Protein AF-0000000080633607 (afdb_homodimer)

Solvent-accessible surface area (backbone atoms only — not comparable to full-atom values): 27373 Å² total; per-residue (Å²): 116,47,76,46,79,41,74,35,67,25,69,86,57,53,76,70,48,52,71,67,56,45,41,71,73,29,45,40,79,67,24,68,43,84,66,35,36,28,38,37,40,28,46,58,63,52,31,31,41,27,14,35,15,17,42,91,48,72,40,69,64,64,50,46,79,82,59,56,44,90,37,60,20,61,37,14,32,37,38,36,33,22,76,34,29,43,22,35,41,31,50,67,82,48,77,43,79,32,48,60,58,14,31,36,40,42,33,31,57,53,70,48,40,33,36,31,36,76,36,60,93,44,31,18,28,34,40,34,40,32,36,63,27,50,38,68,57,66,62,41,78,39,43,54,89,74,29,56,72,46,79,47,72,38,71,94,70,20,28,27,30,39,35,32,46,46,42,30,80,92,72,39,71,60,57,30,60,32,32,32,39,36,41,39,37,88,86,11,31,37,55,51,71,80,39,38,30,30,78,39,32,33,41,33,43,35,34,30,78,36,57,84,89,35,40,29,45,34,35,28,35,37,58,72,52,50,48,71,46,83,37,48,57,52,20,32,38,59,32,52,25,73,23,30,62,28,37,39,34,77,47,37,35,31,37,36,44,38,32,36,50,55,44,74,60,86,78,63,60,47,72,46,59,77,88,56,55,74,115,48,76,45,81,40,74,35,68,25,69,86,58,53,76,69,50,52,71,67,58,45,42,70,72,29,46,39,78,67,24,67,43,84,65,34,36,29,36,38,40,28,47,59,63,52,30,33,40,27,15,37,16,17,42,90,47,72,41,70,62,65,50,46,78,82,59,58,44,90,38,57,21,60,38,15,32,36,41,34,34,23,76,33,29,43,23,36,40,32,50,68,81,47,76,43,80,32,48,61,56,14,31,35,41,41,33,31,58,53,70,46,39,33,36,31,37,76,35,59,91,45,30,17,28,35,41,34,44,32,36,62,29,52,41,68,56,66,62,41,78,41,44,56,88,71,27,54,72,45,79,47,70,39,71,95,69,21,27,27,30,38,35,31,46,46,42,30,80,92,71,39,70,61,58,30,62,33,32,32,40,37,41,40,37,89,86,11,32,38,55,50,69,80,38,38,30,28,78,39,31,34,40,33,43,35,33,30,77,36,57,87,90,35,39,29,46,34,35,29,35,37,58,73,51,50,48,72,46,82,37,49,59,52,19,32,39,57,33,53,25,75,22,30,61,29,38,40,34,78,46,37,35,31,36,35,43,38,32,36,49,56,44,74,60,88,77,65,60,49,72,46,59,78,85,57,56,74

Structure (mmCIF, N/CA/C/O backbone):
data_AF-0000000080633607-model_v1
#
loop_
_entity.id
_entity.type
_entity.pdbx_description
1 polymer '4-deoxy-L-threo-5-hexosulose-uronate ketol-isomerase'
#
loop_
_atom_site.group_PDB
_atom_site.id
_atom_site.type_symbol
_atom_site.label_atom_id
_atom_site.label_alt_id
_atom_site.label_comp_id
_atom_site.label_asym_id
_atom_site.label_entity_id
_atom_site.label_seq_id
_atom_site.pdbx_PDB_ins_code
_atom_site.Cartn_x
_atom_site.Cartn_y
_atom_site.Cartn_z
_atom_site.occupancy
_atom_site.B_iso_or_equiv
_atom_site.auth_seq_id
_atom_site.auth_comp_id
_atom_site.auth_asym_id
_atom_site.auth_atom_id
_atom_site.pdbx_PDB_model_num
ATOM 1 N N . MET A 1 1 ? 18.984 -12.82 -9.656 1 96.31 1 MET A N 1
ATOM 2 C CA . MET A 1 1 ? 17.672 -12.297 -9.305 1 96.31 1 MET A CA 1
ATOM 3 C C . MET A 1 1 ? 17.359 -11.039 -10.102 1 96.31 1 MET A C 1
ATOM 5 O O . MET A 1 1 ? 18.172 -10.117 -10.172 1 96.31 1 MET A O 1
ATOM 9 N N . LYS A 1 2 ? 16.219 -11.07 -10.828 1 97.44 2 LYS A N 1
ATOM 10 C CA . LYS A 1 2 ? 15.68 -9.945 -11.586 1 97.44 2 LYS A CA 1
ATOM 11 C C . LYS A 1 2 ? 14.43 -9.375 -10.93 1 97.44 2 LYS A C 1
ATOM 13 O O . LYS A 1 2 ? 13.602 -10.133 -10.414 1 97.44 2 LYS A O 1
ATOM 18 N N . ILE A 1 3 ? 14.352 -7.98 -10.859 1 98 3 ILE A N 1
ATOM 19 C CA . ILE A 1 3 ? 13.156 -7.371 -10.289 1 98 3 ILE A CA 1
ATOM 20 C C . ILE A 1 3 ? 12.703 -6.207 -11.172 1 98 3 ILE A C 1
ATOM 22 O O . ILE A 1 3 ? 13.516 -5.363 -11.562 1 98 3 ILE A O 1
ATOM 26 N N . THR A 1 4 ? 11.484 -6.238 -11.609 1 97.81 4 THR A N 1
ATOM 27 C CA . THR A 1 4 ? 10.852 -5.125 -12.312 1 97.81 4 THR A CA 1
ATOM 28 C C . THR A 1 4 ? 9.844 -4.418 -11.414 1 97.81 4 THR A C 1
ATOM 30 O O . THR A 1 4 ? 9.133 -5.062 -10.641 1 97.81 4 THR A O 1
ATOM 33 N N . VAL A 1 5 ? 9.789 -3.068 -11.516 1 97.88 5 VAL A N 1
ATOM 34 C CA . VAL A 1 5 ? 8.891 -2.285 -10.672 1 97.88 5 VAL A CA 1
ATOM 35 C C . VAL A 1 5 ? 7.699 -1.797 -11.492 1 97.88 5 VAL A C 1
ATOM 37 O O . VAL A 1 5 ? 7.863 -1.34 -12.625 1 97.88 5 VAL A O 1
ATOM 40 N N . ARG A 1 6 ? 6.555 -1.962 -10.898 1 97.75 6 ARG A N 1
ATOM 41 C CA . ARG A 1 6 ? 5.328 -1.488 -11.531 1 97.75 6 ARG A CA 1
ATOM 42 C C . ARG A 1 6 ? 4.535 -0.597 -10.578 1 97.75 6 ARG A C 1
ATOM 44 O O . ARG A 1 6 ? 4.203 -1.005 -9.461 1 97.75 6 ARG A O 1
ATOM 51 N N . HIS A 1 7 ? 4.152 0.591 -11.062 1 98 7 HIS A N 1
ATOM 52 C CA . HIS A 1 7 ? 3.326 1.494 -10.273 1 98 7 HIS A CA 1
ATOM 53 C C . HIS A 1 7 ? 1.842 1.256 -10.539 1 98 7 HIS A C 1
ATOM 55 O O . HIS A 1 7 ? 1.476 0.659 -11.555 1 98 7 HIS A O 1
ATOM 61 N N . ALA A 1 8 ? 1.029 1.696 -9.617 1 98.25 8 ALA A N 1
ATOM 62 C CA . ALA A 1 8 ? -0.411 1.466 -9.688 1 98.25 8 ALA A CA 1
ATOM 63 C C . ALA A 1 8 ? -1.065 2.393 -10.711 1 98.25 8 ALA A C 1
ATOM 65 O O . ALA A 1 8 ? -0.575 3.496 -10.961 1 98.25 8 ALA A O 1
ATOM 66 N N . SER A 1 9 ? -2.174 1.935 -11.273 1 98.44 9 SER A N 1
ATOM 67 C CA . SER A 1 9 ? -2.959 2.695 -12.242 1 98.44 9 SER A CA 1
ATOM 68 C C . SER A 1 9 ? -4.363 2.971 -11.719 1 98.44 9 SER A C 1
ATOM 70 O O . SER A 1 9 ? -4.988 2.102 -11.109 1 98.44 9 SER A O 1
ATOM 72 N N . HIS A 1 10 ? -4.809 4.152 -12.008 1 98.31 10 HIS A N 1
ATOM 73 C CA . HIS A 1 10 ? -6.156 4.543 -11.602 1 98.31 10 HIS A CA 1
ATOM 74 C C . HIS A 1 10 ? -7.207 3.977 -12.547 1 98.31 10 HIS A C 1
ATOM 76 O O . HIS A 1 10 ? -7.012 3.979 -13.766 1 98.31 10 HIS A O 1
ATOM 82 N N . GLN A 1 11 ? -8.344 3.562 -11.977 1 97.81 11 GLN A N 1
ATOM 83 C CA . GLN A 1 11 ? -9.391 2.953 -12.781 1 97.81 11 GLN A CA 1
ATOM 84 C C . GLN A 1 11 ? -9.898 3.922 -13.852 1 97.81 11 GLN A C 1
ATOM 86 O O . GLN A 1 11 ? -10.242 3.508 -14.961 1 97.81 11 GLN A O 1
ATOM 91 N N . ASP A 1 12 ? -9.93 5.258 -13.547 1 96.94 12 ASP A N 1
ATOM 92 C CA . ASP A 1 12 ? -10.398 6.258 -14.5 1 96.94 12 ASP A CA 1
ATOM 93 C C . ASP A 1 12 ? -9.523 6.273 -15.75 1 96.94 12 ASP A C 1
ATOM 95 O O . ASP A 1 12 ? -10 6.594 -16.844 1 96.94 12 ASP A O 1
ATOM 99 N N . ASP A 1 13 ? -8.305 5.957 -15.594 1 98.12 13 ASP A N 1
ATOM 100 C CA . ASP A 1 13 ? -7.387 5.961 -16.719 1 98.12 13 ASP A CA 1
ATOM 101 C C . ASP A 1 13 ? -7.379 4.605 -17.438 1 98.12 13 ASP A C 1
ATOM 103 O O . ASP A 1 13 ? -7.289 4.539 -18.656 1 98.12 13 ASP A O 1
ATOM 107 N N . VAL A 1 14 ? -7.5 3.562 -16.672 1 98 14 VAL A N 1
ATOM 108 C CA . VAL A 1 14 ? -7.395 2.201 -17.188 1 98 14 VAL A CA 1
ATOM 109 C C . VAL A 1 14 ? -8.508 1.94 -18.203 1 98 14 VAL A C 1
ATOM 111 O O . VAL A 1 14 ? -8.328 1.174 -19.156 1 98 14 VAL A O 1
ATOM 114 N N . ARG A 1 15 ? -9.633 2.598 -18.031 1 96.12 15 ARG A N 1
ATOM 115 C CA . ARG A 1 15 ? -10.75 2.395 -18.953 1 96.12 15 ARG A CA 1
ATOM 116 C C . ARG A 1 15 ? -10.352 2.744 -20.391 1 96.12 15 ARG A C 1
ATOM 118 O O . ARG A 1 15 ? -11.023 2.348 -21.344 1 96.12 15 ARG A O 1
ATOM 125 N N . ASN A 1 16 ? -9.242 3.465 -20.516 1 96.75 16 ASN A N 1
ATOM 126 C CA . ASN A 1 16 ? -8.789 3.891 -21.828 1 96.75 16 ASN A CA 1
ATOM 127 C C . ASN A 1 16 ? -7.59 3.076 -22.297 1 96.75 16 ASN A C 1
ATOM 129 O O . ASN A 1 16 ? -7.023 3.355 -23.359 1 96.75 16 ASN A O 1
ATOM 133 N N . TYR A 1 17 ? -7.176 2.131 -21.562 1 98.19 17 TYR A N 1
ATOM 134 C CA . TYR A 1 17 ? -6.023 1.332 -21.969 1 98.19 17 TYR A CA 1
ATOM 135 C C . TYR A 1 17 ? -6.383 0.391 -23.109 1 98.19 17 TYR A C 1
ATOM 137 O O . TYR A 1 17 ? -7.461 -0.207 -23.109 1 98.19 17 TYR A O 1
ATOM 145 N N . ASP A 1 18 ? -5.508 0.317 -24.078 1 98.06 18 ASP A N 1
ATOM 146 C CA . ASP A 1 18 ? -5.652 -0.749 -25.078 1 98.06 18 ASP A CA 1
ATOM 147 C C . ASP A 1 18 ? -5.055 -2.057 -24.562 1 98.06 18 ASP A C 1
ATOM 149 O O . ASP A 1 18 ? -4.586 -2.127 -23.422 1 98.06 18 ASP A O 1
ATOM 153 N N . THR A 1 19 ? -5.094 -3.105 -25.344 1 98.19 19 THR A N 1
ATOM 154 C CA . THR A 1 19 ? -4.691 -4.449 -24.953 1 98.19 19 THR A CA 1
ATOM 155 C C . THR A 1 19 ? -3.234 -4.465 -24.5 1 98.19 19 THR A C 1
ATOM 157 O O . THR A 1 19 ? -2.908 -5.047 -23.469 1 98.19 19 THR A O 1
ATOM 160 N N . THR A 1 20 ? -2.396 -3.859 -25.297 1 98.5 20 THR A N 1
ATOM 161 C CA . THR A 1 20 ? -0.973 -3.855 -24.984 1 98.5 20 THR A CA 1
ATOM 162 C C . THR A 1 20 ? -0.715 -3.162 -23.641 1 98.5 20 THR A C 1
ATOM 164 O O . THR A 1 20 ? 0.004 -3.691 -22.797 1 98.5 20 THR A O 1
ATOM 167 N N . LYS A 1 21 ? -1.312 -1.998 -23.5 1 98 21 LYS A N 1
ATOM 168 C CA . LYS A 1 21 ? -1.105 -1.247 -22.266 1 98 21 LYS A CA 1
ATOM 169 C C . LYS A 1 21 ? -1.677 -1.996 -21.062 1 98 21 LYS A C 1
ATOM 171 O O . LYS A 1 21 ? -1.085 -1.988 -19.984 1 98 21 LYS A O 1
ATOM 176 N N . LEU A 1 22 ? -2.828 -2.629 -21.172 1 98.44 22 LEU A N 1
ATOM 177 C CA . LEU A 1 22 ? -3.391 -3.439 -20.109 1 98.44 22 LEU A CA 1
ATOM 178 C C . LEU A 1 22 ? -2.418 -4.535 -19.688 1 98.44 22 LEU A C 1
ATOM 180 O O . LEU A 1 22 ? -2.162 -4.719 -18.484 1 98.44 22 LEU A O 1
ATOM 184 N N . ARG A 1 23 ? -1.916 -5.238 -20.672 1 98.62 23 ARG A N 1
ATOM 185 C CA . ARG A 1 23 ? -0.993 -6.336 -20.406 1 98.62 23 ARG A CA 1
ATOM 186 C C . ARG A 1 23 ? 0.274 -5.828 -19.719 1 98.62 23 ARG A C 1
ATOM 188 O O . ARG A 1 23 ? 0.772 -6.449 -18.781 1 98.62 23 ARG A O 1
ATOM 195 N N . ASP A 1 24 ? 0.778 -4.641 -20.156 1 98.19 24 ASP A N 1
ATOM 196 C CA . ASP A 1 24 ? 2 -4.07 -19.594 1 98.19 24 ASP A CA 1
ATOM 197 C C . ASP A 1 24 ? 1.824 -3.736 -18.109 1 98.19 24 ASP A C 1
ATOM 199 O O . ASP A 1 24 ? 2.766 -3.857 -17.328 1 98.19 24 ASP A O 1
ATOM 203 N N . HIS A 1 25 ? 0.658 -3.383 -17.766 1 98.31 25 HIS A N 1
ATOM 204 C CA . HIS A 1 25 ? 0.447 -2.869 -16.422 1 98.31 25 HIS A CA 1
ATOM 205 C C . HIS A 1 25 ? 0.008 -3.98 -15.469 1 98.31 25 HIS A C 1
ATOM 207 O O . HIS A 1 25 ? 0.283 -3.922 -14.273 1 98.31 25 HIS A O 1
ATOM 213 N N . PHE A 1 26 ? -0.635 -5.031 -15.992 1 98.75 26 PHE A N 1
ATOM 214 C CA . PHE A 1 26 ? -1.302 -5.906 -15.031 1 98.75 26 PHE A CA 1
ATOM 215 C C . PHE A 1 26 ? -0.854 -7.348 -15.219 1 98.75 26 PHE A C 1
ATOM 217 O O . PHE A 1 26 ? -0.984 -8.164 -14.305 1 98.75 26 PHE A O 1
ATOM 224 N N . LEU A 1 27 ? -0.337 -7.738 -16.391 1 98.88 27 LEU A N 1
ATOM 225 C CA . LEU A 1 27 ? 0.118 -9.102 -16.641 1 98.88 27 LEU A CA 1
ATOM 226 C C . LEU A 1 27 ? 1.57 -9.281 -16.203 1 98.88 27 LEU A C 1
ATOM 228 O O . LEU A 1 27 ? 2.41 -8.414 -16.469 1 98.88 27 LEU A O 1
ATOM 232 N N . VAL A 1 28 ? 1.859 -10.297 -15.5 1 98.81 28 VAL A N 1
ATOM 233 C CA . VAL A 1 28 ? 3.221 -10.781 -15.289 1 98.81 28 VAL A CA 1
ATOM 234 C C . VAL A 1 28 ? 3.518 -11.93 -16.25 1 98.81 28 VAL A C 1
ATOM 236 O O . VAL A 1 28 ? 3.221 -13.086 -15.961 1 98.81 28 VAL A O 1
ATOM 239 N N . PRO A 1 29 ? 4.129 -11.609 -17.312 1 98.31 29 PRO A N 1
ATOM 240 C CA . PRO A 1 29 ? 4.23 -12.602 -18.375 1 98.31 29 PRO A CA 1
ATOM 241 C C . PRO A 1 29 ? 5.285 -13.672 -18.094 1 98.31 29 PRO A C 1
ATOM 243 O O . PRO A 1 29 ? 5.219 -14.766 -18.656 1 98.31 29 PRO A O 1
ATOM 246 N N . SER A 1 30 ? 6.254 -13.336 -17.312 1 98.12 30 SER A N 1
ATOM 247 C CA . SER A 1 30 ? 7.305 -14.281 -16.969 1 98.12 30 SER A CA 1
ATOM 248 C C . SER A 1 30 ? 7.457 -14.414 -15.461 1 98.12 30 SER A C 1
ATOM 250 O O . SER A 1 30 ? 7.848 -13.453 -14.781 1 98.12 30 SER A O 1
ATOM 252 N N . VAL A 1 31 ? 7.203 -15.617 -15.031 1 98.75 31 VAL A N 1
ATOM 253 C CA . VAL A 1 31 ? 7.309 -15.875 -13.602 1 98.75 31 VAL A CA 1
ATOM 254 C C . VAL A 1 31 ? 8.539 -16.734 -13.32 1 98.75 31 VAL A C 1
ATOM 256 O O . VAL A 1 31 ? 9.211 -16.562 -12.305 1 98.75 31 VAL A O 1
ATOM 259 N N . PHE A 1 32 ? 8.805 -17.656 -14.305 1 98.81 32 PHE A N 1
ATOM 260 C CA . PHE A 1 32 ? 9.906 -18.594 -14.102 1 98.81 32 PHE A CA 1
ATOM 261 C C . PHE A 1 32 ? 10.922 -18.484 -15.227 1 98.81 32 PHE A C 1
ATOM 263 O O . PHE A 1 32 ? 10.547 -18.375 -16.406 1 98.81 32 PHE A O 1
ATOM 270 N N . GLU A 1 33 ? 12.109 -18.422 -14.914 1 98.75 33 GLU A N 1
ATOM 271 C CA . GLU A 1 33 ? 13.273 -18.594 -15.781 1 98.75 33 GLU A CA 1
ATOM 272 C C . GLU A 1 33 ? 14.297 -19.531 -15.156 1 98.75 33 GLU A C 1
ATOM 274 O O . GLU A 1 33 ? 14.602 -19.422 -13.969 1 98.75 33 GLU A O 1
ATOM 279 N N . ALA A 1 34 ? 14.758 -20.469 -15.938 1 98.56 34 ALA A N 1
ATOM 280 C CA . ALA A 1 34 ? 15.711 -21.453 -15.438 1 98.56 34 ALA A CA 1
ATOM 281 C C . ALA A 1 34 ? 16.906 -20.781 -14.781 1 98.56 34 ALA A C 1
ATOM 283 O O . ALA A 1 34 ? 17.5 -19.859 -15.352 1 98.56 34 ALA A O 1
ATOM 284 N N . ASP A 1 35 ? 17.25 -21.219 -13.539 1 98.81 35 ASP A N 1
ATOM 285 C CA . ASP A 1 35 ? 18.406 -20.812 -12.742 1 98.81 35 ASP A CA 1
ATOM 286 C C . ASP A 1 35 ? 18.344 -19.328 -12.406 1 98.81 35 ASP A C 1
ATOM 288 O O . ASP A 1 35 ? 19.391 -18.656 -12.344 1 98.81 35 ASP A O 1
ATOM 292 N N . ASP A 1 36 ? 17.156 -18.828 -12.172 1 98.81 36 ASP A N 1
ATOM 293 C CA . ASP A 1 36 ? 17 -17.422 -11.797 1 98.81 36 ASP A CA 1
ATOM 294 C C . ASP A 1 36 ? 15.797 -17.234 -10.883 1 98.81 36 ASP A C 1
ATOM 296 O O . ASP A 1 36 ? 14.945 -18.109 -10.758 1 98.81 36 ASP A O 1
ATOM 300 N N . ILE A 1 37 ? 15.766 -16.172 -10.133 1 98.88 37 ILE A N 1
ATOM 301 C CA . ILE A 1 37 ? 14.609 -15.625 -9.43 1 98.88 37 ILE A CA 1
ATOM 302 C C . ILE A 1 37 ? 14.094 -14.383 -10.156 1 98.88 37 ILE A C 1
ATOM 304 O O . ILE A 1 37 ? 14.836 -13.422 -10.359 1 98.88 37 ILE A O 1
ATOM 308 N N . VAL A 1 38 ? 12.859 -14.469 -10.609 1 98.88 38 VAL A N 1
ATOM 309 C CA . VAL A 1 38 ? 12.258 -13.383 -11.375 1 98.88 38 VAL A CA 1
ATOM 310 C C . VAL A 1 38 ? 11.094 -12.781 -10.594 1 98.88 38 VAL A C 1
ATOM 312 O O . VAL A 1 38 ? 10.141 -13.484 -10.25 1 98.88 38 VAL A O 1
ATOM 315 N N . LEU A 1 39 ? 11.242 -11.414 -10.312 1 98.88 39 LEU A N 1
ATOM 316 C CA . LEU A 1 39 ? 10.25 -10.789 -9.453 1 98.88 39 LEU A CA 1
ATOM 317 C C . LEU A 1 39 ? 9.672 -9.539 -10.109 1 98.88 39 LEU A C 1
ATOM 319 O O . LEU A 1 39 ? 10.367 -8.852 -10.867 1 98.88 39 LEU A O 1
ATOM 323 N N . THR A 1 40 ? 8.438 -9.312 -9.883 1 98.81 40 THR A N 1
ATOM 324 C CA . THR A 1 40 ? 7.758 -8.047 -10.141 1 98.81 40 THR A CA 1
ATOM 325 C C . THR A 1 40 ? 7.344 -7.375 -8.836 1 98.81 40 THR A C 1
ATOM 327 O O . THR A 1 40 ? 6.578 -7.945 -8.055 1 98.81 40 THR A O 1
ATOM 330 N N . TYR A 1 41 ? 7.934 -6.227 -8.594 1 98.62 41 TYR A N 1
ATOM 331 C CA . TYR A 1 41 ? 7.531 -5.387 -7.473 1 98.62 41 TYR A CA 1
ATOM 332 C C . TYR A 1 41 ? 6.395 -4.457 -7.867 1 98.62 41 TYR A C 1
ATOM 334 O O . TYR A 1 41 ? 6.59 -3.525 -8.656 1 98.62 41 TYR A O 1
ATOM 342 N N . SER A 1 42 ? 5.211 -4.668 -7.281 1 98.56 42 SER A N 1
ATOM 343 C CA . SER A 1 42 ? 4.031 -3.869 -7.59 1 98.56 42 SER A CA 1
ATOM 344 C C . SER A 1 42 ? 3.754 -2.842 -6.496 1 98.56 42 SER A C 1
ATOM 346 O O . SER A 1 42 ? 3.797 -3.168 -5.309 1 98.56 42 SER A O 1
ATOM 348 N N . HIS A 1 43 ? 3.42 -1.601 -6.906 1 98.25 43 HIS A N 1
ATOM 349 C CA . HIS A 1 43 ? 3.055 -0.572 -5.938 1 98.25 43 HIS A CA 1
ATOM 350 C C . HIS A 1 43 ? 1.598 -0.708 -5.512 1 98.25 43 HIS A C 1
ATOM 352 O O . HIS A 1 43 ? 1.09 0.117 -4.746 1 98.25 43 HIS A O 1
ATOM 358 N N . ILE A 1 44 ? 0.906 -1.679 -6.027 1 98.19 44 ILE A N 1
ATOM 359 C CA . ILE A 1 44 ? -0.362 -2.094 -5.438 1 98.19 44 ILE A CA 1
ATOM 360 C C . ILE A 1 44 ? -0.1 -2.9 -4.168 1 98.19 44 ILE A C 1
ATOM 362 O O . ILE A 1 44 ? 0.24 -4.082 -4.238 1 98.19 44 ILE A O 1
ATOM 366 N N . ASP A 1 45 ? -0.251 -2.193 -3.033 1 97.81 45 ASP A N 1
ATOM 367 C CA . ASP A 1 45 ? -0.019 -2.734 -1.698 1 97.81 45 ASP A CA 1
ATOM 368 C C . ASP A 1 45 ? 1.421 -3.217 -1.543 1 97.81 45 ASP A C 1
ATOM 370 O O . ASP A 1 45 ? 1.702 -4.098 -0.728 1 97.81 45 ASP A O 1
ATOM 374 N N . ARG A 1 46 ? 2.307 -2.756 -2.445 1 98.19 46 ARG A N 1
ATOM 375 C CA . ARG A 1 46 ? 3.723 -3.107 -2.439 1 98.19 46 ARG A CA 1
ATOM 376 C C . ARG A 1 46 ? 3.912 -4.617 -2.506 1 98.19 46 ARG A C 1
ATOM 378 O O . ARG A 1 46 ? 4.789 -5.172 -1.837 1 98.19 46 ARG A O 1
ATOM 385 N N . PHE A 1 47 ? 3.084 -5.266 -3.227 1 98.69 47 PHE A N 1
ATOM 386 C CA . PHE A 1 47 ? 3.088 -6.715 -3.402 1 98.69 47 PHE A CA 1
ATOM 387 C C . PHE A 1 47 ? 4.188 -7.141 -4.367 1 98.69 47 PHE A C 1
ATOM 389 O O . PHE A 1 47 ? 4.344 -6.551 -5.441 1 98.69 47 PHE A O 1
ATOM 396 N N . VAL A 1 48 ? 4.996 -8.078 -3.961 1 98.88 48 VAL A N 1
ATOM 397 C CA . VAL A 1 48 ? 5.988 -8.656 -4.863 1 98.88 48 VAL A CA 1
ATOM 398 C C . VAL A 1 48 ? 5.551 -10.055 -5.297 1 98.88 48 VAL A C 1
ATOM 400 O O . VAL A 1 48 ? 5.211 -10.891 -4.457 1 98.88 48 VAL A O 1
ATOM 403 N N . VAL A 1 49 ? 5.531 -10.25 -6.613 1 98.88 49 VAL A N 1
ATOM 404 C CA . VAL A 1 49 ? 5.133 -11.539 -7.168 1 98.88 49 VAL A CA 1
ATOM 405 C C . VAL A 1 49 ? 6.207 -12.047 -8.125 1 98.88 49 VAL A C 1
ATOM 407 O O . VAL A 1 49 ? 6.844 -11.266 -8.828 1 98.88 49 VAL A O 1
ATOM 410 N N . GLY A 1 50 ? 6.426 -13.344 -8.102 1 98.88 50 GLY A N 1
ATOM 411 C CA . GLY A 1 50 ? 7.379 -13.938 -9.023 1 98.88 50 GLY A CA 1
ATOM 412 C C . GLY A 1 50 ? 7.664 -15.398 -8.742 1 98.88 50 GLY A C 1
AT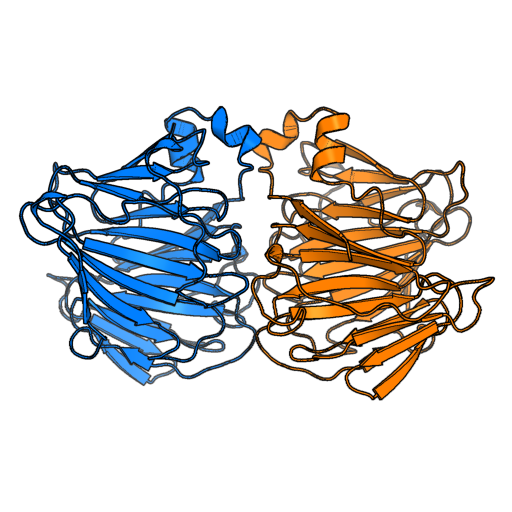OM 413 O O . GLY A 1 50 ? 6.77 -16.141 -8.32 1 98.88 50 GLY A O 1
ATOM 414 N N . GLY A 1 51 ? 8.906 -15.82 -9.141 1 98.94 51 GLY A N 1
ATOM 415 C CA . GLY A 1 51 ? 9.211 -17.234 -8.961 1 98.94 51 GLY A CA 1
ATOM 416 C C . GLY A 1 51 ? 10.695 -17.531 -9 1 98.94 51 GLY A C 1
ATOM 417 O O . GLY A 1 51 ? 11.484 -16.719 -9.484 1 98.94 51 GLY A O 1
ATOM 418 N N . ALA A 1 52 ? 11.039 -18.625 -8.414 1 98.94 52 ALA A N 1
ATOM 419 C CA . ALA A 1 52 ? 12.383 -19.203 -8.453 1 98.94 52 ALA A CA 1
ATOM 420 C C . ALA A 1 52 ? 12.367 -20.578 -9.125 1 98.94 52 ALA A C 1
ATOM 422 O O . ALA A 1 52 ? 11.539 -21.422 -8.797 1 98.94 52 ALA A O 1
ATOM 423 N N . MET A 1 53 ? 13.266 -20.766 -10.102 1 98.94 53 MET A N 1
ATOM 424 C CA . MET A 1 53 ? 13.391 -22.062 -10.766 1 98.94 53 MET A CA 1
ATOM 425 C C . MET A 1 53 ? 14.836 -22.531 -10.75 1 98.94 53 MET A C 1
ATOM 427 O O . MET A 1 53 ? 15.562 -22.359 -11.734 1 98.94 53 MET A O 1
ATOM 431 N N . PRO A 1 54 ? 15.188 -23.188 -9.625 1 98.88 54 PRO A N 1
ATOM 432 C CA . PRO A 1 54 ? 16.547 -23.734 -9.555 1 98.88 54 PRO A CA 1
ATOM 433 C C . PRO A 1 54 ? 16.719 -25 -10.398 1 98.88 54 PRO A C 1
ATOM 435 O O . PRO A 1 54 ? 15.953 -25.969 -10.234 1 98.88 54 PRO A O 1
ATOM 438 N N . VAL A 1 55 ? 17.656 -25 -11.258 1 98.5 55 VAL A N 1
ATOM 439 C CA . VAL A 1 55 ? 17.906 -26.156 -12.102 1 98.5 55 VAL A CA 1
ATOM 440 C C . VAL A 1 55 ? 19.297 -26.719 -11.82 1 98.5 55 VAL A C 1
ATOM 442 O O . VAL A 1 55 ? 19.422 -27.891 -11.43 1 98.5 55 VAL A O 1
ATOM 445 N N . SER A 1 56 ? 20.344 -25.938 -11.93 1 97.75 56 SER A N 1
ATOM 446 C CA . SER A 1 56 ? 21.734 -26.406 -11.836 1 97.75 56 SER A CA 1
ATOM 447 C C . SER A 1 56 ? 22.25 -26.328 -10.406 1 97.75 56 SER A C 1
ATOM 449 O O . SER A 1 56 ? 23.266 -26.938 -10.078 1 97.75 56 SER A O 1
ATOM 451 N N . GLY A 1 57 ? 21.625 -25.562 -9.609 1 97.62 57 GLY A N 1
ATOM 452 C CA . GLY A 1 57 ? 22.031 -25.391 -8.227 1 97.62 57 GLY A CA 1
ATOM 453 C C . GLY A 1 57 ? 21.109 -24.469 -7.441 1 97.62 57 GLY A C 1
ATOM 454 O O . GLY A 1 57 ? 20.109 -23.984 -7.977 1 97.62 57 GLY A O 1
ATOM 455 N N . PRO A 1 58 ? 21.469 -24.25 -6.199 1 98.44 58 PRO A N 1
ATOM 456 C CA . PRO A 1 58 ? 20.609 -23.422 -5.352 1 98.44 58 PRO A CA 1
ATOM 457 C C . PRO A 1 58 ? 20.578 -21.969 -5.801 1 98.44 58 PRO A C 1
ATOM 459 O O . PRO A 1 58 ? 21.578 -21.438 -6.289 1 98.44 58 PRO A O 1
ATOM 462 N N . LEU A 1 59 ? 19.406 -21.375 -5.695 1 98.94 59 LEU A N 1
ATOM 463 C CA . LEU A 1 59 ? 19.234 -19.938 -5.902 1 98.94 59 LEU A CA 1
ATOM 464 C C . LEU A 1 59 ? 19.016 -19.219 -4.574 1 98.94 59 LEU A C 1
ATOM 466 O O . LEU A 1 59 ? 18.203 -19.656 -3.756 1 98.94 59 LEU A O 1
ATOM 470 N N . LYS A 1 60 ? 19.719 -18.203 -4.332 1 98.81 60 LYS A N 1
ATOM 471 C CA . LYS A 1 60 ? 19.594 -17.422 -3.102 1 98.81 60 LYS A CA 1
ATOM 472 C C . LYS A 1 60 ? 18.688 -16.203 -3.307 1 98.81 60 LYS A C 1
ATOM 474 O O . LYS A 1 60 ? 18.797 -15.508 -4.312 1 98.81 60 LYS A O 1
ATOM 479 N N . LEU A 1 61 ? 17.75 -16.016 -2.391 1 98.88 61 LEU A N 1
ATOM 480 C CA . LEU A 1 61 ? 16.938 -14.797 -2.402 1 98.88 61 LEU A CA 1
ATOM 481 C C . LEU A 1 61 ? 17.766 -13.594 -1.947 1 98.88 61 LEU A C 1
ATOM 483 O O . LEU A 1 61 ? 18.172 -13.516 -0.785 1 98.88 61 LEU A O 1
ATOM 487 N N . GLU A 1 62 ? 17.969 -12.711 -2.832 1 98.31 62 GLU A N 1
ATOM 488 C CA . GLU A 1 62 ? 18.719 -11.492 -2.533 1 98.31 62 GLU A CA 1
ATOM 489 C C . GLU A 1 62 ? 17.781 -10.289 -2.406 1 98.31 62 GLU A C 1
ATOM 491 O O . GLU A 1 62 ? 16.578 -10.398 -2.691 1 98.31 62 GLU A O 1
ATOM 496 N N . SER A 1 63 ? 18.328 -9.258 -1.902 1 97.31 63 SER A N 1
ATOM 497 C CA . SER A 1 63 ? 17.594 -8 -1.898 1 97.31 63 SER A CA 1
ATOM 498 C C . SER A 1 63 ? 17.922 -7.16 -3.123 1 97.31 63 SER A C 1
ATOM 500 O O . SER A 1 63 ? 18.703 -7.586 -3.984 1 97.31 63 SER A O 1
ATOM 502 N N . ALA A 1 64 ? 17.188 -6.086 -3.326 1 96.25 64 ALA A N 1
ATOM 503 C CA . ALA A 1 64 ? 17.359 -5.109 -4.398 1 96.25 64 ALA A CA 1
ATOM 504 C C . ALA A 1 64 ? 17.016 -3.703 -3.92 1 96.25 64 ALA A C 1
ATOM 506 O O . ALA A 1 64 ? 16.422 -3.529 -2.852 1 96.25 64 ALA A O 1
ATOM 507 N N . LYS A 1 65 ? 17.516 -2.721 -4.645 1 95.06 65 LYS A N 1
ATOM 508 C CA . LYS A 1 65 ? 17.203 -1.336 -4.301 1 95.06 65 LYS A CA 1
ATOM 509 C C . LYS A 1 65 ? 15.695 -1.129 -4.148 1 95.06 65 LYS A C 1
ATOM 511 O O . LYS A 1 65 ? 15.25 -0.411 -3.25 1 95.06 65 LYS A O 1
ATOM 516 N N . ALA A 1 66 ? 14.914 -1.781 -4.992 1 95.69 66 ALA A N 1
ATOM 517 C CA . ALA A 1 66 ? 13.461 -1.63 -4.996 1 95.69 66 ALA A CA 1
ATOM 518 C C . ALA A 1 66 ? 12.859 -2.107 -3.676 1 95.69 66 ALA A C 1
ATOM 520 O O . ALA A 1 66 ? 11.828 -1.597 -3.236 1 95.69 66 ALA A O 1
ATOM 521 N N . ILE A 1 67 ? 13.523 -3.002 -3.02 1 96.44 67 ILE A N 1
ATOM 522 C CA . ILE A 1 67 ? 13.016 -3.568 -1.775 1 96.44 67 ILE A CA 1
ATOM 523 C C . ILE A 1 67 ? 13.234 -2.582 -0.63 1 96.44 67 ILE A C 1
ATOM 525 O O . ILE A 1 67 ? 12.43 -2.51 0.299 1 96.44 67 ILE A O 1
ATOM 529 N N . GLY A 1 68 ? 14.422 -1.856 -0.687 1 94.62 68 GLY A N 1
ATOM 530 C CA . GLY A 1 68 ? 14.641 -0.76 0.244 1 94.62 68 GLY A CA 1
ATOM 531 C C . GLY A 1 68 ? 15.211 -1.211 1.575 1 94.62 68 GLY A C 1
ATOM 532 O O . GLY A 1 68 ? 15.234 -0.443 2.539 1 94.62 68 GLY A O 1
ATOM 533 N N . SER A 1 69 ? 15.57 -2.445 1.731 1 96.44 69 SER A N 1
ATOM 534 C CA . SER A 1 69 ? 16.219 -2.99 2.924 1 96.44 69 SER A CA 1
ATOM 535 C C . SER A 1 69 ? 17.438 -3.828 2.561 1 96.44 69 SER A C 1
ATOM 537 O O . SER A 1 69 ? 17.562 -4.297 1.428 1 96.44 69 SER A O 1
ATOM 539 N N . ALA A 1 70 ? 18.344 -4.035 3.508 1 96.88 70 ALA A N 1
ATOM 540 C CA . ALA A 1 70 ? 19.578 -4.777 3.273 1 96.88 70 ALA A CA 1
ATOM 541 C C . ALA A 1 70 ? 19.281 -6.219 2.873 1 96.88 70 ALA A C 1
ATOM 543 O O . ALA A 1 70 ? 19.969 -6.789 2.023 1 96.88 70 ALA A O 1
ATOM 544 N N . ASN A 1 71 ? 18.328 -6.797 3.545 1 98.19 71 ASN A N 1
ATOM 545 C CA . ASN A 1 71 ? 17.875 -8.133 3.195 1 98.19 71 ASN A CA 1
ATOM 546 C C . ASN A 1 71 ? 16.406 -8.125 2.732 1 98.19 71 ASN A C 1
ATOM 548 O O . ASN A 1 71 ? 15.617 -7.305 3.188 1 98.19 71 ASN A O 1
ATOM 552 N N . PHE A 1 72 ? 16.062 -9.062 1.863 1 98.62 72 PHE A N 1
ATOM 553 C CA . PHE A 1 72 ? 14.758 -9.086 1.209 1 98.62 72 PHE A CA 1
ATOM 554 C C . PHE A 1 72 ? 13.641 -9.133 2.24 1 98.62 72 PHE A C 1
ATOM 556 O O . PHE A 1 72 ? 12.617 -8.469 2.078 1 98.62 72 PHE A O 1
ATOM 563 N N . LEU A 1 73 ? 13.867 -9.891 3.346 1 98.81 73 LEU A N 1
ATOM 564 C CA . LEU A 1 73 ? 12.766 -10.141 4.266 1 98.81 73 LEU A CA 1
ATOM 565 C C . LEU A 1 73 ? 12.945 -9.367 5.566 1 98.81 73 LEU A C 1
ATOM 567 O O . LEU A 1 73 ? 12.383 -9.734 6.598 1 98.81 73 LEU A O 1
ATOM 571 N N . ASP A 1 74 ? 13.781 -8.305 5.543 1 98.44 74 ASP A N 1
ATOM 572 C CA . ASP A 1 74 ? 13.914 -7.477 6.738 1 98.44 74 ASP A CA 1
ATOM 573 C C . ASP A 1 74 ? 12.555 -6.984 7.219 1 98.44 74 ASP A C 1
ATOM 575 O O . ASP A 1 74 ? 12.281 -6.973 8.422 1 98.44 74 ASP A O 1
ATOM 579 N N . ARG A 1 75 ? 11.719 -6.578 6.262 1 98.19 75 ARG A N 1
ATOM 580 C CA . ARG A 1 75 ? 10.414 -6.004 6.586 1 98.19 75 ARG A CA 1
ATOM 581 C C . ARG A 1 75 ? 9.32 -6.582 5.691 1 98.19 75 ARG A C 1
ATOM 583 O O . ARG A 1 75 ? 8.414 -5.863 5.27 1 98.19 75 ARG A O 1
ATOM 590 N N . ARG A 1 76 ? 9.508 -7.836 5.312 1 98.69 76 ARG A N 1
ATOM 591 C CA . ARG A 1 76 ? 8.539 -8.508 4.453 1 98.69 76 ARG A CA 1
ATOM 592 C C . ARG A 1 76 ? 8.336 -9.961 4.883 1 98.69 76 ARG A C 1
ATOM 594 O O . ARG A 1 76 ? 9.195 -10.539 5.547 1 98.69 76 ARG A O 1
ATOM 601 N N . GLU A 1 77 ? 7.219 -10.453 4.535 1 98.88 77 GLU A N 1
ATOM 602 C CA . GLU A 1 77 ? 6.906 -11.875 4.629 1 98.88 77 GLU A CA 1
ATOM 603 C C . GLU A 1 77 ? 6.781 -12.508 3.246 1 98.88 77 GLU A C 1
ATOM 605 O O . GLU A 1 77 ? 6.652 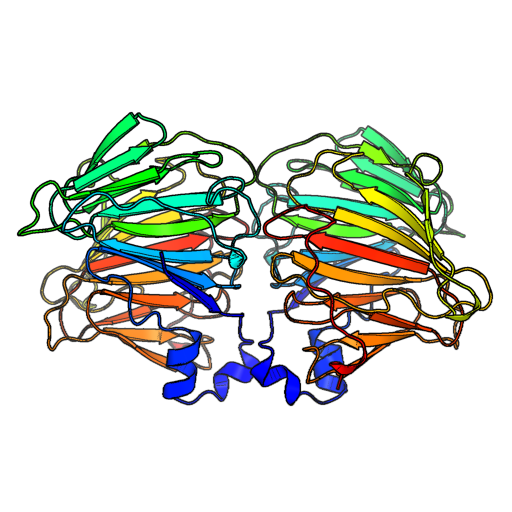-11.797 2.244 1 98.88 77 GLU A O 1
ATOM 610 N N . LEU A 1 78 ? 6.887 -13.859 3.189 1 98.94 78 LEU A N 1
ATOM 611 C CA . LEU A 1 78 ? 6.941 -14.516 1.89 1 98.94 78 LEU A CA 1
ATOM 612 C C . LEU A 1 78 ? 6.172 -15.836 1.917 1 98.94 78 LEU A C 1
ATOM 614 O O . LEU A 1 78 ? 6.289 -16.609 2.871 1 98.94 78 LEU A O 1
ATOM 618 N N . GLY A 1 79 ? 5.281 -16 0.969 1 98.88 79 GLY A N 1
ATOM 619 C CA . GLY A 1 79 ? 4.719 -17.297 0.648 1 98.88 79 GLY A CA 1
ATOM 620 C C . GLY A 1 79 ? 5.336 -17.938 -0.585 1 98.88 79 GLY A C 1
ATOM 621 O O . GLY A 1 79 ? 5.484 -17.281 -1.617 1 98.88 79 GLY A O 1
ATOM 622 N N . ALA A 1 80 ? 5.742 -19.172 -0.495 1 98.94 80 ALA A N 1
ATOM 623 C CA . ALA A 1 80 ? 6.32 -19.922 -1.607 1 98.94 80 ALA A CA 1
ATOM 624 C C . ALA A 1 80 ? 5.539 -21.203 -1.866 1 98.94 80 ALA A C 1
ATOM 626 O O . ALA A 1 80 ? 5.406 -22.047 -0.975 1 98.94 80 ALA A O 1
ATOM 627 N N . VAL A 1 81 ? 5.02 -21.359 -3.037 1 98.88 81 VAL A N 1
ATOM 628 C CA . VAL A 1 81 ? 4.32 -22.578 -3.42 1 98.88 81 VAL A CA 1
ATOM 629 C C . VAL A 1 81 ? 5.105 -23.297 -4.508 1 98.88 81 VAL A C 1
ATOM 631 O O . VAL A 1 81 ? 5.473 -22.703 -5.52 1 98.88 81 VAL A O 1
ATOM 634 N N . ASN A 1 82 ? 5.352 -24.562 -4.328 1 98.94 82 ASN A N 1
ATOM 635 C CA . ASN A 1 82 ? 6.035 -25.359 -5.352 1 98.94 82 ASN A CA 1
ATOM 636 C C . ASN A 1 82 ? 5.062 -25.859 -6.418 1 98.94 82 ASN A C 1
ATOM 638 O O . ASN A 1 82 ? 4.172 -26.656 -6.125 1 98.94 82 ASN A O 1
ATOM 642 N N . VAL A 1 83 ? 5.25 -25.406 -7.645 1 98.88 83 VAL A N 1
ATOM 643 C CA . VAL A 1 83 ? 4.324 -25.812 -8.695 1 98.88 83 VAL A CA 1
ATOM 644 C C . VAL A 1 83 ? 5.051 -26.688 -9.719 1 98.88 83 VAL A C 1
ATOM 646 O O . VAL A 1 83 ? 4.539 -26.922 -10.812 1 98.88 83 VAL A O 1
ATOM 649 N N . GLY A 1 84 ? 6.293 -27.078 -9.461 1 98.69 84 GLY A N 1
ATOM 650 C CA . GLY A 1 84 ? 7.086 -27.953 -10.297 1 98.69 84 GLY A CA 1
ATOM 651 C C . GLY A 1 84 ? 7.438 -29.266 -9.625 1 98.69 84 GLY A C 1
ATOM 652 O O . GLY A 1 84 ? 6.602 -29.875 -8.945 1 98.69 84 GLY A O 1
ATOM 653 N N . GLY A 1 85 ? 8.617 -29.766 -9.953 1 98.69 85 GLY A N 1
ATOM 654 C CA . GLY A 1 85 ? 9.094 -30.984 -9.32 1 98.69 85 GLY A CA 1
ATOM 655 C C . GLY A 1 85 ? 9.469 -30.797 -7.863 1 98.69 85 GLY A C 1
ATOM 656 O O . GLY A 1 85 ? 9.406 -29.672 -7.344 1 98.69 85 GLY A O 1
ATOM 657 N N . PRO A 1 86 ? 9.836 -31.938 -7.191 1 98.62 86 PRO A N 1
ATOM 658 C CA . PRO A 1 86 ? 10.195 -31.828 -5.773 1 98.62 86 PRO A CA 1
ATOM 659 C C . PRO A 1 86 ? 11.391 -30.906 -5.535 1 98.62 86 PRO A C 1
ATOM 661 O O . PRO A 1 86 ? 12.328 -30.891 -6.328 1 98.62 86 PRO A O 1
ATOM 664 N N . GLY A 1 87 ? 11.32 -30.141 -4.496 1 98.62 87 GLY A N 1
ATOM 665 C CA . GLY A 1 87 ? 12.383 -29.203 -4.141 1 98.62 87 GLY A CA 1
ATOM 666 C C . GLY A 1 87 ? 12.5 -28.984 -2.646 1 98.62 87 GLY A C 1
ATOM 667 O O . GLY A 1 87 ? 11.852 -29.672 -1.854 1 98.62 87 GLY A O 1
ATOM 668 N N . ARG A 1 88 ? 13.398 -28.109 -2.279 1 98.62 88 ARG A N 1
ATOM 669 C CA . ARG A 1 88 ? 13.539 -27.719 -0.882 1 98.62 88 ARG A CA 1
ATOM 670 C C . ARG A 1 88 ? 13.891 -26.234 -0.766 1 98.62 88 ARG A C 1
ATOM 672 O O . ARG A 1 88 ? 14.469 -25.656 -1.687 1 98.62 88 ARG A O 1
ATOM 679 N N . ILE A 1 89 ? 13.484 -25.625 0.237 1 98.94 89 ILE A N 1
ATOM 680 C CA . ILE A 1 89 ? 13.828 -24.266 0.618 1 98.94 89 ILE A CA 1
ATOM 681 C C . ILE A 1 89 ? 14.578 -24.281 1.946 1 98.94 89 ILE A C 1
ATOM 683 O O . ILE A 1 89 ? 14.133 -24.891 2.918 1 98.94 89 ILE A O 1
ATOM 687 N N . THR A 1 90 ? 15.75 -23.703 1.956 1 98.94 90 THR A N 1
ATOM 688 C CA . THR A 1 90 ? 16.5 -23.5 3.193 1 98.94 90 THR A CA 1
ATOM 689 C C . THR A 1 90 ? 16.297 -22.078 3.717 1 98.94 90 THR A C 1
ATOM 691 O O . THR A 1 90 ? 16.484 -21.109 2.98 1 98.94 90 THR A O 1
ATOM 694 N N . VAL A 1 91 ? 15.875 -22.016 4.953 1 98.88 91 VAL A N 1
ATOM 695 C CA . VAL A 1 91 ? 15.68 -20.734 5.609 1 98.88 91 VAL A CA 1
ATOM 696 C C . VAL A 1 91 ? 16.547 -20.656 6.859 1 98.88 91 VAL A C 1
ATOM 698 O O . VAL A 1 91 ? 16.266 -21.297 7.875 1 98.88 91 VAL A O 1
ATOM 701 N N . ASP A 1 92 ? 17.625 -19.844 6.75 1 98.75 92 ASP A N 1
ATOM 702 C CA . ASP A 1 92 ? 18.562 -19.656 7.859 1 98.75 92 ASP A CA 1
ATOM 703 C C . ASP A 1 92 ? 19.047 -20.984 8.414 1 98.75 92 ASP A C 1
ATOM 705 O O . ASP A 1 92 ? 19.031 -21.203 9.625 1 98.75 92 ASP A O 1
ATOM 709 N N . GLY A 1 93 ? 19.281 -21.828 7.57 1 98.69 93 GLY A N 1
ATOM 710 C CA . GLY A 1 93 ? 19.859 -23.109 7.941 1 98.69 93 GLY A CA 1
ATOM 711 C C . GLY A 1 93 ? 18.828 -24.203 8.07 1 98.69 93 GLY A C 1
ATOM 712 O O . GLY A 1 93 ? 19.172 -25.391 8.008 1 98.69 93 GLY A O 1
ATOM 713 N N . ALA A 1 94 ? 17.547 -23.906 8.359 1 98.75 94 ALA A N 1
ATOM 714 C CA . ALA A 1 94 ? 16.484 -24.906 8.445 1 98.75 94 ALA A CA 1
ATOM 715 C C . ALA A 1 94 ? 16.031 -25.344 7.059 1 98.75 94 ALA A C 1
ATOM 717 O O . ALA A 1 94 ? 15.703 -24.5 6.211 1 98.75 94 ALA A O 1
ATOM 718 N N . VAL A 1 95 ? 15.969 -26.672 6.832 1 98.81 95 VAL A N 1
ATOM 719 C CA . VAL A 1 95 ? 15.641 -27.203 5.516 1 98.81 95 VAL A CA 1
ATOM 720 C C . VAL A 1 95 ? 14.188 -27.656 5.492 1 98.81 95 VAL A C 1
ATOM 722 O O . VAL A 1 95 ? 13.75 -28.406 6.367 1 98.81 95 VAL A O 1
ATOM 725 N N . PHE A 1 96 ? 13.422 -27.234 4.496 1 98.88 96 PHE A N 1
ATOM 726 C CA . PHE A 1 96 ? 12.039 -27.641 4.281 1 98.88 96 PHE A CA 1
ATOM 727 C C . PHE A 1 96 ? 11.875 -28.297 2.912 1 98.88 96 PHE A C 1
ATOM 729 O O . PHE A 1 96 ? 12 -27.625 1.882 1 98.88 96 PHE A O 1
ATOM 736 N N . GLU A 1 97 ? 11.594 -29.562 2.91 1 98.69 97 GLU A N 1
ATOM 737 C CA . GLU A 1 97 ? 11.281 -30.234 1.651 1 98.69 97 GLU A CA 1
ATOM 738 C C . GLU A 1 97 ? 9.844 -29.969 1.215 1 98.69 97 GLU A C 1
ATOM 740 O O . GLU A 1 97 ? 8.914 -30.094 2.012 1 98.69 97 GLU A O 1
ATOM 745 N N . LEU A 1 98 ? 9.695 -29.562 -0.008 1 98.69 98 LEU A N 1
ATOM 746 C CA . LEU A 1 98 ? 8.375 -29.25 -0.548 1 98.69 98 LEU A CA 1
ATOM 747 C C . LEU A 1 98 ? 8.062 -30.125 -1.752 1 98.69 98 LEU A C 1
ATOM 749 O O . LEU A 1 98 ? 8.727 -30.047 -2.783 1 98.69 98 LEU A O 1
ATOM 753 N N . ALA A 1 99 ? 7.09 -31 -1.556 1 98.25 99 ALA A N 1
ATOM 754 C CA . ALA A 1 99 ? 6.527 -31.719 -2.695 1 98.25 99 ALA A CA 1
ATOM 755 C C . ALA A 1 99 ? 5.738 -30.781 -3.602 1 98.25 99 ALA A C 1
ATOM 757 O O . ALA A 1 99 ? 5.473 -29.625 -3.238 1 98.25 99 ALA A O 1
ATOM 758 N N . PRO A 1 100 ? 5.512 -31.297 -4.855 1 98.12 100 PRO A N 1
ATOM 759 C CA . PRO A 1 100 ? 4.641 -30.469 -5.699 1 98.12 100 PRO A CA 1
ATOM 760 C C . PRO A 1 100 ? 3.365 -30.047 -4.977 1 98.12 100 PRO A C 1
ATOM 762 O O . PRO A 1 100 ? 2.695 -30.859 -4.348 1 98.12 100 PRO A O 1
ATOM 765 N N . ARG A 1 101 ? 3.098 -28.719 -5 1 98.38 101 ARG A N 1
ATOM 766 C CA . ARG A 1 101 ? 1.878 -28.078 -4.516 1 98.38 101 ARG A CA 1
ATOM 767 C C . ARG A 1 101 ? 1.952 -27.812 -3.014 1 98.38 101 ARG A C 1
ATOM 769 O O . ARG A 1 101 ? 0.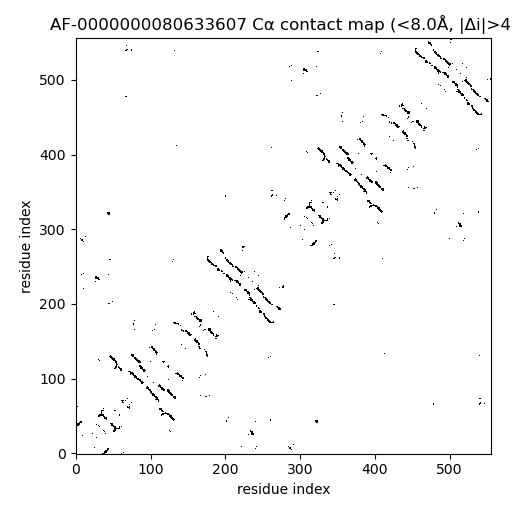981 -27.359 -2.408 1 98.38 101 ARG A O 1
ATOM 776 N N . ASP A 1 102 ? 3.115 -28.109 -2.383 1 98.56 102 ASP A N 1
ATOM 777 C CA . ASP A 1 102 ? 3.336 -27.672 -1.005 1 98.56 102 ASP A CA 1
ATOM 778 C C . ASP A 1 102 ? 3.619 -26.172 -0.936 1 98.56 102 ASP A C 1
ATOM 780 O O . ASP A 1 102 ? 4.078 -25.578 -1.912 1 98.56 102 ASP A O 1
ATOM 784 N N . CYS A 1 103 ? 3.34 -25.656 0.182 1 98.5 103 CYS A N 1
ATOM 785 C CA . CYS A 1 103 ? 3.541 -24.234 0.439 1 98.5 103 CYS A CA 1
ATOM 786 C C . CYS A 1 103 ? 4.41 -24.016 1.672 1 98.5 103 CYS A C 1
ATOM 788 O O . CYS A 1 103 ? 4.371 -24.812 2.611 1 98.5 103 CYS A O 1
ATOM 790 N N . LEU A 1 104 ? 5.266 -23.047 1.628 1 98.75 104 LEU A N 1
ATOM 791 C CA . LEU A 1 104 ? 6.023 -22.594 2.791 1 98.75 104 LEU A CA 1
ATOM 792 C C . LEU A 1 104 ? 5.781 -21.125 3.061 1 98.75 104 LEU A C 1
ATOM 794 O O . LEU A 1 104 ? 5.91 -20.281 2.158 1 98.75 104 LEU A O 1
ATOM 798 N N . TYR A 1 105 ? 5.309 -20.828 4.246 1 98.62 105 TYR A N 1
ATOM 799 C CA . TYR A 1 105 ? 5.328 -19.453 4.734 1 98.62 105 TYR A CA 1
ATOM 800 C C . TYR A 1 105 ? 6.676 -19.125 5.363 1 98.62 105 TYR A C 1
ATOM 802 O O . TYR A 1 105 ? 7.156 -19.844 6.238 1 98.62 105 TYR A O 1
ATOM 810 N N . ILE A 1 106 ? 7.332 -18.078 4.902 1 98.88 106 ILE A N 1
ATOM 811 C CA . ILE A 1 106 ? 8.625 -17.656 5.426 1 98.88 106 ILE A CA 1
ATOM 812 C C . ILE A 1 106 ? 8.477 -16.297 6.125 1 98.88 106 ILE A C 1
ATOM 814 O O . ILE A 1 106 ? 7.984 -15.344 5.531 1 98.88 106 ILE A O 1
ATOM 818 N N . THR A 1 107 ? 8.984 -16.219 7.281 1 98.25 107 THR A N 1
ATOM 819 C CA . THR A 1 107 ? 8.695 -15.133 8.211 1 98.25 107 THR A CA 1
ATOM 820 C C . THR A 1 107 ? 9.617 -13.945 7.953 1 98.25 107 THR A C 1
ATOM 822 O O . THR A 1 107 ? 10.734 -14.109 7.449 1 98.25 107 THR A O 1
ATOM 825 N N . MET A 1 108 ? 9.18 -12.758 8.367 1 98.56 108 MET A N 1
ATOM 826 C CA . MET A 1 108 ? 9.969 -11.539 8.375 1 98.56 108 MET A CA 1
ATOM 827 C C . MET A 1 108 ? 11.266 -11.734 9.156 1 98.56 108 MET A C 1
ATOM 829 O O . MET A 1 108 ? 11.273 -12.383 10.203 1 98.56 108 MET A O 1
ATOM 833 N N . GLY A 1 109 ? 12.352 -11.148 8.688 1 98.44 109 GLY A N 1
ATOM 834 C CA . GLY A 1 109 ? 13.617 -11.188 9.406 1 98.44 109 GLY A CA 1
ATOM 835 C C . GLY A 1 109 ? 14.516 -12.328 8.977 1 98.44 109 GLY A C 1
ATOM 836 O O . GLY A 1 109 ? 15.672 -12.398 9.398 1 98.44 109 GLY A O 1
ATOM 837 N N . SER A 1 110 ? 13.953 -13.258 8.188 1 98.81 110 SER A N 1
ATOM 838 C CA . SER A 1 110 ? 14.805 -14.312 7.656 1 98.81 110 SER A CA 1
ATOM 839 C C . SER A 1 110 ? 15.906 -13.742 6.77 1 98.81 110 SER A C 1
ATOM 841 O O . SER A 1 110 ? 15.664 -12.828 5.977 1 98.81 110 SER A O 1
ATOM 843 N N . LEU A 1 111 ? 17.125 -14.266 6.883 1 98.62 111 LEU A N 1
ATOM 844 C CA . LEU A 1 111 ? 18.281 -13.648 6.254 1 98.62 111 LEU A CA 1
ATOM 845 C C . LEU A 1 111 ? 18.766 -14.469 5.062 1 98.62 111 LEU A C 1
ATOM 847 O O . LEU A 1 111 ? 19.109 -13.922 4.016 1 98.62 111 LEU A O 1
ATOM 851 N N . ASP A 1 112 ? 18.906 -15.758 5.254 1 98.81 112 ASP A N 1
ATOM 852 C CA . ASP A 1 112 ? 19.422 -16.641 4.219 1 98.81 112 ASP A CA 1
ATOM 853 C C . ASP A 1 112 ? 18.328 -17.594 3.725 1 98.81 112 ASP A C 1
ATOM 855 O O . ASP A 1 112 ? 18.047 -18.609 4.367 1 98.81 112 ASP A O 1
ATOM 859 N N . VAL A 1 113 ? 17.766 -17.297 2.607 1 98.94 113 VAL A N 1
ATOM 860 C CA . VAL A 1 113 ? 16.734 -18.125 1.979 1 98.94 113 VAL A CA 1
ATOM 861 C C . VAL A 1 113 ? 17.234 -18.641 0.639 1 98.94 113 VAL A C 1
ATOM 863 O O . VAL A 1 113 ? 17.641 -17.875 -0.231 1 98.94 113 VAL A O 1
ATOM 866 N N . ARG A 1 114 ? 17.172 -19.953 0.441 1 98.94 114 ARG A N 1
ATOM 867 C CA . ARG A 1 114 ? 17.688 -20.578 -0.77 1 98.94 114 ARG A CA 1
ATOM 868 C C . ARG A 1 114 ? 16.703 -21.609 -1.324 1 98.94 114 ARG A C 1
ATOM 870 O O . ARG A 1 114 ? 16.062 -22.344 -0.563 1 98.94 114 ARG A O 1
ATOM 877 N N . PHE A 1 115 ? 16.594 -21.641 -2.602 1 98.94 115 PHE A N 1
ATOM 878 C CA . PHE A 1 115 ? 15.711 -22.547 -3.322 1 98.94 115 PHE A CA 1
ATOM 879 C C . PHE A 1 115 ? 16.516 -23.594 -4.094 1 98.94 115 PHE A C 1
ATOM 881 O O . PHE A 1 115 ? 17.5 -23.266 -4.75 1 98.94 115 PHE A O 1
ATOM 888 N N . GLU A 1 116 ? 16.078 -24.812 -4.004 1 98.81 116 GLU A N 1
ATOM 889 C CA . GLU A 1 116 ? 16.797 -25.891 -4.684 1 98.81 116 GLU A CA 1
ATOM 890 C C . GLU A 1 116 ? 15.82 -26.922 -5.246 1 98.81 116 GLU A C 1
ATOM 892 O O . GLU A 1 116 ? 14.766 -27.172 -4.664 1 98.81 116 GLU A O 1
ATOM 897 N N . SER A 1 117 ? 16.219 -27.484 -6.371 1 98.81 117 SER A N 1
ATOM 898 C CA . SER A 1 117 ? 15.523 -28.641 -6.914 1 98.81 117 SER A CA 1
ATOM 899 C C . SER A 1 117 ? 16.156 -29.938 -6.445 1 98.81 117 SER A C 1
ATOM 901 O O . SER A 1 117 ? 17.391 -30.031 -6.328 1 98.81 117 SER A O 1
ATOM 903 N N . LEU A 1 118 ? 15.328 -30.922 -6.238 1 98.19 118 LEU A N 1
ATOM 904 C CA . LEU A 1 118 ? 15.852 -32.219 -5.859 1 98.19 118 LEU A CA 1
ATOM 905 C C . LEU A 1 118 ? 16.156 -33.062 -7.098 1 98.19 118 LEU A C 1
ATOM 907 O O . LEU A 1 118 ? 16.891 -34.062 -7.02 1 98.19 118 LEU A O 1
ATOM 911 N N . ASP A 1 119 ? 15.555 -32.75 -8.234 1 97.19 119 ASP A N 1
ATOM 912 C CA . ASP A 1 119 ? 15.773 -33.406 -9.531 1 97.19 119 ASP A CA 1
ATOM 913 C C . ASP A 1 119 ? 15.961 -32.375 -10.633 1 97.19 119 ASP A C 1
ATOM 915 O O . ASP A 1 119 ? 15 -31.734 -11.07 1 97.19 119 ASP A O 1
ATOM 919 N N . PRO A 1 120 ? 17.125 -32.219 -11.133 1 94.62 120 PRO A N 1
ATOM 920 C CA . PRO A 1 120 ? 17.359 -31.172 -12.148 1 94.62 120 PRO A CA 1
ATOM 921 C C . PRO A 1 120 ? 16.609 -31.438 -13.445 1 94.62 120 PRO A C 1
ATOM 923 O O . PRO A 1 120 ? 16.375 -30.5 -14.227 1 94.62 120 PRO A O 1
ATOM 926 N N . THR A 1 121 ? 16.25 -32.656 -13.742 1 97.19 121 THR A N 1
ATOM 927 C CA . THR A 1 121 ? 15.547 -33 -14.977 1 97.19 121 THR A CA 1
ATOM 928 C C . THR A 1 121 ? 14.055 -32.719 -14.844 1 97.19 121 THR A C 1
ATOM 930 O O . THR A 1 121 ? 13.336 -32.656 -15.836 1 97.19 121 THR A O 1
ATOM 933 N N . ASN A 1 122 ? 13.617 -32.562 -13.68 1 98.06 122 ASN A N 1
ATOM 934 C CA . ASN A 1 122 ? 12.281 -32.125 -13.312 1 98.06 122 ASN A CA 1
ATOM 935 C C . ASN A 1 122 ? 12.32 -31.094 -12.195 1 98.06 122 ASN A C 1
ATOM 937 O O . ASN A 1 122 ? 11.891 -31.359 -11.078 1 98.06 122 ASN A O 1
ATOM 941 N N . PRO A 1 123 ? 12.734 -29.969 -12.539 1 98.62 123 PRO A N 1
ATOM 942 C CA . PRO A 1 123 ? 13.055 -28.969 -11.516 1 98.62 123 PRO A CA 1
ATOM 943 C C . PRO A 1 123 ? 11.828 -28.484 -10.758 1 98.62 123 PRO A C 1
ATOM 945 O O . PRO A 1 123 ? 10.719 -28.484 -11.297 1 98.62 123 PRO A O 1
ATOM 948 N N . ALA A 1 124 ? 12.047 -28.094 -9.516 1 98.88 124 ALA A N 1
ATOM 949 C CA . ALA A 1 124 ? 11.047 -27.359 -8.75 1 98.88 124 ALA A CA 1
ATOM 950 C C . ALA A 1 124 ? 10.812 -25.969 -9.359 1 98.88 124 ALA A C 1
ATOM 952 O O . ALA A 1 124 ? 11.672 -25.453 -10.078 1 98.88 124 ALA A O 1
ATOM 953 N N . LYS A 1 125 ? 9.633 -25.484 -9.234 1 98.94 125 LYS A N 1
ATOM 954 C CA . LYS A 1 125 ? 9.234 -24.109 -9.516 1 98.94 125 LYS A CA 1
ATOM 955 C C . LYS A 1 125 ? 8.523 -23.484 -8.312 1 98.94 125 LYS A C 1
ATOM 957 O O . LYS A 1 125 ? 7.363 -23.812 -8.039 1 98.94 125 LYS A O 1
ATOM 962 N N . PHE A 1 126 ? 9.234 -22.609 -7.637 1 98.94 126 PHE A N 1
ATOM 963 C CA . PHE A 1 126 ? 8.656 -21.984 -6.457 1 98.94 126 PHE A CA 1
ATOM 964 C C . PHE A 1 126 ? 8 -20.656 -6.824 1 98.94 126 PHE A C 1
ATOM 966 O O . PHE A 1 126 ? 8.688 -19.672 -7.113 1 98.94 126 PHE A O 1
ATOM 973 N N . TYR A 1 127 ? 6.652 -20.656 -6.871 1 99 127 TYR A N 1
ATOM 974 C CA . TYR A 1 127 ? 5.898 -19.422 -7.035 1 99 127 TYR A CA 1
ATOM 975 C C . TYR A 1 127 ? 5.934 -18.594 -5.758 1 99 127 TYR A C 1
ATOM 977 O O . TYR A 1 127 ? 5.637 -19.094 -4.672 1 99 127 TYR A O 1
ATOM 985 N N . LEU A 1 128 ? 6.316 -17.312 -5.859 1 98.94 128 LEU A N 1
ATOM 986 C CA . LEU A 1 128 ? 6.625 -16.484 -4.695 1 98.94 128 LEU A CA 1
ATOM 987 C C . LEU A 1 128 ? 5.672 -15.305 -4.602 1 98.94 128 LEU A C 1
ATOM 989 O O . LEU A 1 128 ? 5.406 -14.633 -5.602 1 98.94 128 LEU A O 1
ATOM 993 N N . ASN A 1 129 ? 5.117 -15.07 -3.432 1 98.88 129 ASN A N 1
ATOM 994 C CA . ASN A 1 129 ? 4.32 -13.906 -3.059 1 98.88 129 ASN A CA 1
ATOM 995 C C . ASN A 1 129 ? 4.836 -13.258 -1.775 1 98.88 129 ASN A C 1
ATOM 997 O O . ASN A 1 129 ? 4.945 -13.922 -0.743 1 98.88 129 ASN A O 1
ATOM 1001 N N . SER A 1 130 ? 5.125 -11.977 -1.864 1 98.88 130 SER A N 1
ATOM 1002 C CA . SER A 1 130 ? 5.668 -11.289 -0.697 1 98.88 130 SER A CA 1
ATOM 1003 C C . SER A 1 130 ? 4.93 -9.977 -0.436 1 98.88 130 SER A C 1
ATOM 1005 O O . SER A 1 130 ? 4.547 -9.281 -1.375 1 98.88 130 SER A O 1
ATOM 1007 N N . ALA A 1 131 ? 4.688 -9.664 0.8 1 98.62 131 ALA A N 1
ATOM 1008 C CA . ALA A 1 131 ? 4.062 -8.422 1.246 1 98.62 131 ALA A CA 1
ATOM 1009 C C . ALA A 1 131 ? 4.82 -7.82 2.426 1 98.62 131 ALA A C 1
ATOM 1011 O O . ALA A 1 131 ? 5.539 -8.523 3.139 1 98.62 131 ALA A O 1
ATOM 1012 N N . PRO A 1 132 ? 4.68 -6.484 2.656 1 98.44 132 PRO A N 1
ATOM 1013 C CA . PRO A 1 132 ? 5.305 -5.871 3.83 1 98.44 132 PRO A CA 1
ATOM 1014 C C . PRO A 1 132 ? 4.848 -6.504 5.141 1 98.44 132 PRO A C 1
ATOM 1016 O O . PRO A 1 132 ? 3.697 -6.934 5.258 1 98.44 132 PRO A O 1
ATOM 1019 N N . ALA A 1 133 ? 5.723 -6.602 6.051 1 98.62 133 ALA A N 1
ATOM 1020 C CA . ALA A 1 133 ? 5.441 -7.133 7.383 1 98.62 133 ALA A CA 1
ATOM 1021 C C . ALA A 1 133 ? 6.105 -6.281 8.461 1 98.62 133 ALA A C 1
ATOM 1023 O O . ALA A 1 133 ? 7.223 -5.793 8.281 1 98.62 133 ALA A O 1
ATOM 1024 N N . HIS A 1 134 ? 5.402 -6.117 9.633 1 98.19 134 HIS A N 1
ATOM 1025 C CA . HIS A 1 134 ? 5.926 -5.336 10.742 1 98.19 134 HIS A CA 1
ATOM 1026 C C . HIS A 1 134 ? 6.074 -6.195 12 1 98.19 134 HIS A C 1
ATOM 1028 O O . HIS A 1 134 ? 6.391 -5.684 13.07 1 98.19 134 HIS A O 1
ATOM 1034 N N . ALA A 1 135 ? 5.781 -7.422 11.898 1 97.44 135 ALA A N 1
ATOM 1035 C CA . ALA A 1 135 ? 5.953 -8.406 12.969 1 97.44 135 ALA A CA 1
ATOM 1036 C C . ALA A 1 135 ? 6.453 -9.734 12.414 1 97.44 135 ALA A C 1
ATOM 1038 O O . ALA A 1 135 ? 6.125 -10.109 11.289 1 97.44 135 ALA A O 1
ATOM 1039 N N . ARG A 1 136 ? 7.223 -10.367 13.219 1 97.81 136 ARG A N 1
ATOM 1040 C CA . ARG A 1 136 ? 7.73 -11.688 12.859 1 97.81 136 ARG A CA 1
ATOM 1041 C C . ARG A 1 136 ? 6.805 -12.789 13.367 1 97.81 136 ARG A C 1
ATOM 1043 O O . ARG A 1 136 ? 6.445 -12.812 14.547 1 97.81 136 ARG A O 1
ATOM 1050 N N . PHE A 1 137 ? 6.406 -13.609 12.562 1 97.69 137 PHE A N 1
ATOM 1051 C CA . PHE A 1 137 ? 5.633 -14.789 12.93 1 97.69 137 PHE A CA 1
ATOM 1052 C C . PHE A 1 137 ? 6.449 -16.062 12.727 1 97.69 137 PHE A C 1
ATOM 1054 O O . PHE A 1 137 ? 7.68 -16.016 12.773 1 97.69 137 PHE A O 1
ATOM 1061 N N . GLU A 1 138 ? 5.789 -17.219 12.57 1 97.5 138 GLU A N 1
ATOM 1062 C CA . GLU A 1 138 ? 6.543 -18.469 12.5 1 97.5 138 GLU A CA 1
ATOM 1063 C C . GLU A 1 138 ? 6.547 -19.016 11.078 1 97.5 138 GLU A C 1
ATOM 1065 O O . GLU A 1 138 ? 5.496 -19.125 10.438 1 97.5 138 GLU A O 1
ATOM 1070 N N . THR A 1 139 ? 7.773 -19.297 10.602 1 98.44 139 THR A N 1
ATOM 1071 C CA . THR A 1 139 ? 7.863 -20.031 9.336 1 98.44 139 THR A CA 1
ATOM 1072 C C . THR A 1 139 ? 7.16 -21.375 9.438 1 98.44 139 THR A C 1
ATOM 1074 O O . THR A 1 139 ? 7.344 -22.109 10.414 1 98.44 139 THR A O 1
ATOM 1077 N N . MET A 1 140 ? 6.348 -21.672 8.445 1 97.56 140 MET A N 1
ATOM 1078 C CA . MET A 1 140 ? 5.535 -22.875 8.547 1 97.56 140 MET A CA 1
ATOM 1079 C C . MET A 1 140 ? 5.328 -23.5 7.168 1 97.56 140 MET A C 1
ATOM 1081 O O . MET A 1 140 ? 4.977 -22.812 6.211 1 97.56 140 MET A O 1
ATOM 1085 N N . LYS A 1 141 ? 5.574 -24.797 7.109 1 98 141 LYS A N 1
ATOM 1086 C CA . LYS A 1 141 ? 5.23 -25.547 5.906 1 98 141 LYS A CA 1
ATOM 1087 C C . LYS A 1 141 ? 3.762 -25.969 5.922 1 98 141 LYS A C 1
ATOM 1089 O O . LYS A 1 141 ? 3.248 -26.422 6.949 1 98 141 LYS A O 1
ATOM 1094 N N . ILE A 1 142 ? 3.09 -25.734 4.867 1 96.81 142 ILE A N 1
ATOM 1095 C CA . ILE A 1 142 ? 1.715 -26.172 4.664 1 96.81 142 ILE A CA 1
ATOM 1096 C C . ILE A 1 142 ? 1.648 -27.141 3.479 1 96.81 142 ILE A C 1
ATOM 1098 O O . ILE A 1 142 ? 1.595 -26.703 2.324 1 96.81 142 ILE A O 1
ATOM 1102 N N . SER A 1 143 ? 1.597 -28.406 3.812 1 95.56 143 SER A N 1
ATOM 1103 C CA . SER A 1 143 ? 1.457 -29.391 2.736 1 95.56 143 SER A CA 1
ATOM 1104 C C . SER A 1 143 ? 0.054 -29.359 2.139 1 95.56 143 SER A C 1
ATOM 1106 O O . SER A 1 143 ? -0.918 -29.062 2.842 1 95.56 143 SER A O 1
ATOM 1108 N N . ILE A 1 144 ? -0.023 -29.625 0.903 1 93.44 144 ILE A N 1
ATOM 1109 C CA . ILE A 1 144 ? -1.335 -29.641 0.266 1 93.44 144 ILE A CA 1
ATOM 1110 C C . ILE A 1 144 ? -2.225 -30.688 0.929 1 93.44 144 ILE A C 1
ATOM 1112 O O . ILE A 1 144 ? -3.439 -30.484 1.044 1 93.44 144 ILE A O 1
ATOM 1116 N N . ALA A 1 145 ? -1.656 -31.719 1.382 1 89.38 145 ALA A N 1
ATOM 1117 C CA . ALA A 1 145 ? -2.391 -32.781 2.039 1 89.38 145 ALA A CA 1
ATOM 1118 C C . ALA A 1 145 ? -2.994 -32.312 3.359 1 89.38 145 ALA A C 1
ATOM 1120 O O . ALA A 1 145 ? -4.035 -32.812 3.787 1 89.38 145 ALA A O 1
ATOM 1121 N N . GLN A 1 146 ? -2.352 -31.359 3.932 1 85 146 GLN A N 1
ATOM 1122 C CA . GLN A 1 146 ? -2.795 -30.875 5.234 1 85 146 GLN A CA 1
ATOM 1123 C C . GLN A 1 146 ? -3.613 -29.594 5.105 1 85 146 GLN A C 1
ATOM 1125 O O . GLN A 1 146 ? -4.246 -29.156 6.066 1 85 146 GLN A O 1
ATOM 1130 N N . ALA A 1 147 ? -3.584 -29.047 3.904 1 89.75 147 ALA A N 1
ATOM 1131 C CA . ALA A 1 147 ? -4.348 -27.812 3.701 1 89.75 147 ALA A CA 1
ATOM 1132 C C . ALA A 1 147 ? -5.848 -28.094 3.758 1 89.75 147 ALA A C 1
ATOM 1134 O O . ALA A 1 147 ? -6.32 -29.109 3.26 1 89.75 147 ALA A O 1
ATOM 1135 N N . LYS A 1 148 ? -6.594 -27.203 4.418 1 90.38 148 LYS A N 1
ATOM 1136 C CA . LYS A 1 148 ? -8.047 -27.297 4.402 1 90.38 148 LYS A CA 1
ATOM 1137 C C . LYS A 1 148 ? -8.586 -27.234 2.975 1 90.38 148 LYS A C 1
ATOM 1139 O O . LYS A 1 148 ? -8.344 -26.266 2.254 1 90.38 148 LYS A O 1
ATOM 1144 N N . ALA A 1 149 ? -9.312 -28.266 2.557 1 94.12 149 ALA A N 1
ATOM 1145 C CA . ALA A 1 149 ? -9.898 -28.359 1.223 1 94.12 149 ALA A CA 1
ATOM 1146 C C . ALA A 1 149 ? -11.391 -28.047 1.26 1 94.12 149 ALA A C 1
ATOM 1148 O O . ALA A 1 149 ? -12.141 -28.641 2.039 1 94.12 149 ALA A O 1
ATOM 1149 N N . VAL A 1 150 ? -11.75 -27.109 0.515 1 93.38 150 VAL A N 1
ATOM 1150 C CA . VAL A 1 150 ? -13.156 -26.75 0.403 1 93.38 150 VAL A CA 1
ATOM 1151 C C . VAL A 1 150 ? -13.664 -27.062 -1.002 1 93.38 150 VAL A C 1
ATOM 1153 O O . VAL A 1 150 ? -13.18 -26.5 -1.986 1 93.38 150 VAL A O 1
ATOM 1156 N N . HIS A 1 151 ? -14.641 -28 -1.099 1 95.75 151 HIS A N 1
ATOM 1157 C CA . HIS A 1 151 ? -15.25 -28.328 -2.379 1 95.75 151 HIS A CA 1
ATOM 1158 C C . HIS A 1 151 ? -16.438 -27.422 -2.68 1 95.75 151 HIS A C 1
ATOM 1160 O O . HIS A 1 151 ? -17.297 -27.219 -1.824 1 95.75 151 HIS A O 1
ATOM 1166 N N . MET A 1 152 ? -16.328 -26.812 -3.869 1 94.56 152 MET A N 1
ATOM 1167 C CA . MET A 1 152 ? -17.391 -25.844 -4.207 1 94.56 152 MET A CA 1
ATOM 1168 C C . MET A 1 152 ? -17.734 -25.922 -5.688 1 94.56 152 MET A C 1
ATOM 1170 O O . MET A 1 152 ? -17 -26.516 -6.477 1 94.56 152 MET A O 1
ATOM 1174 N N . GLY A 1 153 ? -18.906 -25.359 -5.992 1 95.31 153 GLY A N 1
ATOM 1175 C CA . GLY A 1 153 ? -19.312 -25.172 -7.375 1 95.31 153 GLY A CA 1
ATOM 1176 C C . GLY A 1 153 ? -20.297 -26.203 -7.863 1 95.31 153 GLY A C 1
ATOM 1177 O O . GLY A 1 153 ? -20.859 -26.953 -7.062 1 95.31 153 GLY A O 1
ATOM 1178 N N . ASP A 1 154 ? -20.625 -26.047 -9.188 1 95.25 154 ASP A N 1
ATOM 1179 C CA . ASP A 1 154 ? -21.641 -26.812 -9.906 1 95.25 154 ASP A CA 1
ATOM 1180 C C . ASP A 1 154 ? -21.234 -27.016 -11.367 1 95.25 154 ASP A C 1
ATOM 1182 O O . ASP A 1 154 ? -21.031 -26.047 -12.094 1 95.25 154 ASP A O 1
ATOM 1186 N N . PRO A 1 155 ? -21.219 -28.328 -11.688 1 95.44 155 PRO A N 1
ATOM 1187 C CA . PRO A 1 155 ? -20.891 -28.578 -13.094 1 95.44 155 PRO A CA 1
ATOM 1188 C C . PRO A 1 155 ? -21.812 -27.828 -14.047 1 95.44 155 PRO A C 1
ATOM 1190 O O . PRO A 1 155 ? -21.391 -27.422 -15.141 1 95.44 155 PRO A O 1
ATOM 1193 N N . ALA A 1 156 ? -23.062 -27.625 -13.688 1 96.31 156 ALA A N 1
ATOM 1194 C CA . ALA A 1 156 ? -24 -26.906 -14.531 1 96.31 156 ALA A CA 1
ATOM 1195 C C . ALA A 1 156 ? -23.562 -25.453 -14.75 1 96.31 156 ALA A C 1
ATOM 1197 O O . ALA A 1 156 ? -23.984 -24.812 -15.711 1 96.31 156 ALA A O 1
ATOM 1198 N N . GLN A 1 157 ? -22.688 -24.969 -13.922 1 95.19 157 GLN A N 1
ATOM 1199 C CA . GLN A 1 157 ? -22.156 -23.609 -14.023 1 95.19 157 GLN A CA 1
ATOM 1200 C C . GLN A 1 157 ? -20.688 -23.609 -14.43 1 95.19 157 GLN A C 1
ATOM 1202 O O . GLN A 1 157 ? -20.031 -22.562 -14.438 1 95.19 157 GLN A O 1
ATOM 1207 N N . SER A 1 158 ? -20.219 -24.812 -14.703 1 97.19 158 SER A N 1
ATOM 1208 C CA . SER A 1 158 ? -18.844 -25.016 -15.148 1 97.19 158 SER A CA 1
ATOM 1209 C C . SER A 1 158 ? -17.844 -24.484 -14.133 1 97.19 158 SER A C 1
ATOM 1211 O O . SER A 1 158 ? -16.859 -23.828 -14.5 1 97.19 158 SER A O 1
ATOM 1213 N N . ASN A 1 159 ? -18.031 -24.656 -12.867 1 97.56 159 ASN A N 1
ATOM 1214 C CA . ASN A 1 159 ? -17.141 -24.047 -11.891 1 97.56 159 ASN A CA 1
ATOM 1215 C C . ASN A 1 159 ? -16.906 -24.984 -10.703 1 97.56 159 ASN A C 1
ATOM 1217 O O . ASN A 1 159 ? -16.625 -24.531 -9.594 1 97.56 159 ASN A O 1
ATOM 1221 N N . GLU A 1 160 ? -17.141 -26.312 -10.945 1 97.88 160 GLU A N 1
ATOM 1222 C CA . GLU A 1 160 ? -16.766 -27.25 -9.891 1 97.88 160 GLU A CA 1
ATOM 1223 C C . GLU A 1 160 ? -15.266 -27.219 -9.625 1 97.88 160 GLU A C 1
ATOM 1225 O O . GLU A 1 160 ? -14.461 -27.25 -10.562 1 97.88 160 GLU A O 1
ATOM 1230 N N . ARG A 1 161 ? -14.914 -27.094 -8.328 1 98 161 ARG A N 1
ATOM 1231 C CA . ARG A 1 161 ? -13.516 -26.891 -7.984 1 98 161 ARG A CA 1
ATOM 1232 C C . ARG A 1 161 ? -13.242 -27.266 -6.531 1 98 161 ARG A C 1
ATOM 1234 O O . ARG A 1 161 ? -14.18 -27.453 -5.754 1 98 161 ARG A O 1
ATOM 1241 N N . THR A 1 162 ? -12.031 -27.484 -6.238 1 97.44 162 THR A N 1
ATOM 1242 C CA . THR A 1 162 ? -11.531 -27.609 -4.871 1 97.44 162 THR A CA 1
ATOM 1243 C C . THR A 1 162 ? -10.602 -26.453 -4.527 1 97.44 162 THR A C 1
ATOM 1245 O O . THR A 1 162 ? -9.68 -26.141 -5.285 1 97.44 162 THR A O 1
ATOM 1248 N N . ILE A 1 163 ? -10.914 -25.781 -3.486 1 96.06 163 ILE A N 1
ATOM 1249 C CA . ILE A 1 163 ? -10.07 -24.703 -2.988 1 96.06 163 ILE A CA 1
ATOM 1250 C C . ILE A 1 163 ? -9.242 -25.188 -1.807 1 96.06 163 ILE A C 1
ATOM 1252 O O . ILE A 1 163 ? -9.789 -25.656 -0.807 1 96.06 163 ILE A O 1
ATOM 1256 N N . TYR A 1 164 ? -7.969 -25.141 -1.939 1 96.62 164 TYR A N 1
ATOM 1257 C CA . TYR A 1 164 ? -7.051 -25.438 -0.842 1 96.62 164 TYR A CA 1
ATOM 1258 C C . TYR A 1 164 ? -6.609 -24.156 -0.145 1 96.62 164 TYR A C 1
ATOM 1260 O O . TYR A 1 164 ? -5.891 -23.344 -0.73 1 96.62 164 TYR A O 1
ATOM 1268 N N . GLN A 1 165 ? -7.035 -23.922 1.084 1 93.5 165 GLN A N 1
ATOM 1269 C CA . GLN A 1 165 ? -6.598 -22.781 1.881 1 93.5 165 GLN A CA 1
ATOM 1270 C C . GLN A 1 165 ? -5.223 -23.031 2.488 1 93.5 165 GLN A C 1
ATOM 1272 O O . GLN A 1 165 ? -5.086 -23.812 3.434 1 93.5 165 GLN A O 1
ATOM 1277 N N . MET A 1 166 ? -4.23 -22.391 1.977 1 95.88 166 MET A N 1
ATOM 1278 C CA . MET A 1 166 ? -2.85 -22.672 2.363 1 95.88 166 MET A CA 1
ATOM 1279 C C . MET A 1 166 ? -2.379 -21.672 3.428 1 95.88 166 MET A C 1
ATOM 1281 O O . MET A 1 166 ? -2.492 -21.953 4.625 1 95.88 166 MET A O 1
ATOM 1285 N N . ILE A 1 167 ? -2.068 -20.422 3.061 1 95.38 167 ILE A N 1
ATOM 1286 C CA . ILE A 1 167 ? -1.809 -19.375 4.043 1 95.38 167 ILE A CA 1
ATOM 1287 C C . ILE A 1 167 ? -3.111 -18.656 4.391 1 95.38 167 ILE A C 1
ATOM 1289 O O . ILE A 1 167 ? -3.568 -17.781 3.65 1 95.38 167 ILE A O 1
ATOM 1293 N N . HIS A 1 168 ? -3.686 -19.047 5.492 1 92.44 168 HIS A N 1
ATOM 1294 C CA . HIS A 1 168 ? -4.988 -18.609 5.988 1 92.44 168 HIS A CA 1
ATOM 1295 C C . HIS A 1 168 ? -4.957 -18.391 7.496 1 92.44 168 HIS A C 1
ATOM 1297 O O . HIS A 1 168 ? -4.246 -19.094 8.219 1 92.44 168 HIS A O 1
ATOM 1303 N N . PRO A 1 169 ? -5.816 -17.438 7.91 1 88.56 169 PRO A N 1
ATOM 1304 C CA . PRO A 1 169 ? -5.773 -17.125 9.344 1 88.56 169 PRO A CA 1
ATOM 1305 C C . PRO A 1 169 ? -6.031 -18.344 10.227 1 88.56 169 PRO A C 1
ATOM 1307 O O . PRO A 1 169 ? -5.512 -18.422 11.336 1 88.56 169 PRO A O 1
ATOM 1310 N N . ASP A 1 170 ? -6.742 -19.281 9.766 1 86.94 170 ASP A N 1
ATOM 1311 C CA . ASP A 1 170 ? -7.059 -20.469 10.555 1 86.94 170 ASP A CA 1
ATOM 1312 C C . ASP A 1 170 ? -5.922 -21.5 10.484 1 86.94 170 ASP A C 1
ATOM 1314 O O . ASP A 1 170 ? -5.934 -22.484 11.211 1 86.94 170 ASP A O 1
ATOM 1318 N N . VAL A 1 171 ? -4.906 -21.266 9.695 1 87 171 VAL A N 1
ATOM 1319 C CA . VAL A 1 171 ? -3.859 -22.25 9.453 1 87 171 VAL A CA 1
ATOM 1320 C C . VAL A 1 171 ? -2.516 -21.719 9.93 1 87 171 VAL A C 1
ATOM 1322 O O . VAL A 1 171 ? -1.756 -22.422 10.594 1 87 171 VAL A O 1
ATOM 1325 N N . CYS A 1 172 ? -2.264 -20.531 9.633 1 90.88 172 CYS A N 1
ATOM 1326 C CA . CYS A 1 172 ? -0.976 -19.875 9.852 1 90.88 172 CYS A CA 1
ATOM 1327 C C . CYS A 1 172 ? -1.154 -18.391 10.148 1 90.88 172 CYS A C 1
ATOM 1329 O O . CYS A 1 172 ? -1.907 -17.703 9.453 1 90.88 172 CYS A O 1
ATOM 1331 N N . ARG A 1 173 ? -0.475 -17.984 11.227 1 94.81 173 ARG A N 1
ATOM 1332 C CA . ARG A 1 173 ? -0.502 -16.562 11.492 1 94.81 173 ARG A CA 1
ATOM 1333 C C . ARG A 1 173 ? 0.472 -15.812 10.586 1 94.81 173 ARG A C 1
ATOM 1335 O O . ARG A 1 173 ? 1.637 -16.203 10.469 1 94.81 173 ARG A O 1
ATOM 1342 N N . THR A 1 174 ? 0.035 -14.773 9.922 1 97.69 174 THR A N 1
ATOM 1343 C CA . THR A 1 174 ? 0.86 -13.938 9.055 1 97.69 174 THR A CA 1
ATOM 1344 C C . THR A 1 174 ? 0.63 -12.461 9.344 1 97.69 174 THR A C 1
ATOM 1346 O O . THR A 1 174 ? -0.269 -12.102 10.109 1 97.69 174 THR A O 1
ATOM 1349 N N . ALA A 1 175 ? 1.494 -11.602 8.844 1 97.94 175 ALA A N 1
ATOM 1350 C CA . ALA A 1 175 ? 1.283 -10.164 8.961 1 97.94 175 ALA A CA 1
ATOM 1351 C C . ALA A 1 175 ? 0.063 -9.719 8.156 1 97.94 175 ALA A C 1
ATOM 1353 O O . ALA A 1 175 ? -0.815 -9.031 8.672 1 97.94 175 ALA A O 1
ATOM 1354 N N . GLN A 1 176 ? -0.018 -10.102 6.863 1 97.81 176 GLN A N 1
ATOM 1355 C CA . GLN A 1 176 ? -1.179 -9.703 6.074 1 97.81 176 GLN A CA 1
ATOM 1356 C C . GLN A 1 176 ? -1.42 -10.672 4.922 1 97.81 176 GLN A C 1
ATOM 1358 O O . GLN A 1 176 ? -2.498 -10.68 4.324 1 97.81 176 GLN A O 1
ATOM 1363 N N . LEU A 1 177 ? -0.472 -11.547 4.605 1 97.88 177 LEU A N 1
ATOM 1364 C CA . LEU A 1 177 ? -0.511 -12.398 3.42 1 97.88 177 LEU A CA 1
ATOM 1365 C C . LEU A 1 177 ? -1.542 -13.516 3.584 1 97.88 177 LEU A C 1
ATOM 1367 O O . LEU A 1 177 ? -1.576 -14.188 4.617 1 97.88 177 LEU A O 1
ATOM 1371 N N . VAL A 1 178 ? -2.439 -13.648 2.625 1 97.25 178 VAL A N 1
ATOM 1372 C CA . VAL A 1 178 ? -3.383 -14.75 2.504 1 97.25 178 VAL A CA 1
ATOM 1373 C C . VAL A 1 178 ? -3.258 -15.391 1.122 1 97.25 178 VAL A C 1
ATOM 1375 O O . VAL A 1 178 ? -3.139 -14.688 0.116 1 97.25 178 VAL A O 1
ATOM 1378 N N . LEU A 1 179 ? -3.203 -16.688 1.094 1 97.19 179 LEU A N 1
ATOM 1379 C CA . LEU A 1 179 ? -2.904 -17.391 -0.152 1 97.19 179 LEU A CA 1
ATOM 1380 C C . LEU A 1 179 ? -3.596 -18.75 -0.193 1 97.19 179 LEU A C 1
ATOM 1382 O O . LEU A 1 179 ? -3.654 -19.453 0.818 1 97.19 179 LEU A O 1
ATOM 1386 N N . GLY A 1 180 ? -4.121 -19.078 -1.338 1 96.88 180 GLY A N 1
ATOM 1387 C CA . GLY A 1 180 ? -4.695 -20.391 -1.556 1 96.88 180 GLY A CA 1
ATOM 1388 C C . GLY A 1 180 ? -4.551 -20.891 -2.986 1 96.88 180 GLY A C 1
ATOM 1389 O O . GLY A 1 180 ? -4.105 -20.141 -3.859 1 96.88 180 GLY A O 1
ATOM 1390 N N . MET A 1 181 ? -4.855 -22.156 -3.186 1 98.25 181 MET A N 1
ATOM 1391 C CA . MET A 1 181 ? -4.812 -22.797 -4.496 1 98.25 181 MET A CA 1
ATOM 1392 C C . MET A 1 181 ? -6.172 -23.391 -4.859 1 98.25 181 MET A C 1
ATOM 1394 O O . MET A 1 181 ? -6.801 -24.062 -4.039 1 98.25 181 MET A O 1
ATOM 1398 N N . THR A 1 182 ? -6.641 -23.078 -6.008 1 98.31 182 THR A N 1
ATOM 1399 C CA . THR A 1 182 ? -7.902 -23.609 -6.504 1 98.31 182 THR A CA 1
ATOM 1400 C C . THR A 1 182 ? -7.672 -24.516 -7.707 1 98.31 182 THR A C 1
ATOM 1402 O O . THR A 1 182 ? -7.008 -24.125 -8.672 1 98.31 182 THR A O 1
ATOM 1405 N N . VAL A 1 183 ? -8.18 -25.688 -7.625 1 98.12 183 VAL A N 1
ATOM 1406 C CA . VAL A 1 183 ? -8.07 -26.672 -8.695 1 98.12 183 VAL A CA 1
ATOM 1407 C C . VAL A 1 183 ? -9.438 -26.891 -9.336 1 98.12 183 VAL A C 1
ATOM 1409 O O . VAL A 1 183 ? -10.359 -27.391 -8.688 1 98.12 183 VAL A O 1
ATOM 1412 N N . LEU A 1 184 ? -9.531 -26.547 -10.57 1 98.44 184 LEU A N 1
ATOM 1413 C CA . LEU A 1 184 ? -10.773 -26.797 -11.297 1 98.44 184 LEU A CA 1
ATOM 1414 C C . LEU A 1 184 ? -10.852 -28.25 -11.773 1 98.44 184 LEU A C 1
ATOM 1416 O O . LEU A 1 184 ? -9.867 -28.781 -12.289 1 98.44 184 LEU A O 1
ATOM 1420 N N . LYS A 1 185 ? -11.977 -28.859 -11.625 1 97.69 185 LYS A N 1
ATOM 1421 C CA . LYS A 1 185 ? -12.203 -30.219 -12.109 1 97.69 185 LYS A CA 1
ATOM 1422 C C . LYS A 1 185 ? -12.273 -30.25 -13.633 1 97.69 185 LYS A C 1
ATOM 1424 O O . LYS A 1 185 ? -12.539 -29.234 -14.266 1 97.69 185 LYS A O 1
ATOM 1429 N N . PRO A 1 186 ? -12.062 -31.469 -14.164 1 96.88 186 PRO A N 1
ATOM 1430 C CA . PRO A 1 186 ? -12.227 -31.578 -15.609 1 96.88 186 PRO A CA 1
ATOM 1431 C C . PRO A 1 186 ? -13.578 -31.062 -16.094 1 96.88 186 PRO A C 1
ATOM 1433 O O . PRO A 1 186 ? -14.594 -31.266 -15.43 1 96.88 186 PRO A O 1
ATOM 1436 N N . ASN A 1 187 ? -13.562 -30.328 -17.203 1 96.56 187 ASN A N 1
ATOM 1437 C CA . ASN A 1 187 ? -14.734 -29.781 -17.891 1 96.56 187 ASN A CA 1
ATOM 1438 C C . ASN A 1 187 ? -15.312 -28.578 -17.156 1 96.56 187 ASN A C 1
ATOM 1440 O O . ASN A 1 187 ? -16.453 -28.172 -17.406 1 96.56 187 ASN A O 1
ATOM 1444 N N . ASN A 1 188 ? -14.617 -28.062 -16.172 1 98 188 ASN A N 1
ATOM 1445 C CA . ASN A 1 188 ? -14.969 -26.812 -15.492 1 98 188 ASN A CA 1
ATOM 1446 C C . ASN A 1 188 ? -13.961 -25.703 -15.805 1 98 188 ASN A C 1
ATOM 1448 O O . ASN A 1 188 ? -12.75 -25.922 -15.711 1 98 188 ASN A O 1
ATOM 1452 N N . MET A 1 189 ? -14.516 -24.516 -16.125 1 97.75 189 MET A N 1
ATOM 1453 C CA . MET A 1 189 ? -13.609 -23.531 -16.703 1 97.75 189 MET A CA 1
ATOM 1454 C C . MET A 1 189 ? -13.664 -22.219 -15.93 1 97.75 189 MET A C 1
ATOM 1456 O O . MET A 1 189 ? -12.742 -21.406 -16.016 1 97.75 189 MET A O 1
ATOM 1460 N N . TRP A 1 190 ? -14.773 -21.984 -15.219 1 98.12 190 TRP A N 1
ATOM 1461 C CA . TRP A 1 190 ? -14.93 -20.719 -14.516 1 98.12 190 TRP A CA 1
ATOM 1462 C C . TRP A 1 190 ? -14.289 -20.781 -13.133 1 98.12 190 TRP A C 1
ATOM 1464 O O . TRP A 1 190 ? -14.516 -21.734 -12.375 1 98.12 190 TRP A O 1
ATOM 1474 N N . ASN A 1 191 ? -13.578 -19.828 -12.797 1 96.12 191 ASN A N 1
ATOM 1475 C CA . ASN A 1 191 ? -13.172 -19.672 -11.406 1 96.12 191 ASN A CA 1
ATOM 1476 C C . ASN A 1 191 ? -14.102 -18.719 -10.656 1 96.12 191 ASN A C 1
ATOM 1478 O O . ASN A 1 191 ? -15.312 -18.938 -10.602 1 96.12 191 ASN A O 1
ATOM 1482 N N . THR A 1 192 ? -13.766 -17.609 -10.133 1 92.44 192 THR A N 1
ATOM 1483 C CA . THR A 1 192 ? -14.445 -16.672 -9.258 1 92.44 192 THR A CA 1
ATOM 1484 C C . THR A 1 192 ? -15.617 -16.016 -9.984 1 92.44 192 THR A C 1
ATOM 1486 O O . THR A 1 192 ? -15.539 -14.844 -10.367 1 92.44 192 THR A O 1
ATOM 1489 N N . MET A 1 193 ? -16.75 -16.797 -10.172 1 92.88 193 MET A N 1
ATOM 1490 C CA . MET A 1 193 ? -17.984 -16.297 -10.758 1 92.88 193 MET A CA 1
ATOM 1491 C C . MET A 1 193 ? -19.203 -16.891 -10.047 1 92.88 193 MET A C 1
ATOM 1493 O O . MET A 1 193 ? -19.328 -18.109 -9.906 1 92.88 193 MET A O 1
ATOM 1497 N N . PRO A 1 194 ? -20.188 -16.094 -9.523 1 93.06 194 PRO A N 1
ATOM 1498 C CA . PRO A 1 194 ? -20.219 -14.633 -9.633 1 93.06 194 PRO A CA 1
ATOM 1499 C C . PRO A 1 194 ? -19 -13.961 -9 1 93.06 194 PRO A C 1
ATOM 1501 O O . PRO A 1 194 ? -18.438 -14.484 -8.039 1 93.06 194 PRO A O 1
ATOM 1504 N N . CYS A 1 195 ? -18.656 -12.773 -9.547 1 95.94 195 CYS A N 1
ATOM 1505 C CA . CYS A 1 195 ? -17.422 -12.125 -9.148 1 95.94 195 CYS A CA 1
ATOM 1506 C C . CYS A 1 195 ? -17.656 -11.172 -7.984 1 95.94 195 CYS A C 1
ATOM 1508 O O . CYS A 1 195 ? -18.766 -11.07 -7.473 1 95.94 195 CYS A O 1
ATOM 1510 N N . HIS A 1 196 ? -16.594 -10.625 -7.48 1 97.44 196 HIS A N 1
ATOM 1511 C CA . HIS A 1 196 ? -16.594 -9.656 -6.391 1 97.44 196 HIS A CA 1
ATOM 1512 C C . HIS A 1 196 ? -15.398 -8.711 -6.488 1 97.44 196 HIS A C 1
ATOM 1514 O O . HIS A 1 196 ? -14.531 -8.891 -7.34 1 97.44 196 HIS A O 1
ATOM 1520 N N . THR A 1 197 ? -15.469 -7.699 -5.727 1 96.31 197 THR A N 1
ATOM 1521 C CA . THR A 1 197 ? -14.312 -6.871 -5.406 1 96.31 197 THR A CA 1
ATOM 1522 C C . THR A 1 197 ? -14.078 -6.828 -3.9 1 96.31 197 THR A C 1
ATOM 1524 O O . THR A 1 197 ? -14.883 -7.348 -3.127 1 96.31 197 THR A O 1
ATOM 1527 N N . HIS A 1 198 ? -13.023 -6.383 -3.467 1 94.88 198 HIS A N 1
ATOM 1528 C CA . HIS A 1 198 ? -12.75 -5.953 -2.102 1 94.88 198 HIS A CA 1
ATOM 1529 C C . HIS A 1 198 ? -11.68 -4.863 -2.07 1 94.88 198 HIS A C 1
ATOM 1531 O O . HIS A 1 198 ? -10.5 -5.141 -2.27 1 94.88 198 HIS A O 1
ATOM 1537 N N . ASP A 1 199 ? -12.086 -3.717 -1.688 1 96 199 ASP A N 1
ATOM 1538 C CA . ASP A 1 199 ? -11.234 -2.533 -1.765 1 96 199 ASP A CA 1
ATOM 1539 C C . ASP A 1 199 ? -10.195 -2.535 -0.651 1 96 199 ASP A C 1
ATOM 1541 O O . ASP A 1 199 ? -9.289 -1.697 -0.639 1 96 199 ASP A O 1
ATOM 1545 N N . ARG A 1 200 ? -10.211 -3.514 0.228 1 96.94 200 ARG A N 1
ATOM 1546 C CA . ARG A 1 200 ? -9.312 -3.555 1.381 1 96.94 200 ARG A CA 1
ATOM 1547 C C . ARG A 1 200 ? -8.094 -4.418 1.095 1 96.94 200 ARG A C 1
ATOM 1549 O O . ARG A 1 200 ? -7.141 -4.438 1.879 1 96.94 200 ARG A O 1
ATOM 1556 N N . ARG A 1 201 ? -8.148 -5.094 -0.024 1 97.12 201 ARG A N 1
ATOM 1557 C CA . ARG A 1 201 ? -7.035 -5.973 -0.377 1 97.12 201 ARG A CA 1
ATOM 1558 C C . ARG A 1 201 ? -6.836 -6.023 -1.888 1 97.12 201 ARG A C 1
ATOM 1560 O O . ARG A 1 201 ? -7.801 -5.938 -2.65 1 97.12 201 ARG A O 1
ATOM 1567 N N . CYS A 1 202 ? -5.594 -6.172 -2.242 1 97.81 202 CYS A N 1
ATOM 1568 C CA . CYS A 1 202 ? -5.316 -6.582 -3.613 1 97.81 202 CYS A CA 1
ATOM 1569 C C . CYS A 1 202 ? -5.273 -8.102 -3.732 1 97.81 202 CYS A C 1
ATOM 1571 O O . CYS A 1 202 ? -5.305 -8.805 -2.725 1 97.81 202 CYS A O 1
ATOM 1573 N N . GLU A 1 203 ? -5.254 -8.516 -5.008 1 98.12 203 GLU A N 1
ATOM 1574 C CA . GLU A 1 203 ? -5.207 -9.953 -5.258 1 98.12 203 GLU A CA 1
ATOM 1575 C C . GLU A 1 203 ? -4.398 -10.273 -6.512 1 98.12 203 GLU A C 1
ATOM 1577 O O . GLU A 1 203 ? -4.512 -9.57 -7.52 1 98.12 203 GLU A O 1
ATOM 1582 N N . VAL A 1 204 ? -3.596 -11.281 -6.422 1 98.81 204 VAL A N 1
ATOM 1583 C CA . VAL A 1 204 ? -2.812 -11.711 -7.574 1 98.81 204 VAL A CA 1
ATOM 1584 C C . VAL A 1 204 ? -3.176 -13.148 -7.941 1 98.81 204 VAL A C 1
ATOM 1586 O O . VAL A 1 204 ? -3.184 -14.031 -7.078 1 98.81 204 VAL A O 1
ATOM 1589 N N . TYR A 1 205 ? -3.521 -13.359 -9.219 1 98.88 205 TYR A N 1
ATOM 1590 C CA . TYR A 1 205 ? -3.838 -14.68 -9.742 1 98.88 205 TYR A CA 1
ATOM 1591 C C . TYR A 1 205 ? -2.67 -15.242 -10.547 1 98.88 205 TYR A C 1
ATOM 1593 O O . TYR A 1 205 ? -2.201 -14.602 -11.492 1 98.88 205 TYR A O 1
ATOM 1601 N N . PHE A 1 206 ? -2.197 -16.359 -10.188 1 98.94 206 PHE A N 1
ATOM 1602 C CA . PHE A 1 206 ? -1.227 -17.125 -10.953 1 98.94 206 PHE A CA 1
ATOM 1603 C C . PHE A 1 206 ? -1.868 -18.375 -11.539 1 98.94 206 PHE A C 1
ATOM 1605 O O . PHE A 1 206 ? -2.4 -19.219 -10.805 1 98.94 206 PHE A O 1
ATOM 1612 N N . TYR A 1 207 ? -1.778 -18.516 -12.867 1 98.88 207 TYR A N 1
ATOM 1613 C CA . TYR A 1 207 ? -2.43 -19.641 -13.555 1 98.88 207 TYR A CA 1
ATOM 1614 C C . TYR A 1 207 ? -1.412 -20.688 -13.969 1 98.88 207 TYR A C 1
ATOM 1616 O O . TYR A 1 207 ? -0.365 -20.359 -14.531 1 98.88 207 TYR A O 1
ATOM 1624 N N . PHE A 1 208 ? -1.759 -21.953 -13.688 1 98.75 208 PHE A N 1
ATOM 1625 C CA . PHE A 1 208 ? -0.889 -23.047 -14.141 1 98.75 208 PHE A CA 1
ATOM 1626 C C . PHE A 1 208 ? -1.681 -24.328 -14.336 1 98.75 208 PHE A C 1
ATOM 1628 O O . PHE A 1 208 ? -2.908 -24.328 -14.234 1 98.75 208 PHE A O 1
ATOM 1635 N N . ASP A 1 209 ? -1.021 -25.406 -14.781 1 98.19 209 ASP A N 1
ATOM 1636 C CA . ASP A 1 209 ? -1.639 -26.656 -15.211 1 98.19 209 ASP A CA 1
ATOM 1637 C C . ASP A 1 209 ? -2.518 -26.438 -16.438 1 98.19 209 ASP A C 1
ATOM 1639 O O . ASP A 1 209 ? -3.572 -27.062 -16.578 1 98.19 209 ASP A O 1
ATOM 1643 N N . LEU A 1 210 ? -2.184 -25.531 -17.156 1 97.38 210 LEU A N 1
ATOM 1644 C CA . LEU A 1 210 ? -2.852 -25.203 -18.406 1 97.38 210 LEU A CA 1
ATOM 1645 C C . LEU A 1 210 ? -2.074 -25.75 -19.594 1 97.38 210 LEU A C 1
ATOM 1647 O O . LEU A 1 210 ? -0.886 -25.469 -19.75 1 97.38 210 LEU A O 1
ATOM 1651 N N . PRO A 1 211 ? -2.756 -26.578 -20.438 1 95.69 211 PRO A N 1
ATOM 1652 C CA . PRO A 1 211 ? -2.049 -27.078 -21.625 1 95.69 211 PRO A CA 1
ATOM 1653 C C . PRO A 1 211 ? -1.523 -25.953 -22.5 1 95.69 211 PRO A C 1
ATOM 1655 O O . PRO A 1 211 ? -2.082 -24.844 -22.5 1 95.69 211 PRO A O 1
ATOM 1658 N N . GLU A 1 212 ? -0.555 -26.203 -23.312 1 92.75 212 GLU A N 1
ATOM 1659 C CA . GLU A 1 212 ? 0.211 -25.188 -24.031 1 92.75 212 GLU A CA 1
ATOM 1660 C C . GLU A 1 212 ? -0.695 -24.328 -24.922 1 92.75 212 GLU A C 1
ATOM 1662 O O . GLU A 1 212 ? -0.581 -23.109 -24.922 1 92.75 212 GLU A O 1
ATOM 1667 N N . PRO A 1 213 ? -1.566 -24.891 -25.641 1 96 213 PRO A N 1
ATOM 1668 C CA . PRO A 1 213 ? -2.383 -24.016 -26.5 1 96 213 PRO A CA 1
ATOM 1669 C C . PRO A 1 213 ? -3.527 -23.344 -25.75 1 96 213 PRO A C 1
ATOM 1671 O O . PRO A 1 213 ? -4.164 -22.438 -26.266 1 96 213 PRO A O 1
ATOM 1674 N N . ALA A 1 214 ? -3.791 -23.797 -24.531 1 98.12 214 ALA A N 1
ATOM 1675 C CA . ALA A 1 214 ? -4.934 -23.281 -23.766 1 98.12 214 ALA A CA 1
ATOM 1676 C C . ALA A 1 214 ? -4.637 -21.906 -23.188 1 98.12 214 ALA A C 1
ATOM 1678 O O . ALA A 1 214 ? -3.475 -21.5 -23.078 1 98.12 214 ALA A O 1
ATOM 1679 N N . ARG A 1 215 ? -5.684 -21.188 -22.953 1 98.75 215 ARG A N 1
ATOM 1680 C CA . ARG A 1 215 ? -5.613 -19.828 -22.391 1 98.75 215 ARG A CA 1
ATOM 1681 C C . ARG A 1 215 ? -6.703 -19.625 -21.344 1 98.75 215 ARG A C 1
ATOM 1683 O O . ARG A 1 215 ? -7.699 -20.344 -21.328 1 98.75 215 ARG A O 1
ATOM 1690 N N . VAL A 1 216 ? -6.438 -18.672 -20.484 1 98.75 216 VAL A N 1
ATOM 1691 C CA . VAL A 1 216 ? -7.457 -18.141 -19.594 1 98.75 216 VAL A CA 1
ATOM 1692 C C . VAL A 1 216 ? -7.77 -16.688 -19.953 1 98.75 216 VAL A C 1
ATOM 1694 O O . VAL A 1 216 ? -6.859 -15.891 -20.172 1 98.75 216 VAL A O 1
ATOM 1697 N N . PHE A 1 217 ? -9.016 -16.438 -20.125 1 98.81 217 PHE A N 1
ATOM 1698 C CA . PHE A 1 217 ? -9.461 -15.039 -20.188 1 98.81 217 PHE A CA 1
ATOM 1699 C C . PHE A 1 217 ? -9.719 -14.492 -18.781 1 98.81 217 PHE A C 1
ATOM 1701 O O . PHE A 1 217 ? -10.727 -14.82 -18.156 1 98.81 217 PHE A O 1
ATOM 1708 N N . HIS A 1 218 ? -8.789 -13.727 -18.281 1 98.88 218 HIS A N 1
ATOM 1709 C CA . HIS A 1 218 ? -8.93 -13.109 -16.969 1 98.88 218 HIS A CA 1
ATOM 1710 C C . HIS A 1 218 ? -9.648 -11.773 -17.047 1 98.88 218 HIS A C 1
ATOM 1712 O O . HIS A 1 218 ? -9.18 -10.852 -17.719 1 98.88 218 HIS A O 1
ATOM 1718 N N . PHE A 1 219 ? -10.758 -11.688 -16.359 1 98.62 219 PHE A N 1
ATOM 1719 C CA . PHE A 1 219 ? -11.555 -10.469 -16.375 1 98.62 219 PHE A CA 1
ATOM 1720 C C . PHE A 1 219 ? -11.133 -9.523 -15.266 1 98.62 219 PHE A C 1
ATOM 1722 O O . PHE A 1 219 ? -10.859 -9.961 -14.141 1 98.62 219 PHE A O 1
ATOM 1729 N N . MET A 1 220 ? -11.047 -8.258 -15.648 1 98.44 220 MET A N 1
ATOM 1730 C CA . MET A 1 220 ? -10.625 -7.219 -14.711 1 98.44 220 MET A CA 1
ATOM 1731 C C . MET A 1 220 ? -11.391 -5.922 -14.961 1 98.44 220 MET A C 1
ATOM 1733 O O . MET A 1 220 ? -12.242 -5.855 -15.844 1 98.44 220 MET A O 1
ATOM 1737 N N . GLY A 1 221 ? -11.086 -4.879 -14.117 1 97.94 221 GLY A N 1
ATOM 1738 C CA . GLY A 1 221 ? -11.758 -3.596 -14.242 1 97.94 221 GLY A CA 1
ATOM 1739 C C . GLY A 1 221 ? -12.875 -3.412 -13.234 1 97.94 221 GLY A C 1
ATOM 1740 O O . GLY A 1 221 ? -13.156 -4.312 -12.445 1 97.94 221 GLY A O 1
ATOM 1741 N N . GLU A 1 222 ? -13.438 -2.238 -13.242 1 97.56 222 GLU A N 1
ATOM 1742 C CA . GLU A 1 222 ? -14.641 -2.021 -12.453 1 97.56 222 GLU A CA 1
ATOM 1743 C C . GLU A 1 222 ? -15.812 -2.848 -12.992 1 97.56 222 GLU A C 1
ATOM 1745 O O . GLU A 1 222 ? -15.891 -3.109 -14.195 1 97.56 222 GLU A O 1
ATOM 1750 N N . PRO A 1 223 ? -16.75 -3.193 -12.086 1 97.19 223 PRO A N 1
ATOM 1751 C CA . PRO A 1 223 ? -17.875 -4.012 -12.516 1 97.19 223 PRO A CA 1
ATOM 1752 C C . PRO A 1 223 ? -18.609 -3.418 -13.719 1 97.19 223 PRO A C 1
ATOM 1754 O O . PRO A 1 223 ? -19.078 -4.156 -14.586 1 97.19 223 PRO A O 1
ATOM 1757 N N . SER A 1 224 ? -18.641 -2.08 -13.836 1 97.06 224 SER A N 1
ATOM 1758 C CA . SER A 1 224 ? -19.391 -1.409 -14.891 1 97.06 224 SER A CA 1
ATOM 1759 C C . SER A 1 224 ? -18.531 -1.138 -16.109 1 97.06 224 SER A C 1
ATOM 1761 O O . SER A 1 224 ? -18.984 -0.545 -17.094 1 97.06 224 SER A O 1
ATOM 1763 N N . GLU A 1 225 ? -17.25 -1.46 -16.062 1 97.5 225 GLU A N 1
ATOM 1764 C CA . GLU A 1 225 ? -16.281 -1.215 -17.109 1 97.5 225 GLU A CA 1
ATOM 1765 C C . GLU A 1 225 ? -15.242 -2.338 -17.188 1 97.5 225 GLU A C 1
ATOM 1767 O O . GLU A 1 225 ? -14.047 -2.096 -17.047 1 97.5 225 GLU A O 1
ATOM 1772 N N . THR A 1 226 ? -15.688 -3.535 -17.516 1 97.38 226 THR A N 1
ATOM 1773 C CA . THR A 1 226 ? -14.805 -4.699 -17.438 1 97.38 226 THR A CA 1
ATOM 1774 C C . THR A 1 226 ? -13.898 -4.77 -18.672 1 97.38 226 THR A C 1
ATOM 1776 O O . THR A 1 226 ? -14.242 -4.254 -19.734 1 97.38 226 THR A O 1
ATOM 1779 N N . ARG A 1 227 ? -12.781 -5.301 -18.516 1 97.62 227 ARG A N 1
ATOM 1780 C CA . ARG A 1 227 ? -11.758 -5.629 -19.5 1 97.62 227 ARG A CA 1
ATOM 1781 C C . ARG A 1 227 ? -11.266 -7.059 -19.328 1 97.62 227 ARG A C 1
ATOM 1783 O O . ARG A 1 227 ? -11.734 -7.777 -18.438 1 97.62 227 ARG A O 1
ATOM 1790 N N . HIS A 1 228 ? -10.422 -7.484 -20.234 1 98.31 228 HIS A N 1
ATOM 1791 C CA . HIS A 1 228 ? -9.82 -8.797 -20 1 98.31 228 HIS A CA 1
ATOM 1792 C C . HIS A 1 228 ? -8.367 -8.82 -20.469 1 98.31 228 HIS A C 1
ATOM 1794 O O . HIS A 1 228 ? -7.961 -8 -21.297 1 98.31 228 HIS A O 1
ATOM 1800 N N . VAL A 1 229 ? -7.637 -9.719 -19.891 1 98.62 229 VAL A N 1
ATOM 1801 C CA . VAL A 1 229 ? -6.285 -10.094 -20.297 1 98.62 229 VAL A CA 1
ATOM 1802 C C . VAL A 1 229 ? -6.227 -11.586 -20.594 1 98.62 229 VAL A C 1
ATOM 1804 O O . VAL A 1 229 ? -6.73 -12.406 -19.828 1 98.62 229 VAL A O 1
ATOM 1807 N N . VAL A 1 230 ? -5.656 -11.891 -21.766 1 98.81 230 VAL A N 1
ATOM 1808 C CA . VAL A 1 230 ? -5.461 -13.305 -22.094 1 98.81 230 VAL A CA 1
ATOM 1809 C C . VAL A 1 230 ? -4.176 -13.812 -21.438 1 98.81 230 VAL A C 1
ATOM 1811 O O . VAL A 1 230 ? -3.107 -13.219 -21.609 1 98.81 230 VAL A O 1
ATOM 1814 N N . VAL A 1 231 ? -4.305 -14.961 -20.781 1 98.75 231 VAL A N 1
ATOM 1815 C CA . VAL A 1 231 ? -3.223 -15.43 -19.922 1 98.75 231 VAL A CA 1
ATOM 1816 C C . VAL A 1 231 ? -2.824 -16.844 -20.328 1 98.75 231 VAL A C 1
ATOM 1818 O O . VAL A 1 231 ? -3.688 -17.703 -20.547 1 98.75 231 VAL A O 1
ATOM 1821 N N . ALA A 1 232 ? -1.557 -17.031 -20.484 1 98.75 232 ALA A N 1
ATOM 1822 C CA . ALA A 1 232 ? -1.031 -18.359 -20.781 1 98.75 232 ALA A CA 1
ATOM 1823 C C . ALA A 1 232 ? -0.586 -19.062 -19.5 1 98.75 232 ALA A C 1
ATOM 1825 O O . ALA A 1 232 ? -0.638 -18.484 -18.406 1 98.75 232 ALA A O 1
ATOM 1826 N N . ASN A 1 233 ? -0.204 -20.344 -19.703 1 98.69 233 ASN A N 1
ATOM 1827 C CA . ASN A 1 233 ? 0.294 -21.141 -18.578 1 98.69 233 ASN A CA 1
ATOM 1828 C C . ASN A 1 233 ? 1.464 -20.469 -17.891 1 98.69 233 ASN A C 1
ATOM 1830 O O . ASN A 1 233 ? 2.383 -19.969 -18.547 1 98.69 233 ASN A O 1
ATOM 1834 N N . GLU A 1 234 ? 1.396 -20.406 -16.484 1 98.75 234 GLU A N 1
ATOM 1835 C CA . GLU A 1 234 ? 2.436 -19.922 -15.578 1 98.75 234 GLU A CA 1
ATOM 1836 C C . GLU A 1 234 ? 2.666 -18.422 -15.75 1 98.75 234 GLU A C 1
ATOM 1838 O O . GLU A 1 234 ? 3.807 -17.969 -15.703 1 98.75 234 GLU A O 1
ATOM 1843 N N . GLN A 1 235 ? 1.6 -17.734 -16.094 1 98.88 235 GLN A N 1
ATOM 1844 C CA . GLN A 1 235 ? 1.554 -16.281 -16 1 98.88 235 GLN A CA 1
ATOM 1845 C C . GLN A 1 235 ? 0.649 -15.828 -14.859 1 98.88 235 GLN A C 1
ATOM 1847 O O . GLN A 1 235 ? -0.135 -16.625 -14.336 1 98.88 235 GLN A O 1
ATOM 1852 N N . ALA A 1 236 ? 0.87 -14.609 -14.422 1 98.94 236 ALA A N 1
ATOM 1853 C CA . ALA A 1 236 ? 0.086 -14.078 -13.312 1 98.94 236 ALA A CA 1
ATOM 1854 C C . ALA A 1 236 ? -0.545 -12.742 -13.672 1 98.94 236 ALA A C 1
ATOM 1856 O O . ALA A 1 236 ? -0.102 -12.07 -14.609 1 98.94 236 ALA A O 1
ATOM 1857 N N . VAL A 1 237 ? -1.599 -12.359 -13.016 1 98.88 237 VAL A N 1
ATOM 1858 C CA . VAL A 1 237 ? -2.26 -11.07 -13.172 1 98.88 237 VAL A CA 1
ATOM 1859 C C . VAL A 1 237 ? -2.385 -10.383 -11.82 1 98.88 237 VAL A C 1
ATOM 1861 O O . VAL A 1 237 ? -2.885 -10.969 -10.859 1 98.88 237 VAL A O 1
ATOM 1864 N N . ILE A 1 238 ? -1.874 -9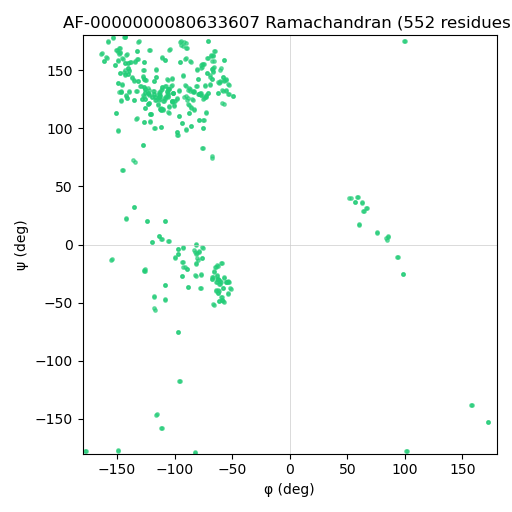.188 -11.766 1 98.81 238 ILE A N 1
ATOM 1865 C CA . ILE A 1 238 ? -2.01 -8.367 -10.57 1 98.81 238 ILE A CA 1
ATOM 1866 C C . ILE A 1 238 ? -3.336 -7.609 -10.609 1 98.81 238 ILE A C 1
ATOM 1868 O O . ILE A 1 238 ? -3.564 -6.789 -11.5 1 98.81 238 ILE A O 1
ATOM 1872 N N . SER A 1 239 ? -4.172 -7.871 -9.664 1 98.31 239 SER A N 1
ATOM 1873 C CA . SER A 1 239 ? -5.484 -7.234 -9.609 1 98.31 239 SER A CA 1
ATOM 1874 C C . SER A 1 239 ? -5.535 -6.164 -8.523 1 98.31 239 SER A C 1
ATOM 1876 O O . SER A 1 239 ? -5.52 -6.48 -7.332 1 98.31 239 SER A O 1
ATOM 1878 N N . PRO A 1 240 ? -5.68 -4.891 -8.93 1 98.06 240 PRO A N 1
ATOM 1879 C CA . PRO A 1 240 ? -5.91 -3.869 -7.906 1 98.06 240 PRO A CA 1
ATOM 1880 C C . PRO A 1 240 ? -7.246 -4.047 -7.188 1 98.06 240 PRO A C 1
ATOM 1882 O O . PRO A 1 240 ? -8.117 -4.77 -7.672 1 98.06 240 PRO A O 1
ATOM 1885 N N . SER A 1 241 ? -7.391 -3.365 -6.113 1 97.25 241 SER A N 1
ATOM 1886 C CA . SER A 1 241 ? -8.539 -3.59 -5.246 1 97.25 241 SER A CA 1
ATOM 1887 C C . SER A 1 241 ? -9.836 -3.156 -5.922 1 97.25 241 SER A C 1
ATOM 1889 O O . SER A 1 241 ? -10.906 -3.686 -5.617 1 97.25 241 SER A O 1
ATOM 1891 N N . TRP A 1 242 ? -9.789 -2.174 -6.805 1 97.31 242 TRP A N 1
ATOM 1892 C CA . TRP A 1 242 ? -11 -1.639 -7.43 1 97.31 242 TRP A CA 1
ATOM 1893 C C . TRP A 1 242 ? -11.484 -2.555 -8.555 1 97.31 242 TRP A C 1
ATOM 1895 O O . TRP A 1 242 ? -12.578 -2.365 -9.086 1 97.31 242 TRP A O 1
ATOM 1905 N N . SER A 1 243 ? -10.75 -3.568 -8.883 1 98.31 243 SER A N 1
ATOM 1906 C CA . SER A 1 243 ? -11.016 -4.398 -10.047 1 98.31 243 SER A CA 1
ATOM 1907 C C . SER A 1 243 ? -11.68 -5.715 -9.656 1 98.31 243 SER A C 1
ATOM 1909 O O . SER A 1 243 ? -11.305 -6.328 -8.656 1 98.31 243 SER A O 1
ATOM 1911 N N . ILE A 1 244 ? -12.57 -6.129 -10.484 1 98.19 244 ILE A N 1
ATOM 1912 C CA . ILE A 1 244 ? -12.977 -7.527 -10.391 1 98.19 244 ILE A CA 1
ATOM 1913 C C . ILE A 1 244 ? -11.805 -8.43 -10.773 1 98.19 244 ILE A C 1
ATOM 1915 O O . ILE A 1 244 ? -10.82 -7.965 -11.359 1 98.19 244 ILE A O 1
ATOM 1919 N N . HIS A 1 245 ? -11.867 -9.641 -10.43 1 98.38 245 HIS A N 1
ATOM 1920 C CA . HIS A 1 245 ? -10.867 -10.656 -10.75 1 98.38 245 HIS A CA 1
ATOM 1921 C C . HIS A 1 245 ? -11.508 -12.031 -10.898 1 98.38 245 HIS A C 1
ATOM 1923 O O . HIS A 1 245 ? -11.805 -12.703 -9.906 1 98.38 245 HIS A O 1
ATOM 1929 N N . SER A 1 246 ? -11.734 -12.367 -11.992 1 97.88 246 SER A N 1
ATOM 1930 C CA . SER A 1 246 ? -12.352 -13.625 -12.391 1 97.88 246 SER A CA 1
ATOM 1931 C C . SER A 1 246 ? -11.82 -14.102 -13.742 1 97.88 246 SER A C 1
ATOM 1933 O O . SER A 1 246 ? -11.125 -13.359 -14.438 1 97.88 246 SER A O 1
ATOM 1935 N N . GLY A 1 247 ? -12.094 -15.391 -14.078 1 98.19 247 GLY A N 1
ATOM 1936 C CA . GLY A 1 247 ? -11.586 -15.875 -15.344 1 98.19 247 GLY A CA 1
ATOM 1937 C C . GLY A 1 247 ? -12.258 -17.156 -15.812 1 98.19 247 GLY A C 1
ATOM 1938 O O . GLY A 1 247 ? -12.93 -17.828 -15.023 1 98.19 247 GLY A O 1
ATOM 1939 N N . VAL A 1 248 ? -12.047 -17.438 -17.094 1 98.75 248 VAL A N 1
ATOM 1940 C CA . VAL A 1 248 ? -12.562 -18.656 -17.703 1 98.75 248 VAL A CA 1
ATOM 1941 C C . VAL A 1 248 ? -11.516 -19.234 -18.656 1 98.75 248 VAL A C 1
ATOM 1943 O O . VAL A 1 248 ? -10.969 -18.5 -19.5 1 98.75 248 VAL A O 1
ATOM 1946 N N . GLY A 1 249 ? -11.266 -20.484 -18.531 1 98.5 249 GLY A N 1
ATOM 1947 C CA . GLY A 1 249 ? -10.258 -21.125 -19.359 1 98.5 249 GLY A CA 1
ATOM 1948 C C . GLY A 1 249 ? -10.836 -21.797 -20.594 1 98.5 249 GLY A C 1
ATOM 1949 O O . GLY A 1 249 ? -12.039 -22.062 -20.656 1 98.5 249 GLY A O 1
ATOM 1950 N N . THR A 1 250 ? -9.977 -21.969 -21.594 1 98.5 250 THR A N 1
ATOM 1951 C CA . THR A 1 250 ? -10.344 -22.797 -22.734 1 98.5 250 THR A CA 1
ATOM 1952 C C . THR A 1 250 ? -10.156 -24.281 -22.406 1 98.5 250 THR A C 1
ATOM 1954 O O . THR A 1 250 ? -10.539 -25.156 -23.188 1 98.5 250 THR A O 1
ATOM 1957 N N . ARG A 1 251 ? -9.602 -24.562 -21.328 1 97.94 251 ARG A N 1
ATOM 1958 C CA . ARG A 1 251 ? -9.484 -25.828 -20.625 1 97.94 251 ARG A CA 1
ATOM 1959 C C . ARG A 1 251 ? -9.453 -25.625 -19.125 1 97.94 251 ARG A C 1
ATOM 1961 O O . ARG A 1 251 ? -9.305 -24.484 -18.641 1 97.94 251 ARG A O 1
ATOM 1968 N N . ASN A 1 252 ? -9.688 -26.719 -18.391 1 98 252 ASN A N 1
ATOM 1969 C CA . ASN A 1 252 ? -9.539 -26.578 -16.938 1 98 252 ASN A CA 1
ATOM 1970 C C . ASN A 1 252 ? -8.086 -26.297 -16.547 1 98 252 ASN A C 1
ATOM 1972 O O . ASN A 1 252 ? -7.164 -26.656 -17.281 1 98 252 ASN A O 1
ATOM 1976 N N . TYR A 1 253 ? -7.859 -25.75 -15.438 1 98.5 253 TYR A N 1
ATOM 1977 C CA . TYR A 1 253 ? -6.57 -25.266 -14.953 1 98.5 253 TYR A CA 1
ATOM 1978 C C . TYR A 1 253 ? -6.559 -25.172 -13.43 1 98.5 253 TYR A C 1
ATOM 1980 O O . TYR A 1 253 ? -7.535 -25.531 -12.773 1 98.5 253 TYR A O 1
ATOM 1988 N N . THR A 1 254 ? -5.449 -24.859 -12.891 1 98.56 254 THR A N 1
ATOM 1989 C CA . THR A 1 254 ? -5.242 -24.531 -11.492 1 98.56 254 THR A CA 1
ATOM 1990 C C . THR A 1 254 ? -4.766 -23.078 -11.344 1 98.56 254 THR A C 1
ATOM 1992 O O . THR A 1 254 ? -4.109 -22.547 -12.242 1 98.56 254 THR A O 1
ATOM 1995 N N . PHE A 1 255 ? -5.211 -22.453 -10.297 1 98.69 255 PHE A N 1
ATOM 1996 C CA . PHE A 1 255 ? -4.652 -21.125 -10.062 1 98.69 255 PHE A CA 1
ATOM 1997 C C . PHE A 1 255 ? -4.406 -20.891 -8.578 1 98.69 255 PHE A C 1
ATOM 1999 O O . PHE A 1 255 ? -5.039 -21.531 -7.734 1 98.69 255 PHE A O 1
ATOM 2006 N N . ILE A 1 256 ? -3.432 -20.062 -8.297 1 98.75 256 ILE A N 1
ATOM 2007 C CA . ILE A 1 256 ? -3.125 -19.594 -6.945 1 98.75 256 ILE A CA 1
ATOM 2008 C C . ILE A 1 256 ? -3.518 -18.125 -6.805 1 98.75 256 ILE A C 1
ATOM 2010 O O . ILE A 1 256 ? -3.17 -17.297 -7.652 1 98.75 256 ILE A O 1
ATOM 2014 N N . TRP A 1 257 ? -4.328 -17.859 -5.805 1 98.31 257 TRP A N 1
ATOM 2015 C CA . TRP A 1 257 ? -4.656 -16.469 -5.453 1 98.31 257 TRP A CA 1
ATOM 2016 C C . TRP A 1 257 ? -3.949 -16.062 -4.168 1 98.31 257 TRP A C 1
ATOM 2018 O O . TRP A 1 257 ? -3.863 -16.844 -3.217 1 98.31 257 TRP A O 1
ATOM 2028 N N . ALA A 1 258 ? -3.328 -14.93 -4.199 1 98.5 258 ALA A N 1
ATOM 2029 C CA . ALA A 1 258 ? -2.658 -14.344 -3.041 1 98.5 258 ALA A CA 1
ATOM 2030 C C . ALA A 1 258 ? -3.135 -12.914 -2.797 1 98.5 258 ALA A C 1
ATOM 2032 O O . ALA A 1 258 ? -3.312 -12.141 -3.742 1 98.5 258 ALA A O 1
ATOM 2033 N N . MET A 1 259 ? -3.398 -12.617 -1.535 1 98 259 MET A N 1
ATOM 2034 C CA . MET A 1 259 ? -3.947 -11.312 -1.186 1 98 259 MET A CA 1
ATOM 2035 C C . MET A 1 259 ? -3.105 -10.641 -0.105 1 98 259 MET A C 1
ATOM 2037 O O . MET A 1 259 ? -2.492 -11.32 0.722 1 98 259 MET A O 1
ATOM 2041 N N . ALA A 1 260 ? -3.094 -9.375 -0.142 1 97.38 260 ALA A N 1
ATOM 2042 C CA . ALA A 1 260 ? -2.518 -8.516 0.892 1 97.38 260 ALA A CA 1
ATOM 2043 C C . ALA A 1 260 ? -3.223 -7.164 0.939 1 97.38 260 ALA A C 1
ATOM 2045 O O . ALA A 1 260 ? -3.77 -6.707 -0.067 1 97.38 260 ALA A O 1
ATOM 2046 N N . GLY A 1 261 ? -3.17 -6.539 2.094 1 96.19 261 GLY A N 1
ATOM 2047 C CA . GLY A 1 261 ? -3.785 -5.234 2.287 1 96.19 261 GLY A CA 1
ATOM 2048 C C . GLY A 1 261 ? -4.09 -4.926 3.74 1 96.19 261 GLY A C 1
ATOM 2049 O O . GLY A 1 261 ? -3.273 -5.207 4.621 1 96.19 261 GLY A O 1
ATOM 2050 N N . ASP A 1 262 ? -5.281 -4.336 3.992 1 95.44 262 ASP A N 1
ATOM 2051 C CA . ASP A 1 262 ? -5.598 -3.756 5.293 1 95.44 262 ASP A CA 1
ATOM 2052 C C . ASP A 1 262 ? -6.066 -4.828 6.273 1 95.44 262 ASP A C 1
ATOM 2054 O O . ASP A 1 262 ? -6.012 -4.637 7.488 1 95.44 262 ASP A O 1
ATOM 2058 N N . ASN A 1 263 ? -6.629 -5.918 5.672 1 93.12 263 ASN A N 1
ATOM 2059 C CA . ASN A 1 263 ? -7.109 -6.961 6.57 1 93.12 263 ASN A CA 1
ATOM 2060 C C . ASN A 1 263 ? -6.879 -8.352 5.988 1 93.12 263 ASN A C 1
ATOM 2062 O O . ASN A 1 263 ? -6.262 -8.492 4.934 1 93.12 263 ASN A O 1
ATOM 2066 N N . GLN A 1 264 ? -7.273 -9.414 6.777 1 93.31 264 GLN A N 1
ATOM 2067 C CA . GLN A 1 264 ? -7.137 -10.797 6.332 1 93.31 264 GLN A CA 1
ATOM 2068 C C . GLN A 1 264 ? -8.477 -11.523 6.379 1 93.31 264 GLN A C 1
ATOM 2070 O O . GLN A 1 264 ? -8.523 -12.75 6.473 1 93.31 264 GLN A O 1
ATOM 2075 N N . ASP A 1 265 ? -9.523 -10.656 6.383 1 90.56 265 ASP A N 1
ATOM 2076 C CA . ASP A 1 265 ? -10.859 -11.234 6.461 1 90.56 265 ASP A CA 1
ATOM 2077 C C . ASP A 1 265 ? -11.266 -11.852 5.125 1 90.56 265 ASP A C 1
ATOM 2079 O O . ASP A 1 265 ? -11.672 -11.141 4.203 1 90.56 265 ASP A O 1
ATOM 2083 N N . PHE A 1 266 ? -11.281 -13.102 5.059 1 85.31 266 PHE A N 1
ATOM 2084 C CA . PHE A 1 266 ? -11.562 -13.828 3.824 1 85.31 266 PHE A CA 1
ATOM 2085 C C . PHE A 1 266 ? -12.992 -13.57 3.359 1 85.31 266 PHE A C 1
ATOM 2087 O O . PHE A 1 266 ? -13.297 -13.719 2.176 1 85.31 266 PHE A O 1
ATOM 2094 N N . THR A 1 267 ? -13.836 -13.117 4.23 1 86.69 267 THR A N 1
ATOM 2095 C CA . THR A 1 267 ? -15.242 -12.945 3.889 1 86.69 267 THR A CA 1
ATOM 2096 C C . THR A 1 267 ? -15.531 -11.5 3.492 1 86.69 267 THR A C 1
ATOM 2098 O O . THR A 1 267 ? -16.656 -11.164 3.123 1 86.69 267 THR A O 1
ATOM 2101 N N . ASP A 1 268 ? -14.523 -10.727 3.611 1 91.94 268 ASP A N 1
ATOM 2102 C CA . ASP A 1 268 ? -14.688 -9.328 3.234 1 91.94 268 ASP A CA 1
ATOM 2103 C C . ASP A 1 268 ? -14.719 -9.164 1.717 1 91.94 268 ASP A C 1
ATOM 2105 O O . ASP A 1 268 ? -13.703 -8.812 1.109 1 91.94 268 ASP A O 1
ATOM 2109 N N . MET A 1 269 ? -15.875 -9.383 1.115 1 94 269 MET A N 1
ATOM 2110 C CA . MET A 1 269 ? -16.078 -9.32 -0.33 1 94 269 MET A CA 1
ATOM 2111 C C . MET A 1 269 ? -17.266 -8.445 -0.678 1 94 269 MET A C 1
ATOM 2113 O O . MET A 1 269 ? -18.297 -8.477 0.015 1 94 269 MET A O 1
ATOM 2117 N N . ASP A 1 270 ? -17.125 -7.641 -1.628 1 95.75 270 ASP A N 1
ATOM 2118 C CA . ASP A 1 270 ? -18.234 -6.902 -2.229 1 95.75 270 ASP A CA 1
ATOM 2119 C C . ASP A 1 270 ? -18.734 -7.594 -3.492 1 95.75 270 ASP A C 1
ATOM 2121 O O . ASP A 1 270 ? -18.234 -7.34 -4.59 1 95.75 270 ASP A O 1
ATOM 2125 N N . PHE A 1 271 ? -19.75 -8.406 -3.332 1 96.06 271 PHE A N 1
ATOM 2126 C CA . PHE A 1 271 ? -20.25 -9.211 -4.434 1 96.06 271 PHE A CA 1
ATOM 2127 C C . PHE A 1 271 ? -20.922 -8.336 -5.484 1 96.06 271 PHE A C 1
ATOM 2129 O O . PHE A 1 271 ? -21.578 -7.34 -5.152 1 96.06 271 PHE A O 1
ATOM 2136 N N . ILE A 1 272 ? -20.781 -8.727 -6.707 1 96.88 272 ILE A N 1
ATOM 2137 C CA . ILE A 1 272 ? -21.359 -8 -7.832 1 96.88 272 ILE A CA 1
ATOM 2138 C C . ILE A 1 272 ? -22.469 -8.836 -8.461 1 96.88 272 ILE A C 1
ATOM 2140 O O . ILE A 1 272 ? -22.219 -9.914 -9 1 96.88 272 ILE A O 1
ATOM 2144 N N . PRO A 1 273 ? -23.734 -8.297 -8.422 1 96.38 273 PRO A N 1
ATOM 2145 C CA . PRO A 1 273 ? -24.781 -9 -9.164 1 96.38 273 PRO A CA 1
ATOM 2146 C C . PRO A 1 273 ? -24.438 -9.164 -10.648 1 96.38 273 PRO A C 1
ATOM 2148 O O . PRO A 1 273 ? -23.875 -8.25 -11.258 1 96.38 273 PRO A O 1
ATOM 2151 N N . MET A 1 274 ? -24.812 -10.375 -11.133 1 95.69 274 MET A N 1
ATOM 2152 C CA . MET A 1 274 ? -24.516 -10.68 -12.523 1 95.69 274 MET A CA 1
ATOM 2153 C C . MET A 1 274 ? -25.078 -9.609 -13.453 1 95.69 274 MET A C 1
ATOM 2155 O O . MET A 1 274 ? -24.438 -9.25 -14.453 1 95.69 274 MET A O 1
ATOM 2159 N N . GLU A 1 275 ? -26.188 -8.992 -13.117 1 96.88 275 GLU A N 1
ATOM 2160 C CA . GLU A 1 275 ? -26.875 -8.031 -13.977 1 96.88 275 GLU A CA 1
ATOM 2161 C C . GLU A 1 275 ? -26.156 -6.684 -13.984 1 96.88 275 GLU A C 1
ATOM 2163 O O . GLU A 1 275 ? -26.422 -5.832 -14.836 1 96.88 275 GLU A O 1
ATOM 2168 N N . ASP A 1 276 ? -25.203 -6.512 -13.07 1 96.69 276 ASP A N 1
ATOM 2169 C CA . ASP A 1 276 ? -24.5 -5.234 -12.969 1 96.69 276 ASP A CA 1
ATOM 2170 C C . ASP A 1 276 ? -23.219 -5.242 -13.805 1 96.69 276 ASP A C 1
ATOM 2172 O O . ASP A 1 276 ? -22.609 -4.191 -14.016 1 96.69 276 ASP A O 1
ATOM 2176 N N . LEU A 1 277 ? -22.812 -6.43 -14.203 1 96.75 277 LEU A N 1
ATOM 2177 C CA . LEU A 1 277 ? -21.562 -6.535 -14.961 1 96.75 277 LEU A CA 1
ATOM 2178 C C . LEU A 1 277 ? -21.734 -5.961 -16.359 1 96.75 277 LEU A C 1
ATOM 2180 O O . LEU A 1 277 ? -22.75 -6.191 -17.016 1 96.75 277 LEU A O 1
ATOM 2184 N N . ARG A 1 278 ? -20.875 -5.074 -16.859 1 96.19 278 ARG A N 1
ATOM 2185 C CA . ARG A 1 278 ? -20.828 -4.512 -18.203 1 96.19 278 ARG A CA 1
ATOM 2186 C C . ARG A 1 278 ? -19.422 -4.629 -18.797 1 96.19 278 ARG A C 1
ATOM 2188 O O . ARG A 1 278 ? -18.422 -4.566 -18.078 1 96.19 278 ARG A O 1
ATOM 2195 N N . MET B 1 1 ? -17.781 11.484 11.562 1 96.31 1 MET B N 1
ATOM 2196 C CA . MET B 1 1 ? -16.562 11.141 10.82 1 96.31 1 MET B CA 1
ATOM 2197 C C . MET B 1 1 ? -16.875 10.906 9.344 1 96.31 1 MET B C 1
ATOM 2199 O O . MET B 1 1 ? -17.812 10.172 9.008 1 96.31 1 MET B O 1
ATOM 2203 N N . LYS B 1 2 ? -16.188 11.68 8.477 1 97.44 2 LYS B N 1
ATOM 2204 C CA . LYS B 1 2 ? -16.266 11.555 7.023 1 97.44 2 LYS B CA 1
ATOM 2205 C C . LYS B 1 2 ? -14.984 10.945 6.449 1 97.44 2 LYS B C 1
ATOM 2207 O O . LYS B 1 2 ? -13.883 11.25 6.914 1 97.44 2 LYS B O 1
ATOM 2212 N N . ILE B 1 3 ? -15.164 9.969 5.465 1 98 3 ILE B N 1
ATOM 2213 C CA . ILE B 1 3 ? -13.984 9.383 4.832 1 98 3 ILE B CA 1
ATOM 2214 C C . ILE B 1 3 ? -14.195 9.305 3.32 1 98 3 ILE B C 1
ATOM 2216 O O . ILE B 1 3 ? -15.242 8.852 2.857 1 98 3 ILE B O 1
ATOM 2220 N N . THR B 1 4 ? -13.297 9.875 2.572 1 97.81 4 THR B N 1
ATOM 2221 C CA . THR B 1 4 ? -13.273 9.734 1.12 1 97.81 4 THR B CA 1
ATOM 2222 C C . THR B 1 4 ? -12.133 8.82 0.685 1 97.81 4 THR B C 1
ATOM 2224 O O . THR B 1 4 ? -11.047 8.844 1.271 1 97.81 4 THR B O 1
ATOM 2227 N N . VAL B 1 5 ? -12.383 7.996 -0.356 1 97.94 5 VAL B N 1
ATOM 2228 C CA . VAL B 1 5 ? -11.383 7.043 -0.828 1 97.94 5 VAL B CA 1
ATOM 2229 C C . VAL B 1 5 ? -10.789 7.531 -2.143 1 97.94 5 VAL B C 1
ATOM 2231 O O . VAL B 1 5 ? -11.508 8 -3.025 1 97.94 5 VAL B O 1
ATOM 2234 N N . ARG B 1 6 ? -9.484 7.445 -2.18 1 97.81 6 ARG B N 1
ATOM 2235 C CA . ARG B 1 6 ? -8.766 7.816 -3.395 1 97.81 6 ARG B CA 1
ATOM 2236 C C . ARG B 1 6 ? -7.84 6.695 -3.846 1 97.81 6 ARG B C 1
ATOM 2238 O O . ARG B 1 6 ? -6.973 6.254 -3.086 1 97.81 6 ARG B O 1
ATOM 2245 N N . HIS B 1 7 ? -7.961 6.297 -5.117 1 98.06 7 HIS B N 1
ATOM 2246 C CA . HIS B 1 7 ? -7.07 5.285 -5.676 1 98.06 7 HIS B CA 1
ATOM 2247 C C . HIS B 1 7 ? -5.828 5.922 -6.293 1 98.06 7 HIS B C 1
ATOM 2249 O O . HIS B 1 7 ? -5.824 7.117 -6.59 1 98.06 7 HIS B O 1
ATOM 2255 N N . ALA B 1 8 ? -4.812 5.125 -6.449 1 98.25 8 ALA B N 1
ATOM 2256 C CA . ALA B 1 8 ? -3.525 5.613 -6.941 1 98.25 8 ALA B CA 1
ATOM 2257 C C . ALA B 1 8 ? -3.566 5.84 -8.453 1 98.25 8 ALA B C 1
ATOM 2259 O O . ALA B 1 8 ? -4.316 5.172 -9.164 1 98.25 8 ALA B O 1
ATOM 2260 N N . SER B 1 9 ? -2.74 6.773 -8.906 1 98.44 9 SER B N 1
ATOM 2261 C CA . SER B 1 9 ? -2.615 7.102 -10.328 1 98.44 9 SER B CA 1
ATOM 2262 C C . SER B 1 9 ? -1.207 6.82 -10.836 1 98.44 9 SER B C 1
ATOM 2264 O O . SER B 1 9 ? -0.223 7.09 -10.148 1 98.44 9 SER B O 1
ATOM 2266 N N . HIS B 1 10 ? -1.168 6.309 -12.023 1 98.38 10 HIS B N 1
ATOM 2267 C CA . HIS B 1 10 ? 0.114 6.012 -12.648 1 98.38 10 HIS B CA 1
ATOM 2268 C C . HIS B 1 10 ? 0.747 7.27 -13.234 1 98.38 10 HIS B C 1
ATOM 2270 O O . HIS B 1 10 ? 0.056 8.094 -13.836 1 98.38 10 HIS B O 1
ATOM 2276 N N . GLN B 1 11 ? 2.076 7.359 -13.125 1 97.88 11 GLN B N 1
ATOM 2277 C CA . GLN B 1 11 ? 2.777 8.547 -13.594 1 97.88 11 GLN B CA 1
ATOM 2278 C C . GLN B 1 11 ? 2.572 8.75 -15.094 1 97.88 11 GLN B C 1
ATOM 2280 O O . GLN B 1 11 ? 2.486 9.883 -15.562 1 97.88 11 GLN B O 1
ATOM 2285 N N . ASP B 1 12 ? 2.463 7.641 -15.883 1 96.94 12 ASP B N 1
ATOM 2286 C CA . ASP B 1 12 ? 2.271 7.734 -17.328 1 96.94 12 ASP B CA 1
ATOM 2287 C C . ASP B 1 12 ? 0.959 8.438 -17.656 1 96.94 12 ASP B C 1
ATOM 2289 O O . ASP B 1 12 ? 0.844 9.086 -18.703 1 96.94 12 ASP B O 1
ATOM 2293 N N . ASP B 1 13 ? 0.012 8.305 -16.812 1 98.12 13 ASP B N 1
ATOM 2294 C CA . ASP B 1 13 ? -1.286 8.93 -17.047 1 98.12 13 ASP B CA 1
ATOM 2295 C C . ASP B 1 13 ? -1.327 10.344 -16.484 1 98.12 13 ASP B C 1
ATOM 2297 O O . ASP B 1 13 ? -1.916 11.242 -17.094 1 98.12 13 ASP B O 1
ATOM 2301 N N . VAL B 1 14 ? -0.687 10.539 -15.383 1 97.94 14 VAL B N 1
ATOM 2302 C CA . VAL B 1 14 ? -0.736 11.812 -14.656 1 97.94 14 VAL B CA 1
ATOM 2303 C C . VAL B 1 14 ? -0.133 12.922 -15.516 1 97.94 14 VAL B C 1
ATOM 2305 O O . VAL B 1 14 ? -0.547 14.078 -15.422 1 97.94 14 VAL B O 1
ATOM 2308 N N . ARG B 1 15 ? 0.804 12.57 -16.375 1 96.06 15 ARG B N 1
ATOM 2309 C CA . ARG B 1 15 ? 1.436 13.578 -17.219 1 96.06 15 ARG B CA 1
ATOM 2310 C C . ARG B 1 15 ? 0.404 14.281 -18.094 1 96.06 15 ARG B C 1
ATOM 2312 O O . ARG B 1 15 ? 0.672 15.352 -18.641 1 96.06 15 ARG B O 1
ATOM 2319 N N . ASN B 1 16 ? -0.771 13.68 -18.203 1 96.69 16 ASN B N 1
ATOM 2320 C CA . ASN B 1 16 ? -1.813 14.242 -19.047 1 96.69 16 ASN B CA 1
ATOM 2321 C C . ASN B 1 16 ? -2.922 14.891 -18.219 1 96.69 16 ASN B C 1
ATOM 2323 O O . ASN B 1 16 ? -3.93 15.336 -18.766 1 96.69 16 ASN B O 1
ATOM 2327 N N . TYR B 1 17 ? -2.789 14.93 -16.953 1 98.19 17 TYR B N 1
ATOM 2328 C CA . TYR B 1 17 ? -3.826 15.523 -16.125 1 98.19 17 TYR B CA 1
ATOM 2329 C C . TYR B 1 17 ? -3.82 17.047 -16.25 1 98.19 17 TYR B C 1
ATOM 2331 O O . TYR B 1 17 ? -2.756 17.672 -16.281 1 98.19 17 TYR B O 1
ATOM 2339 N N . ASP B 1 18 ? -4.996 17.625 -16.359 1 98 18 ASP B N 1
ATOM 2340 C CA . ASP B 1 18 ? -5.086 19.062 -16.219 1 98 18 ASP B CA 1
ATOM 2341 C C . ASP B 1 18 ? -5.137 19.469 -14.742 1 98 18 ASP B C 1
ATOM 2343 O O . ASP B 1 18 ? -5.047 18.625 -13.859 1 98 18 ASP B O 1
ATOM 2347 N N . THR B 1 19 ? -5.246 20.75 -14.469 1 98.19 19 THR B N 1
ATOM 2348 C CA . THR B 1 19 ? -5.168 21.297 -13.117 1 98.19 19 THR B CA 1
ATOM 2349 C C . THR B 1 19 ? -6.25 20.703 -12.227 1 98.19 19 THR B C 1
ATOM 2351 O O . THR B 1 19 ? -5.977 20.281 -11.102 1 98.19 19 THR B O 1
ATOM 2354 N N . THR B 1 20 ? -7.438 20.688 -12.734 1 98.5 20 THR B N 1
ATOM 2355 C CA . THR B 1 20 ? -8.555 20.172 -11.953 1 98.5 20 THR B CA 1
ATOM 2356 C C . THR B 1 20 ? -8.344 18.703 -11.586 1 98.5 20 THR B C 1
ATOM 2358 O O . THR B 1 20 ? -8.516 18.328 -10.43 1 98.5 20 THR B O 1
ATOM 2361 N N . LYS B 1 21 ? -7.988 17.938 -12.586 1 98 21 LYS B N 1
ATOM 2362 C CA . LYS B 1 21 ? -7.785 16.5 -12.344 1 98 21 LYS B CA 1
ATOM 2363 C C . LYS B 1 21 ? -6.617 16.266 -11.391 1 98 21 LYS B C 1
ATOM 2365 O O . LYS B 1 21 ? -6.672 15.383 -10.539 1 98 21 LYS B O 1
ATOM 2370 N N . LEU B 1 22 ? -5.535 17.016 -11.5 1 98.38 22 LEU B N 1
ATOM 2371 C CA . LEU B 1 22 ? -4.414 16.906 -10.57 1 98.38 22 LEU B CA 1
ATOM 2372 C C . LEU B 1 22 ? -4.871 17.156 -9.133 1 98.38 22 LEU B C 1
ATOM 2374 O O . LEU B 1 22 ? -4.547 16.391 -8.234 1 98.38 22 LEU B O 1
ATOM 2378 N N . ARG B 1 23 ? -5.605 18.234 -8.977 1 98.62 23 ARG B N 1
ATOM 2379 C CA . ARG B 1 23 ? -6.086 18.609 -7.645 1 98.62 23 ARG B CA 1
ATOM 2380 C C . ARG B 1 23 ? -7.008 17.531 -7.078 1 98.62 23 ARG B C 1
ATOM 2382 O O . ARG B 1 23 ? -6.918 17.188 -5.898 1 98.62 23 ARG B O 1
ATOM 2389 N N . ASP B 1 24 ? -7.867 16.938 -7.945 1 98.19 24 ASP B N 1
ATOM 2390 C CA . ASP B 1 24 ? -8.812 15.922 -7.512 1 98.19 24 ASP B CA 1
ATOM 2391 C C . ASP B 1 24 ? -8.086 14.68 -6.996 1 98.19 24 ASP B C 1
ATOM 2393 O O . ASP B 1 24 ? -8.555 14.023 -6.062 1 98.19 24 ASP B O 1
ATOM 2397 N N . HIS B 1 25 ? -6.98 14.414 -7.555 1 98.25 25 HIS B N 1
ATOM 2398 C CA . HIS B 1 25 ? -6.312 13.156 -7.254 1 98.25 25 HIS B CA 1
ATOM 2399 C C . HIS B 1 25 ? -5.297 13.32 -6.129 1 98.25 25 HIS B C 1
ATOM 2401 O O . HIS B 1 25 ? -5.031 12.383 -5.379 1 98.25 25 HIS B O 1
ATOM 2407 N N . PHE B 1 26 ? -4.746 14.531 -5.953 1 98.75 26 PHE B N 1
ATOM 2408 C CA . PHE B 1 26 ? -3.574 14.578 -5.086 1 98.75 26 PHE B CA 1
ATOM 2409 C C . PHE B 1 26 ? -3.766 15.602 -3.969 1 98.75 26 PHE B C 1
ATOM 2411 O O . PHE B 1 26 ? -3.094 15.531 -2.938 1 98.75 26 PHE B O 1
ATOM 2418 N N . LEU B 1 27 ? -4.664 16.578 -4.129 1 98.88 27 LEU B N 1
ATOM 2419 C CA . LEU B 1 27 ? -4.906 17.594 -3.105 1 98.88 27 LEU B CA 1
ATOM 2420 C C . LEU B 1 27 ? -5.961 17.125 -2.113 1 98.88 27 LEU B C 1
ATOM 2422 O O . LEU B 1 27 ? -6.98 16.562 -2.508 1 98.88 27 LEU B O 1
ATOM 2426 N N . VAL B 1 28 ? -5.715 17.266 -0.876 1 98.81 28 VAL B N 1
ATOM 2427 C CA . VAL B 1 28 ? -6.73 17.188 0.17 1 98.81 28 VAL B CA 1
ATOM 2428 C C . VAL B 1 28 ? -7.188 18.578 0.569 1 98.81 28 VAL B C 1
ATOM 2430 O O . VAL B 1 28 ? -6.574 19.219 1.429 1 98.81 28 VAL B O 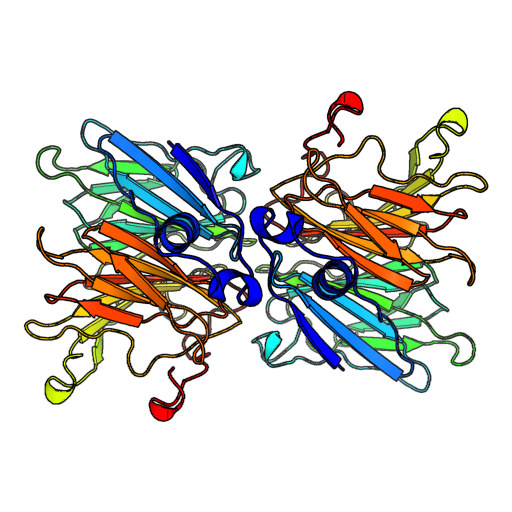1
ATOM 2433 N N . PRO B 1 29 ? -8.227 18.984 0.026 1 98.31 29 PRO B N 1
ATOM 2434 C CA . PRO B 1 29 ? -8.594 20.406 0.174 1 98.31 29 PRO B CA 1
ATOM 2435 C C . PRO B 1 29 ? -9.188 20.719 1.543 1 98.31 29 PRO B C 1
ATOM 2437 O O . PRO B 1 29 ? -9.156 21.859 1.985 1 98.31 29 PRO B O 1
ATOM 2440 N N . SER B 1 30 ? -9.773 19.75 2.158 1 98.06 30 SER B N 1
ATOM 2441 C CA . SER B 1 30 ? -10.359 19.938 3.479 1 98.06 30 SER B CA 1
ATOM 2442 C C . SER B 1 30 ? -9.82 18.922 4.48 1 98.06 30 SER B C 1
ATOM 2444 O O . SER B 1 30 ? -10.062 17.719 4.348 1 98.06 30 SER B O 1
ATOM 2446 N N . VAL B 1 31 ? -9.164 19.484 5.457 1 98.75 31 VAL B N 1
ATOM 2447 C CA . VAL B 1 31 ? -8.594 18.625 6.484 1 98.75 31 VAL B CA 1
ATOM 2448 C C . VAL B 1 31 ? -9.383 18.766 7.781 1 98.75 31 VAL B C 1
ATOM 2450 O O . VAL B 1 31 ? -9.578 17.797 8.508 1 98.75 31 VAL B O 1
ATOM 2453 N N . PHE B 1 32 ? -9.859 20.047 7.992 1 98.81 32 PHE B N 1
ATOM 2454 C CA . PHE B 1 32 ? -10.562 20.312 9.242 1 98.81 32 PHE B CA 1
ATOM 2455 C C . PHE B 1 32 ? -11.969 20.844 8.969 1 98.81 32 PHE B C 1
ATOM 2457 O O . PHE B 1 32 ? -12.172 21.672 8.078 1 98.81 32 PHE B O 1
ATOM 2464 N N . GLU B 1 33 ? -12.891 20.344 9.633 1 98.75 33 GLU B N 1
ATOM 2465 C CA . GLU B 1 33 ? -14.258 20.844 9.758 1 98.75 33 GLU B CA 1
ATOM 2466 C C . GLU B 1 33 ? -14.711 20.844 11.219 1 98.75 33 GLU B C 1
ATOM 2468 O O . GLU B 1 33 ? -14.484 19.859 11.945 1 98.75 33 GLU B O 1
ATOM 2473 N N . ALA B 1 34 ? -15.281 21.938 11.641 1 98.56 34 ALA B N 1
ATOM 2474 C CA . ALA B 1 34 ? -15.711 22.062 13.031 1 98.56 34 ALA B CA 1
ATOM 2475 C C . ALA B 1 34 ? -16.609 20.906 13.438 1 98.56 34 ALA B C 1
ATOM 2477 O O . ALA B 1 34 ? -17.562 20.562 12.727 1 98.56 34 ALA B O 1
ATOM 2478 N N . ASP B 1 35 ? -16.281 20.266 14.586 1 98.81 35 ASP B N 1
ATOM 2479 C CA . ASP B 1 35 ? -17.031 19.203 15.242 1 98.81 35 ASP B CA 1
ATOM 2480 C C . ASP B 1 35 ? -17.125 17.953 14.352 1 98.81 35 ASP B C 1
ATOM 2482 O O . ASP B 1 35 ? -18.141 17.25 14.359 1 98.81 35 ASP B O 1
ATOM 2486 N N . ASP B 1 36 ? -16.062 17.688 13.625 1 98.81 36 ASP B N 1
ATOM 2487 C CA . ASP B 1 36 ? -16.047 16.516 12.773 1 98.81 36 ASP B CA 1
ATOM 2488 C C . ASP B 1 36 ? -14.633 15.961 12.633 1 98.81 36 ASP B C 1
ATOM 2490 O O . ASP B 1 36 ? -13.656 16.641 12.961 1 98.81 36 ASP B O 1
ATOM 2494 N N . ILE B 1 37 ? -14.492 14.711 12.281 1 98.88 37 ILE B N 1
ATOM 2495 C CA . ILE B 1 37 ? -13.273 14.078 11.789 1 98.88 37 ILE B CA 1
ATOM 2496 C C . ILE B 1 37 ? -13.375 13.852 10.281 1 98.88 37 ILE B C 1
ATOM 2498 O O . ILE B 1 37 ? -14.312 13.203 9.805 1 98.88 37 ILE B O 1
ATOM 2502 N N . VAL B 1 38 ? -12.477 14.469 9.555 1 98.88 38 VAL B N 1
ATOM 2503 C CA . VAL B 1 38 ? -12.484 14.398 8.102 1 98.88 38 VAL B CA 1
ATOM 2504 C C . VAL B 1 38 ? -11.242 13.656 7.609 1 98.88 38 VAL B C 1
ATOM 2506 O O . VAL B 1 38 ? -10.109 14.078 7.887 1 98.88 38 VAL B O 1
ATOM 2509 N N . LEU B 1 39 ? -11.516 12.508 6.863 1 98.81 39 LEU B N 1
ATOM 2510 C CA . LEU B 1 39 ? -10.391 11.664 6.473 1 98.81 39 LEU B CA 1
ATOM 2511 C C . LEU B 1 39 ? -10.406 11.398 4.969 1 98.81 39 LEU B C 1
ATOM 2513 O O . LEU B 1 39 ? -11.477 11.336 4.359 1 98.81 39 LEU B O 1
ATOM 2517 N N . THR B 1 40 ? -9.266 11.328 4.398 1 98.81 40 THR B N 1
ATOM 2518 C CA . THR B 1 40 ? -9.031 10.789 3.062 1 98.81 40 THR B CA 1
ATOM 2519 C C . THR B 1 40 ? -8.234 9.492 3.135 1 98.81 40 THR B C 1
ATOM 2521 O O . THR B 1 40 ? -7.113 9.469 3.643 1 98.81 40 THR B O 1
ATOM 2524 N N . TYR B 1 41 ? -8.875 8.422 2.713 1 98.62 41 TYR B N 1
ATOM 2525 C CA . TYR B 1 41 ? -8.195 7.137 2.57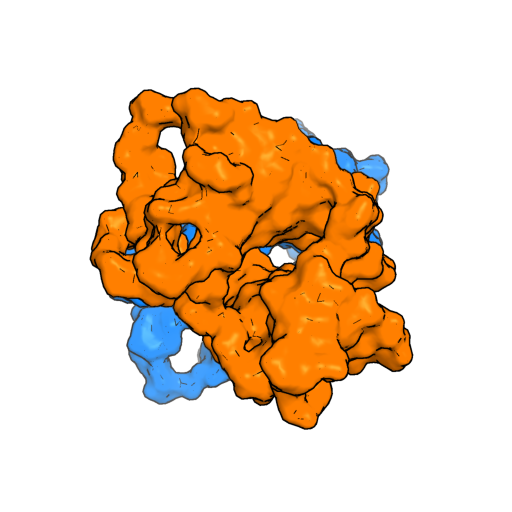2 1 98.62 41 TYR B CA 1
ATOM 2526 C C . TYR B 1 41 ? -7.551 7.008 1.198 1 98.62 41 TYR B C 1
ATOM 2528 O O . TYR B 1 41 ? -8.242 6.898 0.185 1 98.62 41 TYR B O 1
ATOM 2536 N N . SER B 1 42 ? -6.215 6.977 1.172 1 98.56 42 SER B N 1
ATOM 2537 C CA . SER B 1 42 ? -5.469 6.883 -0.078 1 98.56 42 SER B CA 1
ATOM 2538 C C . SER B 1 42 ? -4.957 5.465 -0.31 1 98.56 42 SER B C 1
ATOM 2540 O O . SER B 1 42 ? -4.422 4.832 0.604 1 98.56 42 SER B O 1
ATOM 2542 N N . HIS B 1 43 ? -5.078 4.969 -1.561 1 98.25 43 HIS B N 1
ATOM 2543 C CA . HIS B 1 43 ? -4.543 3.656 -1.903 1 98.25 43 HIS B CA 1
ATOM 2544 C C . HIS B 1 43 ? -3.049 3.729 -2.195 1 98.25 43 HIS B C 1
ATOM 2546 O O . HIS B 1 43 ? -2.434 2.725 -2.561 1 98.25 43 HIS B O 1
ATOM 2552 N N . ILE B 1 44 ? -2.475 4.895 -2.105 1 98.19 44 ILE B N 1
ATOM 2553 C CA . ILE B 1 44 ? -1.022 5.008 -2.033 1 98.19 44 ILE B CA 1
ATOM 2554 C C . ILE B 1 44 ? -0.544 4.602 -0.64 1 98.19 44 ILE B C 1
ATOM 2556 O O . ILE B 1 44 ? -0.644 5.387 0.309 1 98.19 44 ILE B O 1
ATOM 2560 N N . ASP B 1 45 ? -0.056 3.346 -0.573 1 97.88 45 ASP B N 1
ATOM 2561 C CA . ASP B 1 45 ? 0.424 2.725 0.658 1 97.88 45 ASP B CA 1
ATOM 2562 C C . ASP B 1 45 ? -0.684 2.658 1.707 1 97.88 45 ASP B C 1
ATOM 2564 O O . ASP B 1 45 ? -0.407 2.623 2.908 1 97.88 45 ASP B O 1
ATOM 2568 N N . ARG B 1 46 ? -1.938 2.816 1.263 1 98.19 46 ARG B N 1
ATOM 2569 C CA . ARG B 1 46 ? -3.115 2.773 2.125 1 98.19 46 ARG B CA 1
ATOM 2570 C C . ARG B 1 46 ? -3.014 3.807 3.242 1 98.19 46 ARG B C 1
ATOM 2572 O O . ARG B 1 46 ? -3.387 3.531 4.383 1 98.19 46 ARG B O 1
ATOM 2579 N N . PHE B 1 47 ? -2.477 4.914 2.941 1 98.69 47 PHE B N 1
ATOM 2580 C CA . PHE B 1 47 ? -2.27 6.02 3.867 1 98.69 47 PHE B CA 1
ATOM 2581 C C . PHE B 1 47 ? -3.568 6.777 4.105 1 98.69 47 PHE B C 1
ATOM 2583 O O . PHE B 1 47 ? -4.277 7.121 3.156 1 98.69 47 PHE B O 1
ATOM 2590 N N . VAL B 1 48 ? -3.926 6.973 5.352 1 98.88 48 VAL B N 1
ATOM 2591 C CA . VAL B 1 48 ? -5.074 7.809 5.684 1 98.88 48 VAL B CA 1
ATOM 2592 C C . VAL B 1 48 ? -4.602 9.148 6.242 1 98.88 48 VAL B C 1
ATOM 2594 O O . VAL B 1 48 ? -3.771 9.188 7.152 1 98.88 48 VAL B O 1
ATOM 2597 N N . VAL B 1 49 ? -5.117 10.219 5.641 1 98.88 49 VAL B N 1
ATOM 2598 C CA . VAL B 1 49 ? -4.754 11.562 6.066 1 98.88 49 VAL B CA 1
ATOM 2599 C C . VAL B 1 49 ? -6.016 12.375 6.359 1 98.88 49 VAL B C 1
ATOM 2601 O O . VAL B 1 49 ? -7.031 12.211 5.684 1 98.88 49 VAL B O 1
ATOM 2604 N N . GLY B 1 50 ? -5.941 13.188 7.383 1 98.88 50 GLY B N 1
ATOM 2605 C CA . GLY B 1 50 ? -7.066 14.055 7.695 1 98.88 50 GLY B CA 1
ATOM 2606 C C . GLY B 1 50 ? -6.906 14.789 9.016 1 98.88 50 GLY B C 1
ATOM 2607 O O . GLY B 1 50 ? -5.797 15.172 9.391 1 98.88 50 GLY B O 1
ATOM 2608 N N . GLY B 1 51 ? -8.086 15.117 9.633 1 98.94 51 GLY B N 1
ATOM 2609 C CA . GLY B 1 51 ? -8 15.891 10.859 1 98.94 51 GLY B CA 1
ATOM 2610 C C . GLY B 1 51 ? -9.266 15.828 11.695 1 98.94 51 GLY B C 1
ATOM 2611 O O . GLY B 1 51 ? -10.328 15.477 11.195 1 98.94 51 GLY B O 1
ATOM 2612 N N . ALA B 1 52 ? -9.109 16.094 12.945 1 98.94 52 ALA B N 1
ATOM 2613 C CA . ALA B 1 52 ? -10.195 16.25 13.906 1 98.94 52 ALA B CA 1
ATOM 2614 C C . ALA B 1 52 ? -10.211 17.656 14.492 1 98.94 52 ALA B C 1
ATOM 2616 O O . ALA B 1 52 ? -9.172 18.156 14.93 1 98.94 52 ALA B O 1
ATOM 2617 N N . MET B 1 53 ? -11.383 18.297 14.469 1 98.94 53 MET B N 1
ATOM 2618 C CA . MET B 1 53 ? -11.523 19.609 15.07 1 98.94 53 MET B CA 1
ATOM 2619 C C . MET B 1 53 ? -12.703 19.641 16.047 1 98.94 53 MET B C 1
ATOM 2621 O O . MET B 1 53 ? -13.797 20.094 15.68 1 98.94 53 MET B O 1
ATOM 2625 N N . PRO B 1 54 ? -12.391 19.219 17.281 1 98.88 54 PRO B N 1
ATOM 2626 C CA . PRO B 1 54 ? -13.445 19.281 18.297 1 98.88 54 PRO B CA 1
ATOM 2627 C C . PRO B 1 54 ? -13.711 20.703 18.781 1 98.88 54 PRO B C 1
ATOM 2629 O O . PRO B 1 54 ? -12.789 21.391 19.234 1 98.88 54 PRO B O 1
ATOM 2632 N N . VAL B 1 55 ? -14.93 21.109 18.703 1 98.5 55 VAL B N 1
ATOM 2633 C CA . VAL B 1 55 ? -15.273 22.453 19.156 1 98.5 55 VAL B CA 1
ATOM 2634 C C . VAL B 1 55 ? -16.266 22.375 20.312 1 98.5 55 VAL B C 1
ATOM 2636 O O . VAL B 1 55 ? -15.992 22.859 21.422 1 98.5 55 VAL B O 1
ATOM 2639 N N . SER B 1 56 ? -17.391 21.703 20.156 1 97.75 56 SER B N 1
ATOM 2640 C CA . SER B 1 56 ? -18.484 21.703 21.141 1 97.75 56 SER B CA 1
ATOM 2641 C C . SER B 1 56 ? -18.328 20.531 22.109 1 97.75 56 SER B C 1
ATOM 2643 O O . SER B 1 56 ? -18.969 20.516 23.172 1 97.75 56 SER B O 1
ATOM 2645 N N . GLY B 1 57 ? -17.594 19.562 21.75 1 97.62 57 GLY B N 1
ATOM 2646 C CA . GLY B 1 57 ? -17.391 18.375 22.578 1 97.62 57 GLY B CA 1
ATOM 2647 C C . GLY B 1 57 ? -16.406 17.391 21.969 1 97.62 57 GLY B C 1
ATOM 2648 O O . GLY B 1 57 ? -15.867 17.625 20.891 1 97.62 57 GLY B O 1
ATOM 2649 N N . PRO B 1 58 ? -16.234 16.281 22.672 1 98.44 58 PRO B N 1
ATOM 2650 C CA . PRO B 1 58 ? -15.273 15.289 22.172 1 98.44 58 PRO B CA 1
ATOM 2651 C C . PRO B 1 58 ? -15.719 14.625 20.875 1 98.44 58 PRO B C 1
ATOM 2653 O O . PRO B 1 58 ? -16.922 14.414 20.672 1 98.44 58 PRO B O 1
ATOM 2656 N N . LEU B 1 59 ? -14.766 14.383 20.016 1 98.94 59 LEU B N 1
ATOM 2657 C CA . LEU B 1 59 ? -14.977 13.594 18.797 1 98.94 59 LEU B CA 1
ATOM 2658 C C . LEU B 1 59 ? -14.352 12.211 18.938 1 98.94 59 LEU B C 1
ATOM 2660 O O . LEU B 1 59 ? -13.195 12.078 19.344 1 98.94 59 LEU B O 1
ATOM 2664 N N . LYS B 1 60 ? -15.07 11.195 18.656 1 98.81 60 LYS B N 1
ATOM 2665 C CA . LYS B 1 60 ? -14.578 9.828 18.734 1 98.81 60 LYS B CA 1
ATOM 2666 C C . LYS B 1 60 ? -14.102 9.336 17.375 1 98.81 60 LYS B C 1
ATOM 2668 O O . LYS B 1 60 ? -14.766 9.555 16.359 1 98.81 60 LYS B O 1
ATOM 2673 N N . LEU B 1 61 ? -12.93 8.727 17.344 1 98.88 61 LEU B N 1
ATOM 2674 C CA . LEU B 1 61 ? -12.453 8.07 16.125 1 98.88 61 LEU B CA 1
ATOM 2675 C C . LEU B 1 61 ? -13.219 6.773 15.875 1 98.88 61 LEU B C 1
ATOM 2677 O O . LEU B 1 61 ? -13.086 5.816 16.641 1 98.88 61 LEU B O 1
ATOM 2681 N N . GLU B 1 62 ? -13.961 6.77 14.852 1 98.38 62 GLU B N 1
ATOM 2682 C CA . GLU B 1 62 ? -14.727 5.586 14.477 1 98.38 62 GLU B CA 1
ATOM 2683 C C . GLU B 1 62 ? -14.078 4.863 13.297 1 98.38 62 GLU B C 1
ATOM 2685 O O . GLU B 1 62 ? -13.109 5.359 12.711 1 98.38 62 GLU B O 1
ATOM 2690 N N . SER B 1 63 ? -14.555 3.705 13.078 1 97.38 63 SER B N 1
ATOM 2691 C CA . SER B 1 63 ? -14.141 2.992 11.867 1 97.38 63 SER B CA 1
ATOM 2692 C C . SER B 1 63 ? -15.133 3.221 10.734 1 97.38 63 SER B C 1
ATOM 2694 O O . SER B 1 63 ? -16.094 3.977 10.875 1 97.38 63 SER B O 1
ATOM 2696 N N . ALA B 1 64 ? -14.781 2.77 9.539 1 96.31 64 ALA B N 1
ATOM 2697 C CA . ALA B 1 64 ? -15.594 2.832 8.328 1 96.31 64 ALA B CA 1
ATOM 2698 C C . ALA B 1 64 ? -15.359 1.607 7.445 1 96.31 64 ALA B C 1
ATOM 2700 O O . ALA B 1 64 ? -14.414 0.849 7.664 1 96.31 64 ALA B O 1
ATOM 2701 N N . LYS B 1 65 ? -16.297 1.359 6.562 1 95.19 65 LYS B N 1
ATOM 2702 C CA . LYS B 1 65 ? -16.141 0.24 5.637 1 95.19 65 LYS B CA 1
ATOM 2703 C C . LYS B 1 65 ? -14.797 0.29 4.922 1 95.19 65 LYS B C 1
ATOM 2705 O O . LYS B 1 65 ? -14.164 -0.745 4.719 1 95.19 65 LYS B O 1
ATOM 2710 N N . ALA B 1 66 ? -14.344 1.479 4.578 1 95.88 66 ALA B N 1
ATOM 2711 C CA . ALA B 1 66 ? -13.094 1.664 3.846 1 95.88 66 ALA B CA 1
ATOM 2712 C C . ALA B 1 66 ? -11.906 1.172 4.66 1 95.88 66 ALA B C 1
ATOM 2714 O O . ALA B 1 66 ? -10.906 0.713 4.098 1 95.88 66 ALA B O 1
ATOM 2715 N N . ILE B 1 67 ? -12.023 1.188 5.949 1 96.5 67 ILE B N 1
ATOM 2716 C CA . ILE B 1 67 ? -10.93 0.786 6.824 1 96.5 67 ILE B CA 1
ATOM 2717 C C . ILE B 1 67 ? -10.828 -0.738 6.859 1 96.5 67 ILE B C 1
ATOM 2719 O O . ILE B 1 67 ? -9.734 -1.292 6.977 1 96.5 67 ILE B O 1
ATOM 2723 N N . GLY B 1 68 ? -12.047 -1.416 6.832 1 94.75 68 GLY B N 1
ATOM 2724 C CA . GLY B 1 68 ? -12.062 -2.861 6.668 1 94.75 68 GLY B CA 1
ATOM 2725 C C . GLY B 1 68 ? -11.898 -3.611 7.977 1 94.75 68 GLY B C 1
ATOM 2726 O O . GLY B 1 68 ? -11.656 -4.82 7.98 1 94.75 68 GLY B O 1
ATOM 2727 N N . SER B 1 69 ? -11.906 -2.959 9.094 1 96.5 69 SER B N 1
ATOM 2728 C CA . SER B 1 69 ? -11.852 -3.561 10.422 1 96.5 69 SER B CA 1
ATOM 2729 C C . SER B 1 69 ? -12.914 -2.969 11.344 1 96.5 69 SER B C 1
ATOM 2731 O O . SER B 1 69 ? -13.414 -1.871 11.094 1 96.5 69 SER B O 1
ATOM 2733 N N . ALA B 1 70 ? -13.258 -3.674 12.406 1 96.94 70 ALA B N 1
ATOM 2734 C CA . ALA B 1 70 ? -14.305 -3.242 13.336 1 96.94 70 ALA B CA 1
ATOM 2735 C C . ALA B 1 70 ? -13.93 -1.924 14.008 1 96.94 70 ALA B C 1
ATOM 2737 O O . ALA B 1 70 ? -14.789 -1.07 14.242 1 96.94 70 ALA B O 1
ATOM 2738 N N . ASN B 1 71 ? -12.688 -1.825 14.375 1 98.25 71 ASN B N 1
ATOM 2739 C CA . ASN B 1 71 ? -12.164 -0.581 14.93 1 98.25 71 ASN B CA 1
ATOM 2740 C C . ASN B 1 71 ? -11.086 0.022 14.039 1 98.25 71 ASN B C 1
ATOM 2742 O O . ASN B 1 71 ? -10.344 -0.705 13.375 1 98.25 71 ASN B O 1
ATOM 2746 N N . PHE B 1 72 ? -10.961 1.344 14.062 1 98.62 72 PHE B N 1
ATOM 2747 C CA . PHE B 1 72 ? -10.094 2.076 13.148 1 98.62 72 PHE B CA 1
ATOM 2748 C C . PHE B 1 72 ? -8.648 1.597 13.273 1 98.62 72 PHE B C 1
ATOM 2750 O O . PHE B 1 72 ? -7.945 1.458 12.273 1 98.62 72 PHE B O 1
ATOM 2757 N N . LEU B 1 73 ? -8.234 1.283 14.531 1 98.81 73 LEU B N 1
ATOM 2758 C CA . LEU B 1 73 ? -6.812 1.02 14.75 1 98.81 73 LEU B CA 1
ATOM 2759 C C . LEU B 1 73 ? -6.57 -0.463 15.008 1 98.81 73 LEU B C 1
ATOM 2761 O O . LEU B 1 73 ? -5.559 -0.835 15.609 1 98.81 73 LEU B O 1
ATOM 2765 N N . ASP B 1 74 ? -7.516 -1.331 14.602 1 98.44 74 ASP B N 1
ATOM 2766 C CA . ASP B 1 74 ? -7.281 -2.766 14.734 1 98.44 74 ASP B CA 1
ATOM 2767 C C . ASP B 1 74 ? -5.969 -3.174 14.07 1 98.44 74 ASP B C 1
ATOM 2769 O O . ASP B 1 74 ? -5.211 -3.977 14.617 1 98.44 74 ASP B O 1
ATOM 2773 N N . ARG B 1 75 ? -5.723 -2.615 12.883 1 98.25 75 ARG B N 1
ATOM 2774 C CA . ARG B 1 75 ? -4.547 -2.977 12.102 1 98.25 75 ARG B CA 1
ATOM 2775 C C . ARG B 1 75 ? -3.859 -1.737 11.539 1 98.25 75 ARG B C 1
ATOM 2777 O O . ARG B 1 75 ? -3.391 -1.743 10.398 1 98.25 75 ARG B O 1
ATOM 2784 N N . ARG B 1 76 ? -3.943 -0.64 12.297 1 98.69 76 ARG B N 1
ATOM 2785 C CA . ARG B 1 76 ? -3.328 0.614 11.875 1 98.69 76 ARG B CA 1
ATOM 2786 C C . ARG B 1 76 ? -2.684 1.331 13.055 1 98.69 76 ARG B C 1
ATOM 2788 O O . ARG B 1 76 ? -3.043 1.086 14.211 1 98.69 76 ARG B O 1
ATOM 2795 N N . GLU B 1 77 ? -1.747 2.135 12.734 1 98.88 77 GLU B N 1
ATOM 2796 C CA . GLU B 1 77 ? -1.151 3.092 13.656 1 98.88 77 GLU B CA 1
ATOM 2797 C C . GLU B 1 77 ? -1.516 4.523 13.281 1 98.88 77 GLU B C 1
ATOM 2799 O O . GLU B 1 77 ? -1.973 4.781 12.164 1 98.88 77 GLU B O 1
ATOM 2804 N N . LEU B 1 78 ? -1.373 5.457 14.25 1 98.94 78 LEU B N 1
ATOM 2805 C CA . LEU B 1 78 ? -1.852 6.812 14.016 1 98.94 78 LEU B CA 1
ATOM 2806 C C . LEU B 1 78 ? -0.903 7.84 14.633 1 98.94 78 LEU B C 1
ATOM 2808 O O . LEU B 1 78 ? -0.441 7.664 15.758 1 98.94 78 LEU B O 1
ATOM 2812 N N . GLY B 1 79 ? -0.492 8.797 13.836 1 98.88 79 GLY B N 1
ATOM 2813 C CA . GLY B 1 79 ? 0.123 10.016 14.336 1 98.88 79 GLY B CA 1
ATOM 2814 C C . GLY B 1 79 ? -0.829 11.195 14.359 1 98.88 79 GLY B C 1
ATOM 2815 O O . GLY B 1 79 ? -1.527 11.461 13.375 1 98.88 79 GLY B O 1
ATOM 2816 N N . ALA B 1 80 ? -0.915 11.898 15.469 1 98.94 80 ALA B N 1
ATOM 2817 C CA . ALA B 1 80 ? -1.756 13.078 15.625 1 98.94 80 ALA B CA 1
ATOM 2818 C C . ALA B 1 80 ? -0.928 14.289 16.062 1 98.94 80 ALA B C 1
ATOM 2820 O O . ALA B 1 80 ? -0.253 14.25 17.094 1 98.94 80 ALA B O 1
ATOM 2821 N N . VAL B 1 81 ? -0.954 15.32 15.289 1 98.88 81 VAL B N 1
ATOM 2822 C CA . VAL B 1 81 ? -0.264 16.562 15.641 1 98.88 81 VAL B CA 1
ATOM 2823 C C . VAL B 1 81 ? -1.284 17.672 15.891 1 98.88 81 VAL B C 1
ATOM 2825 O O . VAL B 1 81 ? -2.162 17.906 15.055 1 98.88 81 VAL B O 1
ATOM 2828 N N . ASN B 1 82 ? -1.18 18.344 16.984 1 98.94 82 ASN B N 1
ATOM 2829 C CA . ASN B 1 82 ? -2.068 19.469 17.266 1 98.94 82 ASN B CA 1
ATOM 2830 C C . ASN B 1 82 ? -1.573 20.75 16.609 1 98.94 82 ASN B C 1
ATOM 2832 O O . ASN B 1 82 ? -0.509 21.266 16.953 1 98.94 82 ASN B O 1
ATOM 2836 N N . VAL B 1 83 ? -2.354 21.281 15.688 1 98.88 83 VAL B N 1
ATOM 2837 C CA . VAL B 1 83 ? -1.908 22.484 14.992 1 98.88 83 VAL B CA 1
ATOM 2838 C C . VAL B 1 83 ? -2.818 23.656 15.352 1 98.88 83 VAL B C 1
ATOM 2840 O O . VAL B 1 83 ? -2.791 24.703 14.688 1 98.88 83 VAL B O 1
ATOM 2843 N N . GLY B 1 84 ? -3.729 23.5 16.297 1 98.69 84 GLY B N 1
ATOM 2844 C CA . GLY B 1 84 ? -4.617 24.531 16.797 1 98.69 84 GLY B CA 1
ATOM 2845 C C . GLY B 1 84 ? -4.383 24.875 18.266 1 98.69 84 GLY B C 1
ATOM 2846 O O . GLY B 1 84 ? -3.236 24.969 18.703 1 98.69 84 GLY B O 1
ATOM 2847 N N . GLY B 1 85 ? -5.469 25.203 18.922 1 98.69 85 GLY B N 1
ATOM 2848 C CA . GLY B 1 85 ? -5.379 25.484 20.344 1 98.69 85 GLY B CA 1
ATOM 2849 C C . GLY B 1 85 ? -5.117 24.25 21.188 1 98.69 85 GLY B C 1
ATOM 2850 O O . GLY B 1 85 ? -5.059 23.141 20.656 1 98.69 85 GLY B O 1
ATOM 2851 N N . PRO B 1 86 ? -4.922 24.484 22.531 1 98.62 86 PRO B N 1
ATOM 2852 C CA . PRO B 1 86 ? -4.648 23.328 23.406 1 98.62 86 PRO B CA 1
ATOM 2853 C C . PRO B 1 86 ? -5.777 22.312 23.406 1 98.62 86 PRO B C 1
ATOM 2855 O O . PRO B 1 86 ? -6.953 22.672 23.359 1 98.62 86 PRO B O 1
ATOM 2858 N N . GLY B 1 87 ? -5.418 21.062 23.406 1 98.69 87 GLY B N 1
ATOM 2859 C CA . GLY B 1 87 ? -6.383 19.969 23.406 1 98.69 87 GLY B CA 1
ATOM 2860 C C . GLY B 1 87 ? -5.879 18.734 24.125 1 98.69 87 GLY B C 1
ATOM 2861 O O . GLY B 1 87 ? -4.828 18.766 24.766 1 98.69 87 GLY B O 1
ATOM 2862 N N . ARG B 1 88 ? -6.695 17.719 24.109 1 98.62 88 ARG B N 1
ATOM 2863 C CA . ARG B 1 88 ? -6.285 16.422 24.656 1 98.62 88 ARG B CA 1
ATOM 2864 C C . ARG B 1 88 ? -6.836 15.273 23.828 1 98.62 88 ARG B C 1
ATOM 2866 O O . ARG B 1 88 ? -7.859 15.422 23.156 1 98.62 88 ARG B O 1
ATOM 2873 N N . ILE B 1 89 ? -6.156 14.227 23.797 1 98.94 89 ILE B N 1
ATOM 2874 C CA . ILE B 1 89 ? -6.562 12.969 23.188 1 98.94 89 ILE B CA 1
ATOM 2875 C C . ILE B 1 89 ? -6.652 11.883 24.266 1 98.94 89 ILE B C 1
ATOM 2877 O O . ILE B 1 89 ? -5.715 11.703 25.047 1 98.94 89 ILE B O 1
ATOM 2881 N N . THR B 1 90 ? -7.789 11.258 24.359 1 98.94 90 THR B N 1
ATOM 2882 C CA . THR B 1 90 ? -7.949 10.094 25.219 1 98.94 90 THR B CA 1
ATOM 2883 C C . THR B 1 90 ? -7.828 8.805 24.422 1 98.94 90 THR B C 1
ATOM 2885 O O . THR B 1 90 ? -8.5 8.625 23.406 1 98.94 90 THR B O 1
ATOM 2888 N N . VAL B 1 91 ? -6.938 7.973 24.891 1 98.88 91 VAL B N 1
ATOM 2889 C CA . VAL B 1 91 ? -6.727 6.672 24.266 1 98.88 91 VAL B CA 1
ATOM 2890 C C . VAL B 1 91 ? -6.98 5.559 25.281 1 98.88 91 VAL B C 1
ATOM 2892 O O . VAL B 1 91 ? -6.16 5.328 26.172 1 98.88 91 VAL B O 1
ATOM 2895 N N . ASP B 1 92 ? -8.133 4.883 25.125 1 98.75 92 ASP B N 1
ATOM 2896 C CA . ASP B 1 92 ? -8.508 3.781 26 1 98.75 92 ASP B CA 1
ATOM 2897 C C . ASP B 1 92 ? -8.438 4.203 27.469 1 98.75 92 ASP B C 1
ATOM 2899 O O . ASP B 1 92 ? -7.871 3.488 28.297 1 98.75 92 ASP B O 1
ATOM 2903 N N . GLY B 1 93 ? -8.836 5.32 27.688 1 98.69 93 GLY B N 1
ATOM 2904 C CA . GLY B 1 93 ? -8.938 5.812 29.047 1 98.69 93 GLY B CA 1
ATOM 2905 C C . GLY B 1 93 ? -7.758 6.676 29.469 1 98.69 93 GLY B C 1
ATOM 2906 O O . GLY B 1 93 ? -7.855 7.453 30.422 1 98.69 93 GLY B O 1
ATOM 2907 N N . ALA B 1 94 ? -6.566 6.504 28.844 1 98.75 94 ALA B N 1
ATOM 2908 C CA . ALA B 1 94 ? -5.402 7.332 29.156 1 98.75 94 ALA B CA 1
ATOM 2909 C C . ALA B 1 94 ? -5.512 8.703 28.484 1 98.75 94 ALA 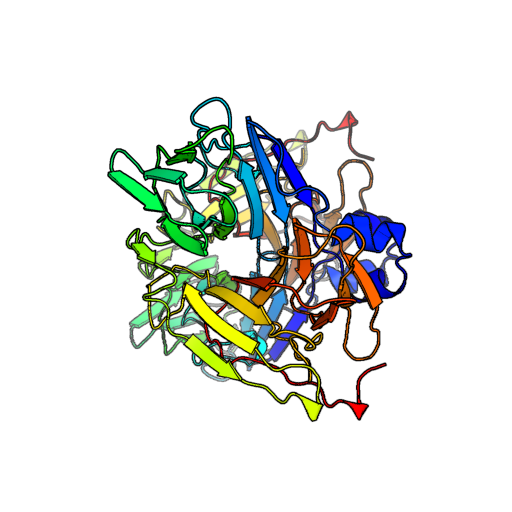B C 1
ATOM 2911 O O . ALA B 1 94 ? -5.77 8.797 27.281 1 98.75 94 ALA B O 1
ATOM 2912 N N . VAL B 1 95 ? -5.305 9.766 29.281 1 98.81 95 VAL B N 1
ATOM 2913 C CA . VAL B 1 95 ? -5.473 11.133 28.781 1 98.81 95 VAL B CA 1
ATOM 2914 C C . VAL B 1 95 ? -4.109 11.742 28.469 1 98.81 95 VAL B C 1
ATOM 2916 O O . VAL B 1 95 ? -3.199 11.711 29.297 1 98.81 95 VAL B O 1
ATOM 2919 N N . PHE B 1 96 ? -3.953 12.312 27.281 1 98.88 96 PHE B N 1
ATOM 2920 C CA . PHE B 1 96 ? -2.75 13.008 26.844 1 98.88 96 PHE B CA 1
ATOM 2921 C C . PHE B 1 96 ? -3.066 14.453 26.469 1 98.88 96 PHE B C 1
ATOM 2923 O O . PHE B 1 96 ? -3.746 14.711 25.484 1 98.88 96 PHE B O 1
ATOM 2930 N N . GLU B 1 97 ? -2.57 15.375 27.25 1 98.69 97 GLU B N 1
ATOM 2931 C CA . GLU B 1 97 ? -2.709 16.781 26.891 1 98.69 97 GLU B CA 1
ATOM 2932 C C . GLU B 1 97 ? -1.687 17.188 25.828 1 98.69 97 GLU B C 1
ATOM 2934 O O . GLU B 1 97 ? -0.498 16.891 25.969 1 98.69 97 GLU B O 1
ATOM 2939 N N . LEU B 1 98 ? -2.164 17.812 24.797 1 98.69 98 LEU B N 1
ATOM 2940 C CA . LEU B 1 98 ? -1.296 18.25 23.719 1 98.69 98 LEU B CA 1
ATOM 2941 C C . LEU B 1 98 ? -1.364 19.75 23.531 1 98.69 98 LEU B C 1
ATOM 2943 O O . LEU B 1 98 ? -2.416 20.297 23.172 1 98.69 98 LEU B O 1
ATOM 2947 N N . ALA B 1 99 ? -0.263 20.406 23.844 1 98.25 99 ALA B N 1
ATOM 2948 C CA . ALA B 1 99 ? -0.117 21.812 23.469 1 98.25 99 ALA B CA 1
ATOM 2949 C C . ALA B 1 99 ? 0.008 21.969 21.953 1 98.25 99 ALA B C 1
ATOM 2951 O O . ALA B 1 99 ? 0.175 20.984 21.234 1 98.25 99 ALA B O 1
ATOM 2952 N N . PRO B 1 100 ? -0.227 23.25 21.531 1 98.12 100 PRO B N 1
ATOM 2953 C CA . PRO B 1 100 ? 0.017 23.453 20.094 1 98.12 100 PRO B CA 1
ATOM 2954 C C . PRO B 1 100 ? 1.366 22.906 19.641 1 98.12 100 PRO B C 1
ATOM 2956 O O . PRO B 1 100 ? 2.387 23.141 20.297 1 98.12 100 PRO B O 1
ATOM 2959 N N . ARG B 1 101 ? 1.33 22.078 18.578 1 98.38 101 ARG B N 1
ATOM 2960 C CA . ARG B 1 101 ? 2.49 21.531 17.859 1 98.38 101 ARG B CA 1
ATOM 2961 C C . ARG B 1 101 ? 3.02 20.281 18.562 1 98.38 101 ARG B C 1
ATOM 2963 O O . ARG B 1 101 ? 4.043 19.734 18.156 1 98.38 101 ARG B O 1
ATOM 2970 N N . ASP B 1 102 ? 2.318 19.812 19.609 1 98.56 102 ASP B N 1
ATOM 2971 C CA . ASP B 1 102 ? 2.633 18.5 20.172 1 98.56 102 ASP B CA 1
ATOM 2972 C C . ASP B 1 102 ? 2.121 17.375 19.266 1 98.56 102 ASP B C 1
ATOM 2974 O O . ASP B 1 102 ? 1.182 17.578 18.5 1 98.56 102 ASP B O 1
ATOM 2978 N N . CYS B 1 103 ? 2.756 16.281 19.406 1 98.5 103 CYS B N 1
ATOM 2979 C CA . CYS B 1 103 ? 2.416 15.094 18.641 1 98.5 103 CYS B CA 1
ATOM 2980 C C . CYS B 1 103 ? 2.139 13.906 19.547 1 98.5 103 CYS B C 1
ATOM 2982 O O . CYS B 1 103 ? 2.738 13.789 20.609 1 98.5 103 CYS B O 1
ATOM 2984 N N . LEU B 1 104 ? 1.173 13.109 19.203 1 98.75 104 LEU B N 1
ATOM 2985 C CA . LEU B 1 104 ? 0.92 11.836 19.859 1 98.75 104 LEU B CA 1
ATOM 2986 C C . LEU B 1 104 ? 0.96 10.688 18.859 1 98.75 104 LEU B C 1
ATOM 2988 O O . LEU B 1 104 ? 0.292 10.742 17.812 1 98.75 104 LEU B O 1
ATOM 2992 N N . TYR B 1 105 ? 1.838 9.75 19.109 1 98.62 105 TYR B N 1
ATOM 2993 C CA . TYR B 1 105 ? 1.76 8.469 18.422 1 98.62 105 TYR B CA 1
ATOM 2994 C C . TYR B 1 105 ? 0.78 7.531 19.109 1 98.62 105 TYR B C 1
ATOM 2996 O O . TYR B 1 105 ? 0.875 7.309 20.328 1 98.62 105 TYR B O 1
ATOM 3004 N N . ILE B 1 106 ? -0.192 7.023 18.391 1 98.88 106 ILE B N 1
ATOM 3005 C CA . ILE B 1 106 ? -1.188 6.109 18.938 1 98.88 106 ILE B CA 1
ATOM 3006 C C . ILE B 1 106 ? -1.02 4.727 18.312 1 98.88 106 ILE B C 1
ATOM 3008 O O . ILE B 1 106 ? -1.033 4.59 17.094 1 98.88 106 ILE B O 1
ATOM 3012 N N . THR B 1 107 ? -0.982 3.748 19.125 1 98.19 107 THR B N 1
ATOM 3013 C CA . THR B 1 107 ? -0.541 2.412 18.734 1 98.19 107 THR B CA 1
ATOM 3014 C C . THR B 1 107 ? -1.697 1.606 18.156 1 98.19 107 THR B C 1
ATOM 3016 O O . THR B 1 107 ? -2.861 1.862 18.469 1 98.19 107 THR B O 1
ATOM 3019 N N . MET B 1 108 ? -1.365 0.593 17.359 1 98.56 108 MET B N 1
ATOM 3020 C CA . MET B 1 108 ? -2.303 -0.398 16.844 1 98.56 108 MET B CA 1
ATOM 3021 C C . MET B 1 108 ? -3.064 -1.074 17.969 1 98.56 108 MET B C 1
ATOM 3023 O O . MET B 1 108 ? -2.49 -1.369 19.016 1 98.56 108 MET B O 1
ATOM 3027 N N . GLY B 1 109 ? -4.344 -1.35 17.766 1 98.44 109 GLY B N 1
ATOM 3028 C CA . GLY B 1 109 ? -5.141 -2.086 18.734 1 98.44 109 GLY B CA 1
ATOM 3029 C C . GLY B 1 109 ? -5.898 -1.185 19.688 1 98.44 109 GLY B C 1
ATOM 3030 O O . GLY B 1 109 ? -6.723 -1.658 20.469 1 98.44 109 GLY B O 1
ATOM 3031 N N . SER B 1 110 ? -5.551 0.116 19.656 1 98.81 110 SER B N 1
ATOM 3032 C CA . SER B 1 110 ? -6.328 1.041 20.484 1 98.81 110 SER B CA 1
ATOM 3033 C C . SER B 1 110 ? -7.793 1.062 20.047 1 98.81 110 SER B C 1
ATOM 3035 O O . SER B 1 110 ? -8.094 1.055 18.859 1 98.81 110 SER B O 1
ATOM 3037 N N . LEU B 1 111 ? -8.711 1.105 21.016 1 98.62 111 LEU B N 1
ATOM 3038 C CA . LEU B 1 111 ? -10.125 0.9 20.719 1 98.62 111 LEU B CA 1
ATOM 3039 C C . LEU B 1 111 ? -10.906 2.205 20.844 1 98.62 111 LEU B C 1
ATOM 3041 O O . LEU B 1 111 ? -11.766 2.508 20.016 1 98.62 111 LEU B O 1
ATOM 3045 N N . ASP B 1 112 ? -10.68 2.908 21.922 1 98.81 112 ASP B N 1
ATOM 3046 C CA . ASP B 1 112 ? -11.406 4.145 22.203 1 98.81 112 ASP B CA 1
ATOM 3047 C C . ASP B 1 112 ? -10.477 5.355 22.125 1 98.81 112 ASP B C 1
ATOM 3049 O O . ASP B 1 112 ? -9.75 5.645 23.078 1 98.81 112 ASP B O 1
ATOM 3053 N N . VAL B 1 113 ? -10.523 6.062 21.047 1 98.94 113 VAL B N 1
ATOM 3054 C CA . VAL B 1 113 ? -9.727 7.266 20.828 1 98.94 113 VAL B CA 1
ATOM 3055 C C . VAL B 1 113 ? -10.648 8.477 20.688 1 98.94 113 VAL B C 1
ATOM 3057 O O . VAL B 1 113 ? -11.531 8.484 19.812 1 98.94 113 VAL B O 1
ATOM 3060 N N . ARG B 1 114 ? -10.422 9.516 21.469 1 98.94 114 ARG B N 1
ATOM 3061 C CA . ARG B 1 114 ? -11.281 10.695 21.453 1 98.94 114 ARG B CA 1
ATOM 3062 C C . ARG B 1 114 ? -10.453 11.977 21.453 1 98.94 114 ARG B C 1
ATOM 3064 O O . ARG B 1 114 ? -9.422 12.055 22.109 1 98.94 114 ARG B O 1
ATOM 3071 N N . PHE B 1 115 ? -10.906 12.93 20.719 1 98.94 115 PHE B N 1
ATOM 3072 C CA . PHE B 1 115 ? -10.266 14.227 20.578 1 98.94 115 PHE B CA 1
ATOM 3073 C C . PHE B 1 115 ? -11.102 15.32 21.234 1 98.94 115 PHE B C 1
ATOM 3075 O O . PHE B 1 115 ? -12.32 15.367 21.062 1 98.94 115 PHE B O 1
ATOM 3082 N N . GLU B 1 116 ? -10.438 16.172 21.953 1 98.81 116 GLU B N 1
ATOM 3083 C CA . GLU B 1 116 ? -11.148 17.234 22.656 1 98.81 116 GLU B CA 1
ATOM 3084 C C . GLU B 1 116 ? -10.336 18.531 22.656 1 98.81 116 GLU B C 1
ATOM 3086 O O . GLU B 1 116 ? -9.102 18.484 22.719 1 98.81 116 GLU B O 1
ATOM 3091 N N . SER B 1 117 ? -11.07 19.625 22.594 1 98.81 117 SER B N 1
ATOM 3092 C CA . SER B 1 117 ? -10.461 20.922 22.812 1 98.81 117 SER B CA 1
ATOM 3093 C C . SER B 1 117 ? -10.57 21.344 24.266 1 98.81 117 SER B C 1
ATOM 3095 O O . SER B 1 117 ? -11.578 21.078 24.922 1 98.81 117 SER B O 1
ATOM 3097 N N . LEU B 1 118 ? -9.555 22.031 24.719 1 98.19 118 LEU B N 1
ATOM 3098 C CA . LEU B 1 118 ? -9.602 22.547 26.094 1 98.19 118 LEU B CA 1
ATOM 3099 C C . LEU B 1 118 ? -10.25 23.938 26.125 1 98.19 118 LEU B C 1
ATOM 3101 O O . LEU B 1 118 ? -10.68 24.391 27.188 1 98.19 118 LEU B O 1
ATOM 3105 N N . ASP B 1 119 ? -10.273 24.656 25.016 1 97.19 119 ASP B N 1
ATOM 3106 C CA . ASP B 1 119 ? -10.898 25.969 24.844 1 97.19 119 ASP B CA 1
ATOM 3107 C C . ASP B 1 119 ? -11.742 26 23.578 1 97.19 119 ASP B C 1
ATOM 3109 O O . ASP B 1 119 ? -11.195 26.078 22.469 1 97.19 119 ASP B O 1
ATOM 3113 N N . PRO B 1 120 ? -13.023 26.031 23.672 1 94.69 120 PRO B N 1
ATOM 3114 C CA . PRO B 1 120 ? -13.875 26 22.469 1 94.69 120 PRO B CA 1
ATOM 3115 C C . PRO B 1 120 ? -13.711 27.234 21.609 1 94.69 120 PRO B C 1
ATOM 3117 O O . PRO B 1 120 ? -14.023 27.203 20.406 1 94.69 120 PRO B O 1
ATOM 3120 N N . THR B 1 121 ? -13.273 28.3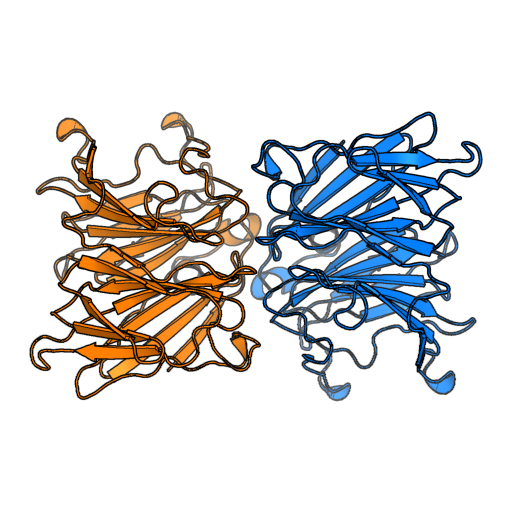59 22.156 1 97.19 121 THR B N 1
ATOM 3121 C CA . THR B 1 121 ? -13.117 29.594 21.406 1 97.19 121 THR B CA 1
ATOM 3122 C C . THR B 1 121 ? -11.805 29.594 20.641 1 97.19 121 THR B C 1
ATOM 3124 O O . THR B 1 121 ? -11.602 30.422 19.734 1 97.19 121 THR B O 1
ATOM 3127 N N . ASN B 1 122 ? -10.945 28.766 21 1 98.06 122 ASN B N 1
ATOM 3128 C CA . ASN B 1 122 ? -9.695 28.469 20.328 1 98.06 122 ASN B CA 1
ATOM 3129 C C . ASN B 1 122 ? -9.453 26.969 20.219 1 98.06 122 ASN B C 1
ATOM 3131 O O . ASN B 1 122 ? -8.531 26.438 20.844 1 98.06 122 ASN B O 1
ATOM 3135 N N . PRO B 1 123 ? -10.172 26.359 19.422 1 98.62 123 PRO B N 1
ATOM 3136 C CA . PRO B 1 123 ? -10.211 24.906 19.422 1 98.62 123 PRO B CA 1
ATOM 3137 C C . PRO B 1 123 ? -8.891 24.281 18.969 1 98.62 123 PRO B C 1
ATOM 3139 O O . PRO B 1 123 ? -8.148 24.891 18.188 1 98.62 123 PRO B O 1
ATOM 3142 N N . ALA B 1 124 ? -8.625 23.094 19.469 1 98.88 124 ALA B N 1
ATOM 3143 C CA . ALA B 1 124 ? -7.559 22.25 18.938 1 98.88 124 ALA B CA 1
ATOM 3144 C C . ALA B 1 124 ? -7.883 21.797 17.516 1 98.88 124 ALA B C 1
ATOM 3146 O O . ALA B 1 124 ? -9.047 21.766 17.109 1 98.88 124 ALA B O 1
ATOM 3147 N N . LYS B 1 125 ? -6.887 21.609 16.734 1 98.94 125 LYS B N 1
ATOM 3148 C CA . LYS B 1 125 ? -6.926 20.953 15.43 1 98.94 125 LYS B CA 1
ATOM 3149 C C . LYS B 1 125 ? -5.902 19.812 15.352 1 98.94 125 LYS B C 1
ATOM 3151 O O . LYS B 1 125 ? -4.699 20.078 15.234 1 98.94 125 LYS B O 1
ATOM 3156 N N . PHE B 1 126 ? -6.41 18.609 15.414 1 98.94 126 PHE B N 1
ATOM 3157 C CA . PHE B 1 126 ? -5.512 17.453 15.375 1 98.94 126 PHE B CA 1
ATOM 3158 C C . PHE B 1 126 ? -5.348 16.953 13.953 1 98.94 126 PHE B C 1
ATOM 3160 O O . PHE B 1 126 ? -6.266 16.344 13.391 1 98.94 126 PHE B O 1
ATOM 3167 N N . TYR B 1 127 ? -4.184 17.25 13.352 1 98.94 127 TYR B N 1
ATOM 3168 C CA . TYR B 1 127 ? -3.834 16.672 12.062 1 98.94 127 TYR B CA 1
ATOM 3169 C C . TYR B 1 127 ? -3.475 15.195 12.203 1 98.94 127 TYR B C 1
ATOM 3171 O O . TYR B 1 127 ? -2.648 14.828 13.039 1 98.94 127 TYR B O 1
ATOM 3179 N N . LEU B 1 128 ? -4.098 14.32 11.398 1 98.94 128 LEU B N 1
ATOM 3180 C CA . LEU B 1 128 ? -4.027 12.883 11.594 1 98.94 128 LEU B CA 1
ATOM 3181 C C . LEU B 1 128 ? -3.381 12.195 10.398 1 98.94 128 LEU B C 1
ATOM 3183 O O . LEU B 1 128 ? -3.713 12.5 9.25 1 98.94 128 LEU B O 1
ATOM 3187 N N . ASN B 1 129 ? -2.436 11.32 10.641 1 98.88 129 ASN B N 1
ATOM 3188 C CA . ASN B 1 129 ? -1.803 10.422 9.68 1 98.88 129 ASN B CA 1
ATOM 3189 C C . ASN B 1 129 ? -1.83 8.969 10.164 1 98.88 129 ASN B C 1
ATOM 3191 O O . ASN B 1 129 ? -1.353 8.672 11.266 1 98.88 129 ASN B O 1
ATOM 3195 N N . SER B 1 130 ? -2.369 8.109 9.328 1 98.88 130 SER B N 1
ATOM 3196 C CA . SER B 1 130 ? -2.477 6.707 9.734 1 98.88 130 SER B CA 1
ATOM 3197 C C . SER B 1 130 ? -1.973 5.777 8.633 1 98.88 130 SER B C 1
ATOM 3199 O O . SER B 1 130 ? -2.189 6.035 7.445 1 98.88 130 SER B O 1
ATOM 3201 N N . ALA B 1 131 ? -1.284 4.734 9 1 98.62 131 ALA B N 1
ATOM 3202 C CA . ALA B 1 131 ? -0.785 3.697 8.094 1 98.62 131 ALA B CA 1
ATOM 3203 C C . ALA B 1 131 ? -1.065 2.305 8.656 1 98.62 131 ALA B C 1
ATOM 3205 O O . ALA B 1 131 ? -1.251 2.141 9.867 1 98.62 131 ALA B O 1
ATOM 3206 N N . PRO B 1 132 ? -1.095 1.271 7.777 1 98.44 132 PRO B N 1
ATOM 3207 C CA . PRO B 1 132 ? -1.261 -0.1 8.266 1 98.44 132 PRO B CA 1
ATOM 3208 C C . PRO B 1 132 ? -0.171 -0.511 9.25 1 98.44 132 PRO B C 1
ATOM 3210 O O . PRO B 1 132 ? 0.978 -0.078 9.125 1 98.44 132 PRO B O 1
ATOM 3213 N N . ALA B 1 133 ? -0.535 -1.267 10.211 1 98.62 133 ALA B N 1
ATOM 3214 C CA . ALA B 1 133 ? 0.388 -1.796 11.211 1 98.62 133 ALA B CA 1
ATOM 3215 C C . ALA B 1 133 ? 0.099 -3.268 11.492 1 98.62 133 ALA B C 1
ATOM 3217 O O . ALA B 1 133 ? -1.061 -3.686 11.516 1 98.62 133 ALA B O 1
ATOM 3218 N N . HIS B 1 134 ? 1.191 -4.066 11.734 1 98.19 134 HIS B N 1
ATOM 3219 C CA . HIS B 1 134 ? 1.053 -5.488 12.039 1 98.19 134 HIS B CA 1
ATOM 3220 C C . HIS B 1 134 ? 1.623 -5.816 13.414 1 98.19 134 HIS B C 1
ATOM 3222 O O . HIS B 1 134 ? 1.698 -6.988 13.789 1 98.19 134 HIS B O 1
ATOM 3228 N N . ALA B 1 135 ? 2.082 -4.859 14.094 1 97.38 135 ALA B N 1
ATOM 3229 C CA . ALA B 1 135 ? 2.588 -4.988 15.461 1 97.38 135 ALA B CA 1
ATOM 3230 C C . ALA B 1 135 ? 2.174 -3.793 16.312 1 97.38 135 ALA B C 1
ATOM 3232 O O . ALA B 1 135 ? 2.055 -2.674 15.805 1 97.38 135 ALA B O 1
ATOM 3233 N N . ARG B 1 136 ? 1.972 -4.09 17.531 1 97.75 136 ARG B N 1
ATOM 3234 C CA . ARG B 1 136 ? 1.632 -3.043 18.5 1 97.75 136 ARG B CA 1
ATOM 3235 C C . ARG B 1 136 ? 2.885 -2.471 19.141 1 97.75 136 ARG B C 1
ATOM 3237 O O . ARG B 1 136 ? 3.732 -3.221 19.641 1 97.75 136 ARG B O 1
ATOM 3244 N N . PHE B 1 137 ? 3.041 -1.261 19.125 1 97.69 137 PHE B N 1
ATOM 3245 C CA . PHE B 1 137 ? 4.113 -0.563 19.828 1 97.69 137 PHE B CA 1
ATOM 3246 C C . PHE B 1 137 ? 3.561 0.28 20.969 1 97.69 137 PHE B C 1
ATOM 3248 O O . PHE B 1 137 ? 2.494 -0.021 21.516 1 97.69 137 PHE B O 1
ATOM 3255 N N . GLU B 1 138 ? 4.301 1.308 21.422 1 97.44 138 GLU B N 1
ATOM 3256 C CA . GLU B 1 138 ? 3.855 2.064 22.578 1 97.44 138 GLU B CA 1
ATOM 3257 C C . GLU B 1 138 ? 3.348 3.447 22.188 1 97.44 138 GLU B C 1
ATOM 3259 O O . GLU B 1 138 ? 4.02 4.168 21.438 1 97.44 138 GLU B O 1
ATOM 3264 N N . THR B 1 139 ? 2.121 3.719 22.641 1 98.44 139 THR B N 1
ATOM 3265 C CA . THR B 1 139 ? 1.637 5.086 22.5 1 98.44 139 THR B CA 1
ATOM 3266 C C . THR B 1 139 ? 2.562 6.07 23.203 1 98.44 139 THR B C 1
ATOM 3268 O O . THR B 1 139 ? 2.971 5.836 24.344 1 98.44 139 THR B O 1
ATOM 3271 N N . MET B 1 140 ? 2.902 7.141 22.5 1 97.56 140 MET B N 1
ATOM 3272 C CA . MET B 1 140 ? 3.896 8.055 23.062 1 97.56 140 MET B CA 1
ATOM 3273 C C . MET B 1 140 ? 3.609 9.492 22.656 1 97.56 140 MET B C 1
ATOM 3275 O O . MET B 1 140 ? 3.367 9.766 21.469 1 97.56 140 MET B O 1
ATOM 3279 N N . LYS B 1 141 ? 3.627 10.367 23.641 1 98.06 141 LYS B N 1
ATOM 3280 C CA . LYS B 1 141 ? 3.559 11.797 23.344 1 98.06 141 LYS B CA 1
ATOM 3281 C C . LYS B 1 141 ? 4.938 12.352 23.016 1 98.06 141 LYS B C 1
ATOM 3283 O O . LYS B 1 141 ? 5.922 12.031 23.688 1 98.06 141 LYS B O 1
ATOM 3288 N N . ILE B 1 142 ? 5.02 13.078 21.969 1 96.81 142 ILE B N 1
ATOM 3289 C CA . ILE B 1 142 ? 6.23 13.797 21.578 1 96.81 142 ILE B CA 1
ATOM 3290 C C . ILE B 1 142 ? 5.961 15.297 21.562 1 96.81 142 ILE B C 1
ATOM 3292 O O . ILE B 1 142 ? 5.426 15.828 20.594 1 96.81 142 ILE B O 1
ATOM 3296 N N . SER B 1 143 ? 6.402 15.938 22.641 1 95.56 143 SER B N 1
ATOM 3297 C CA . SER B 1 143 ? 6.25 17.391 22.672 1 95.56 143 SER B CA 1
ATOM 3298 C C . SER B 1 143 ? 7.219 18.062 21.703 1 95.56 143 SER B C 1
ATOM 3300 O O . SER B 1 143 ? 8.32 17.562 21.469 1 95.56 143 SER B O 1
ATOM 3302 N N . ILE B 1 144 ? 6.793 19.141 21.172 1 93.5 144 ILE B N 1
ATOM 3303 C CA . ILE B 1 144 ? 7.672 19.859 20.25 1 93.5 144 ILE B CA 1
ATOM 3304 C C . ILE B 1 144 ? 8.953 20.266 20.984 1 93.5 144 ILE B C 1
ATOM 3306 O O . ILE B 1 144 ? 10.031 20.297 20.375 1 93.5 144 ILE B O 1
ATOM 3310 N N . ALA B 1 145 ? 8.852 20.516 22.219 1 89.44 145 ALA B N 1
ATOM 3311 C CA . ALA B 1 145 ? 9.992 20.922 23.016 1 89.44 145 ALA B CA 1
ATOM 3312 C C . ALA B 1 145 ? 11 19.797 23.156 1 89.44 145 ALA B C 1
ATOM 3314 O O . ALA B 1 145 ? 12.203 20.031 23.312 1 89.44 145 ALA B O 1
ATOM 3315 N N . GLN B 1 146 ? 10.484 18.609 23.078 1 85.12 146 GLN B N 1
ATOM 3316 C CA . GLN B 1 146 ? 11.336 17.453 23.266 1 85.12 146 GLN B CA 1
ATOM 3317 C C . GLN B 1 146 ? 11.75 16.844 21.938 1 85.12 146 GLN B C 1
ATOM 3319 O O . GLN B 1 146 ? 12.633 15.984 21.875 1 85.12 146 GLN B O 1
ATOM 3324 N N . ALA B 1 147 ? 11.086 17.312 20.875 1 89.62 147 ALA B N 1
ATOM 3325 C CA . ALA B 1 147 ? 11.43 16.766 19.562 1 89.62 147 ALA B CA 1
ATOM 3326 C C . ALA B 1 147 ? 12.828 17.219 19.141 1 89.62 147 ALA B C 1
ATOM 3328 O O . ALA B 1 147 ? 13.234 18.344 19.406 1 89.62 147 ALA B O 1
ATOM 3329 N N . LYS B 1 148 ? 13.609 16.297 18.578 1 90.25 148 LYS B N 1
ATOM 3330 C CA . LYS B 1 148 ? 14.906 16.656 18.016 1 90.25 148 LYS B CA 1
ATOM 3331 C C . LYS B 1 148 ? 14.766 17.734 16.938 1 90.25 148 LYS B C 1
ATOM 3333 O O . LYS B 1 148 ? 14.055 17.531 15.953 1 90.25 148 LYS B O 1
ATOM 3338 N N . ALA B 1 149 ? 15.406 18.859 17.125 1 94.06 149 ALA B N 1
ATOM 3339 C CA . ALA B 1 149 ? 15.367 19.984 16.188 1 94.06 149 ALA B CA 1
ATOM 3340 C C . ALA B 1 149 ? 16.641 20.031 15.352 1 94.06 149 ALA B C 1
ATOM 3342 O O . ALA B 1 149 ? 17.75 20.031 15.891 1 94.06 149 ALA B O 1
ATOM 3343 N N . VAL B 1 150 ? 16.453 20 14.109 1 93.25 150 VAL B N 1
ATOM 3344 C CA . VAL B 1 150 ? 17.562 20.109 13.18 1 93.25 150 VAL B CA 1
ATOM 3345 C C . VAL B 1 150 ? 17.469 21.422 12.398 1 93.25 150 VAL B C 1
ATOM 3347 O O . VAL B 1 150 ? 16.5 21.641 11.672 1 93.25 150 VAL B O 1
ATOM 3350 N N . HIS B 1 151 ? 18.5 22.312 12.586 1 95.62 151 HIS B N 1
ATOM 3351 C CA . HIS B 1 151 ? 18.547 23.562 11.852 1 95.62 151 HIS B CA 1
ATOM 3352 C C . HIS B 1 151 ? 19.281 23.391 10.523 1 95.62 151 HIS B C 1
ATOM 3354 O O . HIS B 1 151 ? 20.375 22.812 10.484 1 95.62 151 HIS B O 1
ATOM 3360 N N . MET B 1 152 ? 18.547 23.781 9.469 1 94.44 152 MET B N 1
ATOM 3361 C CA . MET B 1 152 ? 19.156 23.594 8.156 1 94.44 152 MET B CA 1
ATOM 3362 C C . MET B 1 152 ? 18.844 24.75 7.227 1 94.44 152 MET B C 1
ATOM 3364 O O . MET B 1 152 ? 17.953 25.562 7.523 1 94.44 152 MET B O 1
ATOM 3368 N N . GLY B 1 153 ? 19.625 24.828 6.152 1 95.19 153 GLY B N 1
ATOM 3369 C CA . GLY B 1 153 ? 19.344 25.75 5.07 1 95.19 153 GLY B CA 1
ATOM 3370 C C . GLY B 1 153 ? 20.219 27 5.109 1 95.19 153 GLY B C 1
ATOM 3371 O O . GLY B 1 153 ? 21.203 27.047 5.84 1 95.19 153 GLY B O 1
ATOM 3372 N N . ASP B 1 154 ? 19.906 27.891 4.105 1 95.06 154 ASP B N 1
ATOM 3373 C CA . ASP B 1 154 ? 20.641 29.125 3.822 1 95.06 154 ASP B CA 1
ATOM 3374 C C . ASP B 1 154 ? 19.703 30.219 3.324 1 95.06 154 ASP B C 1
ATOM 3376 O O . ASP B 1 154 ? 19 30.031 2.32 1 95.06 154 ASP B O 1
ATOM 3380 N N . PRO B 1 155 ? 19.797 31.328 4.102 1 95.25 155 PRO B N 1
ATOM 3381 C CA . PRO B 1 155 ? 18.953 32.438 3.627 1 95.25 155 PRO B CA 1
ATOM 3382 C C . PRO B 1 155 ? 19.203 32.781 2.164 1 95.25 155 PRO B C 1
ATOM 3384 O O . PRO B 1 155 ? 18.297 33.188 1.456 1 95.25 155 PRO B O 1
ATOM 3387 N N . ALA B 1 156 ? 20.406 32.625 1.69 1 96.25 156 ALA B N 1
ATOM 3388 C CA . ALA B 1 156 ? 20.734 32.906 0.3 1 96.25 156 ALA B CA 1
ATOM 3389 C C . ALA B 1 156 ? 19.969 32 -0.655 1 96.25 156 ALA B C 1
ATOM 3391 O O . ALA B 1 156 ? 19.812 32.344 -1.835 1 96.25 156 ALA B O 1
ATOM 3392 N N . GLN B 1 157 ? 19.453 30.922 -0.159 1 95.12 157 GLN B N 1
ATOM 3393 C CA . GLN B 1 157 ? 18.688 29.984 -0.961 1 95.12 157 GLN B CA 1
ATOM 3394 C C . GLN B 1 157 ? 17.219 29.984 -0.55 1 95.12 157 GLN B C 1
ATOM 3396 O O . GLN B 1 157 ? 16.438 29.141 -1.018 1 95.12 157 GLN B O 1
ATOM 3401 N N . SER B 1 158 ? 16.922 30.875 0.353 1 97.12 158 SER B N 1
ATOM 3402 C CA . SER B 1 158 ? 15.555 31.062 0.832 1 97.12 158 SER B CA 1
ATOM 3403 C C . SER B 1 158 ? 15 29.781 1.451 1 97.12 158 SER B C 1
ATOM 3405 O O . SER B 1 158 ? 13.859 29.406 1.198 1 97.12 158 SER B O 1
ATOM 3407 N N . ASN B 1 159 ? 15.758 29.047 2.199 1 97.5 159 ASN B N 1
ATOM 3408 C CA . ASN B 1 159 ? 15.273 27.781 2.711 1 97.5 159 ASN B CA 1
ATOM 3409 C C . ASN B 1 159 ? 15.758 27.516 4.137 1 97.5 159 ASN B C 1
ATOM 3411 O O . ASN B 1 159 ? 15.906 26.375 4.547 1 97.5 159 ASN B O 1
ATOM 3415 N N . GLU B 1 160 ? 16.109 28.641 4.82 1 97.81 160 GLU B N 1
ATOM 3416 C CA . GLU B 1 160 ? 16.422 28.453 6.234 1 97.81 160 GLU B CA 1
ATOM 3417 C C . GLU B 1 160 ? 15.211 27.938 7.008 1 97.81 160 GLU B C 1
ATOM 3419 O O . GLU B 1 160 ? 14.109 28.484 6.859 1 97.81 160 GLU B O 1
ATOM 3424 N N . ARG B 1 161 ? 15.43 26.859 7.789 1 97.94 161 ARG B N 1
ATOM 3425 C CA . ARG B 1 161 ? 14.297 26.203 8.438 1 97.94 161 ARG B CA 1
ATOM 3426 C C . ARG B 1 161 ? 14.766 25.391 9.633 1 97.94 161 ARG B C 1
ATOM 3428 O O . ARG B 1 161 ? 15.961 25.141 9.797 1 97.94 161 ARG B O 1
ATOM 3435 N N . THR B 1 162 ? 13.859 25.094 10.484 1 97.38 162 THR B N 1
ATOM 3436 C CA . THR B 1 162 ? 14.031 24.109 11.547 1 97.38 162 THR B CA 1
ATOM 3437 C C . THR B 1 162 ? 13.141 22.906 11.32 1 97.38 162 THR B C 1
ATOM 3439 O O . THR B 1 162 ? 11.938 23.047 11.078 1 97.38 162 THR B O 1
ATOM 3442 N N . ILE B 1 163 ? 13.727 21.766 11.297 1 96 163 ILE B N 1
ATOM 3443 C CA . ILE B 1 163 ? 12.992 20.516 11.18 1 96 163 ILE B CA 1
ATOM 3444 C C . ILE B 1 163 ? 12.859 19.859 12.547 1 96 163 ILE B C 1
ATOM 3446 O O . ILE B 1 163 ? 13.867 19.578 13.203 1 96 163 ILE B O 1
ATOM 3450 N N . TYR B 1 164 ? 11.68 19.672 12.977 1 96.56 164 TYR B N 1
ATOM 3451 C CA . TYR B 1 164 ? 11.406 18.906 14.188 1 96.56 164 TYR B CA 1
ATOM 3452 C C . TYR B 1 164 ? 11.062 17.453 13.859 1 96.56 164 TYR B C 1
ATOM 3454 O O . TYR B 1 164 ? 10.023 17.172 13.266 1 96.56 164 TYR B O 1
ATOM 3462 N N . GLN B 1 165 ? 11.938 16.516 14.203 1 93.56 165 GLN B N 1
ATOM 3463 C CA . GLN B 1 165 ? 11.664 15.094 14.031 1 93.56 165 GLN B CA 1
ATOM 3464 C C . GLN B 1 165 ? 10.766 14.562 15.141 1 93.56 165 GLN B C 1
ATOM 3466 O O . GLN B 1 165 ? 11.211 14.391 16.281 1 93.56 165 GLN B O 1
ATOM 3471 N N . MET B 1 166 ? 9.555 14.289 14.828 1 95.88 166 MET B N 1
ATOM 3472 C CA . MET B 1 166 ? 8.562 13.93 15.836 1 95.88 166 MET B CA 1
ATOM 3473 C C . MET B 1 166 ? 8.414 12.422 15.938 1 95.88 166 MET B C 1
ATOM 3475 O O . MET B 1 166 ? 9.078 11.781 16.75 1 95.88 166 MET B O 1
ATOM 3479 N N . ILE B 1 167 ? 7.734 11.758 14.969 1 95.31 167 ILE B N 1
ATOM 3480 C CA . ILE B 1 167 ? 7.727 10.305 14.891 1 95.31 167 ILE B CA 1
ATOM 3481 C C . ILE B 1 167 ? 8.891 9.828 14.023 1 95.31 167 ILE B C 1
ATOM 3483 O O . ILE B 1 167 ? 8.805 9.867 12.789 1 95.31 167 ILE B O 1
ATOM 3487 N N . HIS B 1 168 ? 9.945 9.414 14.672 1 92.31 168 HIS B N 1
ATOM 3488 C CA . HIS B 1 168 ? 11.219 9.023 14.078 1 92.31 168 HIS B CA 1
ATOM 3489 C C . HIS B 1 168 ? 11.797 7.801 14.773 1 92.31 168 HIS B C 1
ATOM 3491 O O . HIS B 1 168 ? 11.625 7.629 15.984 1 92.31 168 HIS B O 1
ATOM 3497 N N . PRO B 1 169 ? 12.539 7.027 13.969 1 88.31 169 PRO B N 1
ATOM 3498 C CA . PRO B 1 169 ? 13.062 5.793 14.555 1 88.31 169 PRO B CA 1
ATOM 3499 C C . PRO B 1 169 ? 13.906 6.043 15.805 1 88.31 169 PRO B C 1
ATOM 3501 O O . PRO B 1 169 ? 13.953 5.203 16.703 1 88.31 169 PRO B O 1
ATOM 3504 N N . ASP B 1 170 ? 14.531 7.145 15.898 1 86.75 170 ASP B N 1
ATOM 3505 C CA . ASP B 1 170 ? 15.391 7.457 17.047 1 86.75 170 ASP B CA 1
ATOM 3506 C C . ASP B 1 170 ? 14.562 7.961 18.219 1 86.75 170 ASP B C 1
ATOM 3508 O O . ASP B 1 170 ? 15.086 8.117 19.328 1 86.75 170 ASP B O 1
ATOM 3512 N N . VAL B 1 171 ? 13.281 8.172 18.062 1 86.75 171 VAL B N 1
ATOM 3513 C CA . VAL B 1 171 ? 12.445 8.805 19.078 1 86.75 171 VAL B CA 1
ATOM 3514 C C . VAL B 1 171 ? 11.367 7.832 19.547 1 86.75 171 VAL B C 1
ATOM 3516 O O . VAL B 1 171 ? 11.117 7.688 20.75 1 86.75 171 VAL B O 1
ATOM 3519 N N . CYS B 1 172 ? 10.773 7.203 18.641 1 90.75 172 CYS B N 1
ATOM 3520 C CA . CYS B 1 172 ? 9.617 6.348 18.859 1 90.75 172 CYS B CA 1
ATOM 3521 C C . CYS B 1 172 ? 9.609 5.172 17.891 1 90.75 172 CYS B C 1
ATOM 3523 O O . CYS B 1 172 ? 9.844 5.348 16.703 1 90.75 172 CYS B O 1
ATOM 3525 N N . ARG B 1 173 ? 9.391 3.998 18.5 1 94.69 173 ARG B N 1
ATOM 3526 C CA . ARG B 1 173 ? 9.25 2.842 17.625 1 94.69 173 ARG B CA 1
ATOM 3527 C C . ARG B 1 173 ? 7.852 2.789 17 1 94.69 173 ARG B C 1
ATOM 3529 O O . ARG B 1 173 ? 6.852 2.91 17.719 1 94.69 173 ARG B O 1
ATOM 3536 N N . THR B 1 174 ? 7.746 2.645 15.703 1 97.62 174 THR B N 1
ATOM 3537 C CA . THR B 1 174 ? 6.484 2.535 14.984 1 97.62 174 THR B CA 1
ATOM 3538 C C . THR B 1 174 ? 6.523 1.369 14 1 97.62 174 THR B C 1
ATOM 3540 O O . THR B 1 174 ? 7.574 0.758 13.797 1 97.62 174 THR B O 1
ATOM 3543 N N . ALA B 1 175 ? 5.379 0.979 13.484 1 97.81 175 ALA B N 1
ATOM 3544 C CA . ALA B 1 175 ? 5.332 -0.033 12.43 1 97.81 175 ALA B CA 1
ATOM 3545 C C . ALA B 1 175 ? 5.973 0.48 11.148 1 97.81 175 ALA B C 1
ATOM 3547 O O . ALA B 1 175 ? 6.836 -0.186 10.562 1 97.81 175 ALA B O 1
ATOM 3548 N N . GLN B 1 176 ? 5.559 1.669 10.656 1 97.75 176 GLN B N 1
ATOM 3549 C CA . GLN B 1 176 ? 6.16 2.189 9.43 1 97.75 176 GLN B CA 1
ATOM 3550 C C . GLN B 1 176 ? 6.059 3.711 9.375 1 97.75 176 GLN B C 1
ATOM 3552 O O . GLN B 1 176 ? 6.742 4.352 8.57 1 97.75 176 GLN B O 1
ATOM 3557 N N . LEU B 1 177 ? 5.266 4.344 10.234 1 97.81 177 LEU B N 1
ATOM 3558 C CA . LEU B 1 177 ? 4.953 5.77 10.164 1 97.81 177 LEU B CA 1
ATOM 3559 C C . LEU B 1 177 ? 6.145 6.609 10.602 1 97.81 177 LEU B C 1
ATOM 3561 O O . LEU B 1 177 ? 6.75 6.344 11.648 1 97.81 177 LEU B O 1
ATOM 3565 N N . VAL B 1 178 ? 6.547 7.559 9.773 1 97.19 178 VAL B N 1
ATOM 3566 C CA . VAL B 1 178 ? 7.539 8.578 10.086 1 97.19 178 VAL B CA 1
ATOM 3567 C C . VAL B 1 178 ? 6.957 9.969 9.82 1 97.19 178 VAL B C 1
ATOM 3569 O O . VAL B 1 178 ? 6.281 10.18 8.805 1 97.19 178 VAL B O 1
ATOM 3572 N N . LEU B 1 179 ? 7.145 10.859 10.75 1 97.12 179 LEU B N 1
ATOM 3573 C CA . LEU B 1 179 ? 6.48 12.156 10.672 1 97.12 179 LEU B CA 1
ATOM 3574 C C . LEU B 1 179 ? 7.34 13.242 11.32 1 97.12 179 LEU B C 1
ATOM 3576 O O . LEU B 1 179 ? 7.965 13.008 12.352 1 97.12 179 LEU B O 1
ATOM 3580 N N . GLY B 1 180 ? 7.375 14.375 10.688 1 96.88 180 GLY B N 1
ATOM 3581 C CA . GLY B 1 180 ? 8.047 15.539 11.25 1 96.88 180 GLY B CA 1
ATOM 3582 C C . GLY B 1 180 ? 7.398 16.844 10.859 1 96.88 180 GLY B C 1
ATOM 3583 O O . GLY B 1 180 ? 6.48 16.875 10.039 1 96.88 180 GLY B O 1
ATOM 3584 N N . MET B 1 181 ? 7.832 17.922 11.516 1 98.19 181 MET B N 1
ATOM 3585 C CA . MET B 1 181 ? 7.352 19.266 11.266 1 98.19 181 MET B CA 1
ATOM 3586 C C . MET B 1 181 ? 8.508 20.203 10.891 1 98.19 181 MET B C 1
ATOM 3588 O O . MET B 1 181 ? 9.547 20.188 11.547 1 98.19 181 MET B O 1
ATOM 3592 N N . THR B 1 182 ? 8.359 20.891 9.828 1 98.31 182 THR B N 1
ATOM 3593 C CA . THR B 1 182 ? 9.367 21.859 9.383 1 98.31 182 THR B CA 1
ATOM 3594 C C . THR B 1 182 ? 8.82 23.281 9.453 1 98.31 182 THR B C 1
ATOM 3596 O O . THR B 1 182 ? 7.75 23.562 8.922 1 98.31 182 THR B O 1
ATOM 3599 N N . VAL B 1 183 ? 9.531 24.125 10.102 1 98.06 183 VAL B N 1
ATOM 3600 C CA . VAL B 1 183 ? 9.164 25.516 10.25 1 98.06 183 VAL B CA 1
ATOM 3601 C C . VAL B 1 183 ? 10.141 26.391 9.461 1 98.06 183 VAL B C 1
ATOM 3603 O O . VAL B 1 183 ? 11.328 26.453 9.773 1 98.06 183 VAL B O 1
ATOM 3606 N N . LEU B 1 184 ? 9.617 27.062 8.492 1 98.38 184 LEU B N 1
ATOM 3607 C CA . LEU B 1 184 ? 10.445 27.984 7.723 1 98.38 184 LEU B CA 1
ATOM 3608 C C . LEU B 1 184 ? 10.594 29.312 8.453 1 98.38 184 LEU B C 1
ATOM 3610 O O . LEU B 1 184 ? 9.609 29.844 8.969 1 98.38 184 LEU B O 1
ATOM 3614 N N . LYS B 1 185 ? 11.766 29.844 8.477 1 97.62 185 LYS B N 1
ATOM 3615 C CA . LYS B 1 185 ? 12.016 31.156 9.07 1 97.62 185 LYS B CA 1
ATOM 3616 C C . LYS B 1 185 ? 11.438 32.281 8.211 1 97.62 185 LYS B C 1
ATOM 3618 O O . LYS B 1 185 ? 11.188 32.094 7.016 1 97.62 185 LYS B O 1
ATOM 3623 N N . PRO B 1 186 ? 11.273 33.438 8.875 1 96.75 186 PRO B N 1
ATOM 3624 C CA . PRO B 1 186 ? 10.82 34.594 8.062 1 96.75 186 PRO B CA 1
ATOM 3625 C C . PRO B 1 186 ? 11.703 34.812 6.84 1 96.75 186 PRO B C 1
ATOM 3627 O O . PRO B 1 186 ? 12.922 34.688 6.922 1 96.75 186 PRO B O 1
ATOM 3630 N N . ASN B 1 187 ? 11.078 35.094 5.691 1 96.44 187 ASN B N 1
ATOM 3631 C CA . ASN B 1 187 ? 11.711 35.438 4.422 1 96.44 187 ASN B CA 1
ATOM 3632 C C . ASN B 1 187 ? 12.289 34.219 3.738 1 96.44 187 ASN B C 1
ATOM 3634 O O . ASN B 1 187 ? 13.102 34.344 2.818 1 96.44 187 ASN B O 1
ATOM 3638 N N . ASN B 1 188 ? 11.977 33.031 4.227 1 97.94 188 ASN B N 1
ATOM 3639 C CA . ASN B 1 188 ? 12.328 31.766 3.576 1 97.94 188 ASN B CA 1
ATOM 3640 C C . ASN B 1 188 ? 11.094 31.047 3.057 1 97.94 188 ASN B C 1
ATOM 3642 O O . ASN B 1 188 ? 10.109 30.891 3.781 1 97.94 188 ASN B O 1
ATOM 3646 N N . MET B 1 189 ? 11.203 30.578 1.789 1 97.69 189 MET B N 1
ATOM 3647 C CA . MET B 1 189 ? 9.961 30.141 1.159 1 97.69 189 MET B CA 1
ATOM 3648 C C . MET B 1 189 ? 10.086 28.703 0.646 1 97.69 189 MET B C 1
ATOM 3650 O O . MET B 1 189 ? 9.078 28.031 0.427 1 97.69 189 MET B O 1
ATOM 3654 N N . TRP B 1 190 ? 11.328 28.266 0.418 1 98.06 190 TRP B N 1
ATOM 3655 C CA . TRP B 1 190 ? 11.523 26.938 -0.157 1 98.06 190 TRP B CA 1
ATOM 3656 C C . TRP B 1 190 ? 11.57 25.875 0.933 1 98.06 190 TRP B C 1
ATOM 3658 O O . TRP B 1 190 ? 12.273 26.031 1.933 1 98.06 190 TRP B O 1
ATOM 3668 N N . ASN B 1 191 ? 10.898 24.844 0.734 1 96.06 191 ASN B N 1
ATOM 3669 C CA . ASN B 1 191 ? 11.109 23.672 1.575 1 96.06 191 ASN B CA 1
ATOM 3670 C C . ASN B 1 191 ? 12.07 22.672 0.92 1 96.06 191 ASN B C 1
ATOM 3672 O O . ASN B 1 191 ? 13.195 23.031 0.579 1 96.06 191 ASN B O 1
ATOM 3676 N N . THR B 1 192 ? 11.781 21.5 0.579 1 92.25 192 THR B N 1
ATOM 3677 C CA . THR B 1 192 ? 12.586 20.375 0.107 1 92.25 192 THR B CA 1
ATOM 3678 C C . THR B 1 192 ? 13.172 20.672 -1.269 1 92.25 192 THR B C 1
ATOM 3680 O O . THR B 1 192 ? 12.703 20.141 -2.279 1 92.25 192 THR B O 1
ATOM 3683 N N . MET B 1 193 ? 14.25 21.547 -1.307 1 92.75 193 MET B N 1
ATOM 3684 C CA . MET B 1 193 ? 15 21.859 -2.521 1 92.75 193 MET B CA 1
ATOM 3685 C C . MET B 1 193 ? 16.484 21.984 -2.23 1 92.75 193 MET B C 1
ATOM 3687 O O . MET B 1 193 ? 16.891 22.734 -1.337 1 92.75 193 MET B O 1
ATOM 3691 N N . PRO B 1 194 ? 17.406 21.266 -2.918 1 92.88 194 PRO B N 1
ATOM 3692 C CA . PRO B 1 194 ? 17.109 20.359 -4.035 1 92.88 194 PRO B CA 1
ATOM 3693 C C . PRO B 1 194 ? 16.188 19.219 -3.635 1 92.88 194 PRO B C 1
ATOM 3695 O O . PRO B 1 194 ? 16.203 18.766 -2.486 1 92.88 194 PRO B O 1
ATOM 3698 N N . CYS B 1 195 ? 15.391 18.75 -4.637 1 95.88 195 CYS B N 1
ATOM 3699 C CA . CYS B 1 195 ? 14.344 17.781 -4.34 1 95.88 195 CYS B CA 1
ATOM 3700 C C . CYS B 1 195 ? 14.867 16.359 -4.473 1 95.88 195 CYS B C 1
ATOM 3702 O O . CYS B 1 195 ? 16.047 16.156 -4.738 1 95.88 195 CYS B O 1
ATOM 3704 N N . HIS B 1 196 ? 14.047 15.43 -4.109 1 97.38 196 HIS B N 1
ATOM 3705 C CA . HIS B 1 196 ? 14.336 14 -4.191 1 97.38 196 HIS B CA 1
ATOM 3706 C C . HIS B 1 196 ? 13.055 13.188 -4.402 1 97.38 196 HIS B C 1
ATOM 3708 O O . HIS B 1 196 ? 11.953 13.742 -4.375 1 97.38 196 HIS B O 1
ATOM 3714 N N . THR B 1 197 ? 13.25 11.984 -4.723 1 96.25 197 THR B N 1
ATOM 3715 C CA . THR B 1 197 ? 12.203 10.969 -4.637 1 96.25 197 THR B CA 1
ATOM 3716 C C . THR B 1 197 ? 12.641 9.828 -3.725 1 96.25 197 THR B C 1
ATOM 3718 O O . THR B 1 197 ? 13.789 9.789 -3.271 1 96.25 197 THR B O 1
ATOM 3721 N N . HIS B 1 198 ? 11.805 9.008 -3.346 1 94.75 198 HIS B N 1
ATOM 3722 C CA . HIS B 1 198 ? 12.07 7.699 -2.77 1 94.75 198 HIS B CA 1
ATOM 3723 C C . HIS B 1 198 ? 10.938 6.727 -3.068 1 94.75 198 HIS B C 1
ATOM 3725 O O . HIS B 1 198 ? 9.859 6.816 -2.467 1 94.75 198 HIS B O 1
ATOM 3731 N N . ASP B 1 199 ? 11.234 5.754 -3.84 1 95.88 199 ASP B N 1
ATOM 3732 C CA . ASP B 1 199 ? 10.227 4.832 -4.352 1 95.88 199 ASP B CA 1
ATOM 3733 C C . ASP B 1 199 ? 9.789 3.848 -3.271 1 95.88 199 ASP B C 1
ATOM 3735 O O . ASP B 1 199 ? 8.82 3.104 -3.459 1 95.88 199 ASP B O 1
ATOM 3739 N N . ARG B 1 200 ? 10.383 3.9 -2.1 1 96.88 200 ARG B N 1
ATOM 3740 C CA . ARG B 1 200 ? 10.102 2.936 -1.041 1 96.88 200 ARG B CA 1
ATOM 3741 C C . ARG B 1 200 ? 9.078 3.484 -0.058 1 96.88 200 ARG B C 1
ATOM 3743 O O . ARG B 1 200 ? 8.586 2.756 0.806 1 96.88 200 ARG B O 1
ATOM 3750 N N . ARG B 1 201 ? 8.766 4.738 -0.228 1 97.06 201 ARG B N 1
ATOM 3751 C CA . ARG B 1 201 ? 7.805 5.363 0.676 1 97.06 201 ARG B CA 1
ATOM 3752 C C . ARG B 1 201 ? 6.988 6.43 -0.046 1 97.06 201 ARG B C 1
ATOM 3754 O O . ARG B 1 201 ? 7.484 7.09 -0.96 1 97.06 201 ARG B O 1
ATOM 3761 N N . CYS B 1 202 ? 5.777 6.555 0.397 1 97.81 202 CYS B N 1
ATOM 3762 C CA . CYS B 1 202 ? 5.023 7.75 0.036 1 97.81 202 CYS B CA 1
ATOM 3763 C C . CYS B 1 202 ? 5.223 8.852 1.066 1 97.81 202 CYS B C 1
ATOM 3765 O O . CYS B 1 202 ? 5.82 8.625 2.119 1 97.81 202 CYS B O 1
ATOM 3767 N N . GLU B 1 203 ? 4.746 10.031 0.659 1 98.12 203 GLU B N 1
ATOM 3768 C CA . GLU B 1 203 ? 4.871 11.172 1.562 1 98.12 203 GLU B CA 1
ATOM 3769 C C . GLU B 1 203 ? 3.676 12.109 1.43 1 98.12 203 GLU B C 1
ATOM 3771 O O . GLU B 1 203 ? 3.199 12.367 0.322 1 98.12 203 GLU B O 1
ATOM 3776 N N . VAL B 1 204 ? 3.201 12.586 2.543 1 98.81 204 VAL B N 1
ATOM 3777 C CA . VAL B 1 204 ? 2.096 13.539 2.543 1 98.81 204 VAL B CA 1
ATOM 3778 C C . VAL B 1 204 ? 2.541 14.844 3.199 1 98.81 204 VAL B C 1
ATOM 3780 O O . VAL B 1 204 ? 3.094 14.836 4.301 1 98.81 204 VAL B O 1
ATOM 3783 N N . TYR B 1 205 ? 2.34 15.953 2.484 1 98.88 205 TYR B N 1
ATOM 3784 C CA . TYR B 1 205 ? 2.645 17.281 2.994 1 98.88 205 TYR B CA 1
ATOM 3785 C C . TYR B 1 205 ? 1.377 18 3.443 1 98.88 205 TYR B C 1
ATOM 3787 O O . TYR B 1 205 ? 0.43 18.156 2.668 1 98.88 205 TYR B O 1
ATOM 3795 N N . PHE B 1 206 ? 1.339 18.422 4.641 1 98.94 206 PHE B N 1
ATOM 3796 C CA . PHE B 1 206 ? 0.301 19.297 5.176 1 98.94 206 PHE B CA 1
ATOM 3797 C C . PHE B 1 206 ? 0.855 20.688 5.457 1 98.94 206 PHE B C 1
ATOM 3799 O O . PHE B 1 206 ? 1.803 20.828 6.23 1 98.94 206 PHE B O 1
ATOM 3806 N N . TYR B 1 207 ? 0.234 21.703 4.848 1 98.88 207 TYR B N 1
ATOM 3807 C CA . TYR B 1 207 ? 0.729 23.062 4.973 1 98.88 207 TYR B CA 1
ATOM 3808 C C . TYR B 1 207 ? -0.141 23.875 5.926 1 98.88 207 TYR B C 1
ATOM 3810 O O . TYR B 1 207 ? -1.37 23.844 5.832 1 98.88 207 TYR B O 1
ATOM 3818 N N . PHE B 1 208 ? 0.53 24.609 6.84 1 98.69 208 PHE B N 1
ATOM 3819 C CA . PHE B 1 208 ? -0.22 25.484 7.727 1 98.69 208 PHE B CA 1
ATOM 3820 C C . PHE B 1 208 ? 0.643 26.656 8.188 1 98.69 208 PHE B C 1
ATOM 3822 O O . PHE B 1 208 ? 1.766 26.828 7.711 1 98.69 208 PHE B O 1
ATOM 3829 N N . ASP B 1 209 ? 0.077 27.578 8.977 1 98.19 209 ASP B N 1
ATOM 3830 C CA . ASP B 1 209 ? 0.679 28.859 9.359 1 98.19 209 ASP B CA 1
ATOM 3831 C C . ASP B 1 209 ? 0.879 29.75 8.141 1 98.19 209 ASP B C 1
ATOM 3833 O O . ASP B 1 209 ? 1.874 30.484 8.055 1 98.19 209 ASP B O 1
ATOM 3837 N N . LEU B 1 210 ? 0.091 29.562 7.254 1 97.25 210 LEU B N 1
ATOM 3838 C CA . LEU B 1 210 ? 0.069 30.359 6.035 1 97.25 210 LEU B CA 1
ATOM 3839 C C . LEU B 1 210 ? -1.022 31.422 6.105 1 97.25 210 LEU B C 1
ATOM 3841 O O . LEU B 1 210 ? -2.193 31.109 6.324 1 97.25 210 LEU B O 1
ATOM 3845 N N . PRO B 1 211 ? -0.619 32.719 5.934 1 95.69 211 PRO B N 1
ATOM 3846 C CA . PRO B 1 211 ? -1.659 33.75 5.922 1 95.69 211 PRO B CA 1
ATOM 3847 C C . PRO B 1 211 ? -2.721 33.5 4.852 1 95.69 211 PRO B C 1
ATOM 3849 O O . PRO B 1 211 ? -2.438 32.875 3.83 1 95.69 211 PRO B O 1
ATOM 3852 N N . GLU B 1 212 ? -3.879 34.062 4.984 1 92.69 212 GLU B N 1
ATOM 3853 C CA . GLU B 1 212 ? -5.059 33.719 4.191 1 92.69 212 GLU B CA 1
ATOM 3854 C C . GLU B 1 212 ? -4.805 33.938 2.703 1 92.69 212 GLU B C 1
ATOM 3856 O O . GLU B 1 212 ? -5.145 33.094 1.879 1 92.69 212 GLU B O 1
ATOM 3861 N N . PRO B 1 213 ? -4.242 35 2.311 1 96.06 213 PRO B N 1
ATOM 3862 C CA . PRO B 1 213 ? -4.059 35.188 0.868 1 96.06 213 PRO B CA 1
ATOM 3863 C C . PRO B 1 213 ? -2.854 34.406 0.324 1 96.06 213 PRO B C 1
ATOM 3865 O O . PRO B 1 213 ? -2.695 34.281 -0.893 1 96.06 213 PRO B O 1
ATOM 3868 N N . ALA B 1 214 ? -2.008 33.906 1.206 1 98.06 214 ALA B N 1
ATOM 3869 C CA . ALA B 1 214 ? -0.773 33.25 0.778 1 98.06 214 ALA B CA 1
ATOM 3870 C C . ALA B 1 214 ? -1.049 31.844 0.256 1 98.06 214 ALA B C 1
ATOM 3872 O O . ALA B 1 214 ? -2.107 31.281 0.526 1 98.06 214 ALA B O 1
ATOM 3873 N N . ARG B 1 215 ? -0.168 31.406 -0.579 1 98.75 215 ARG B N 1
ATOM 3874 C CA . ARG B 1 215 ? -0.247 30.078 -1.192 1 98.75 215 ARG B CA 1
ATOM 3875 C C . ARG B 1 215 ? 1.123 29.422 -1.23 1 98.75 215 ARG B C 1
ATOM 3877 O O . ARG B 1 215 ? 2.15 30.094 -1.127 1 98.75 215 ARG B O 1
ATOM 3884 N N . VAL B 1 216 ? 1.078 28.109 -1.307 1 98.75 216 VAL B N 1
ATOM 3885 C CA . VAL B 1 216 ? 2.264 27.312 -1.617 1 98.75 216 VAL B CA 1
ATOM 3886 C C . VAL B 1 216 ? 2.098 26.656 -2.982 1 98.75 216 VAL B C 1
ATOM 3888 O O . VAL B 1 216 ? 1.044 26.078 -3.281 1 98.75 216 VAL B O 1
ATOM 3891 N N . PHE B 1 217 ? 3.076 26.844 -3.799 1 98.81 217 PHE B N 1
ATOM 3892 C CA . PHE B 1 217 ? 3.17 26.031 -5.004 1 98.81 217 PHE B CA 1
ATOM 3893 C C . PHE B 1 217 ? 3.891 24.719 -4.723 1 98.81 217 PHE B C 1
ATOM 3895 O O . PHE B 1 217 ? 5.113 24.688 -4.57 1 98.81 217 PHE B O 1
ATOM 3902 N N . HIS B 1 218 ? 3.139 23.641 -4.594 1 98.88 218 HIS B N 1
ATOM 3903 C CA . HIS B 1 218 ? 3.707 22.328 -4.352 1 98.88 218 HIS B CA 1
ATOM 3904 C C . HIS B 1 218 ? 4.043 21.625 -5.66 1 98.88 218 HIS B C 1
ATOM 3906 O O . HIS B 1 218 ? 3.16 21.375 -6.484 1 98.88 218 HIS B O 1
ATOM 3912 N N . PHE B 1 219 ? 5.305 21.297 -5.801 1 98.62 219 PHE B N 1
ATOM 3913 C CA . PHE B 1 219 ? 5.758 20.641 -7.023 1 98.62 219 PHE B CA 1
ATOM 3914 C C . PHE B 1 219 ? 5.684 19.125 -6.887 1 98.62 219 PHE B C 1
ATOM 3916 O O . PHE B 1 219 ? 6.012 18.562 -5.832 1 98.62 219 PHE B O 1
ATOM 3923 N N . MET B 1 220 ? 5.195 18.516 -7.961 1 98.44 220 MET B N 1
ATOM 3924 C CA . MET B 1 220 ? 5.023 17.062 -7.996 1 98.44 220 MET B CA 1
ATOM 3925 C C . MET B 1 220 ? 5.328 16.516 -9.383 1 98.44 220 MET B C 1
ATOM 3927 O O . MET B 1 220 ? 5.684 17.266 -10.289 1 98.44 220 MET B O 1
ATOM 3931 N N . GLY B 1 221 ? 5.219 15.156 -9.516 1 97.88 221 GLY B N 1
ATOM 3932 C CA . GLY B 1 221 ? 5.508 14.5 -10.781 1 97.88 221 GLY B CA 1
ATOM 3933 C C . GLY B 1 221 ? 6.891 13.883 -10.836 1 97.88 221 GLY B C 1
ATOM 3934 O O . GLY B 1 221 ? 7.656 13.984 -9.875 1 97.88 221 GLY B O 1
ATOM 3935 N N . GLU B 1 222 ? 7.148 13.203 -11.914 1 97.5 222 GLU B N 1
ATOM 3936 C CA . GLU B 1 222 ? 8.508 12.727 -12.148 1 97.5 222 GLU B CA 1
ATOM 3937 C C . GLU B 1 222 ? 9.469 13.898 -12.375 1 97.5 222 GLU B C 1
ATOM 3939 O O . GLU B 1 222 ? 9.07 14.945 -12.891 1 97.5 222 GLU B O 1
ATOM 3944 N N . PRO B 1 223 ? 10.75 13.672 -12.023 1 97.19 223 PRO B N 1
ATOM 3945 C CA . PRO B 1 223 ? 11.719 14.758 -12.18 1 97.19 223 PRO B CA 1
ATOM 3946 C C . PRO B 1 223 ? 11.727 15.352 -13.586 1 97.19 223 PRO B C 1
ATOM 3948 O O . PRO B 1 223 ? 11.906 16.562 -13.75 1 97.19 223 PRO B O 1
ATOM 3951 N N . SER B 1 224 ? 11.445 14.531 -14.609 1 97 224 SER B N 1
ATOM 3952 C CA . SER B 1 224 ? 11.531 14.977 -16 1 97 224 SER B CA 1
ATOM 3953 C C . SER B 1 224 ? 10.18 15.484 -16.5 1 97 224 SER B C 1
ATOM 3955 O O . SER B 1 224 ? 10.055 15.867 -17.672 1 97 224 SER B O 1
ATOM 3957 N N . GLU B 1 225 ? 9.156 15.43 -15.695 1 97.5 225 GLU B N 1
ATOM 3958 C CA . GLU B 1 225 ? 7.793 15.82 -16.031 1 97.5 225 GLU B CA 1
ATOM 3959 C C . GLU B 1 225 ? 7.074 16.422 -14.836 1 97.5 225 GLU B C 1
ATOM 3961 O O . GLU B 1 225 ? 6.02 15.938 -14.422 1 97.5 225 GLU B O 1
ATOM 3966 N N . THR B 1 226 ? 7.551 17.547 -14.359 1 97.31 226 THR B N 1
ATOM 3967 C CA . THR B 1 226 ? 7.035 18.109 -13.109 1 97.31 226 THR B CA 1
ATOM 3968 C C . THR B 1 226 ? 5.723 18.844 -13.352 1 97.31 226 THR B C 1
ATOM 3970 O O . THR B 1 226 ? 5.465 19.312 -14.461 1 97.31 226 THR B O 1
ATOM 3973 N N . ARG B 1 227 ? 4.91 18.891 -12.414 1 97.62 227 ARG B N 1
ATOM 3974 C CA . ARG B 1 227 ? 3.645 19.609 -12.289 1 97.62 227 ARG B CA 1
ATOM 3975 C C . ARG B 1 227 ? 3.568 20.359 -10.961 1 97.62 227 ARG B C 1
ATOM 3977 O O . ARG B 1 227 ? 4.5 20.297 -10.156 1 97.62 227 ARG B O 1
ATOM 3984 N N . HIS B 1 228 ? 2.514 21.125 -10.812 1 98.25 228 HIS B N 1
ATOM 3985 C CA . HIS B 1 228 ? 2.338 21.734 -9.5 1 98.25 228 HIS B CA 1
ATOM 3986 C C . HIS B 1 228 ? 0.863 21.797 -9.117 1 98.25 228 HIS B C 1
ATOM 3988 O O . HIS B 1 228 ? -0.011 21.75 -9.984 1 98.25 228 HIS B O 1
ATOM 3994 N N . VAL B 1 229 ? 0.646 21.859 -7.836 1 98.56 229 VAL B N 1
ATOM 3995 C CA . VAL B 1 229 ? -0.646 22.125 -7.215 1 98.56 229 VAL B CA 1
ATOM 3996 C C . VAL B 1 229 ? -0.536 23.344 -6.301 1 98.56 229 VAL B C 1
ATOM 3998 O O . VAL B 1 229 ? 0.407 23.453 -5.516 1 98.56 229 VAL B O 1
ATOM 4001 N N . VAL B 1 230 ? -1.486 24.266 -6.48 1 98.81 230 VAL B N 1
ATOM 4002 C CA . VAL B 1 230 ? -1.531 25.406 -5.586 1 98.81 230 VAL B CA 1
ATOM 4003 C C . VAL B 1 230 ? -2.281 25.031 -4.309 1 98.81 230 VAL B C 1
ATOM 4005 O O . VAL B 1 230 ? -3.408 24.547 -4.363 1 98.81 230 VAL B O 1
ATOM 4008 N N . VAL B 1 231 ? -1.653 25.375 -3.186 1 98.75 231 VAL B N 1
ATOM 4009 C CA . VAL B 1 231 ? -2.141 24.875 -1.906 1 98.75 231 VAL B CA 1
ATOM 4010 C C . VAL B 1 231 ? -2.387 26.031 -0.952 1 98.75 231 VAL B C 1
ATOM 4012 O O . VAL B 1 231 ? -1.554 26.938 -0.835 1 98.75 231 VAL B O 1
ATOM 4015 N N . ALA B 1 232 ? -3.537 26.031 -0.365 1 98.69 232 ALA B N 1
ATOM 4016 C CA . ALA B 1 232 ? -3.867 27.047 0.644 1 98.69 232 ALA B CA 1
ATOM 4017 C C . ALA B 1 232 ? -3.566 26.531 2.049 1 98.69 232 ALA B C 1
ATOM 4019 O O . ALA B 1 232 ? -3.146 25.375 2.221 1 98.69 232 ALA B O 1
ATOM 4020 N N . ASN B 1 233 ? -3.746 27.469 3.002 1 98.69 233 ASN B N 1
ATOM 4021 C CA . ASN B 1 233 ? -3.547 27.109 4.406 1 98.69 233 ASN B CA 1
ATOM 4022 C C . ASN B 1 233 ? -4.41 25.922 4.816 1 98.69 233 ASN B C 1
ATOM 4024 O O . ASN B 1 233 ? -5.598 25.875 4.496 1 98.69 233 ASN B O 1
ATOM 4028 N N . GLU B 1 234 ? -3.754 24.906 5.535 1 98.75 234 GLU B N 1
ATOM 4029 C CA . GLU B 1 234 ? -4.375 23.734 6.145 1 98.75 234 GLU B CA 1
ATOM 4030 C C . GLU B 1 234 ? -4.945 22.797 5.086 1 98.75 234 GLU B C 1
ATOM 4032 O O . GLU B 1 234 ? -6.027 22.234 5.266 1 98.75 234 GLU B O 1
ATOM 4037 N N . GLN B 1 235 ? -4.289 22.781 3.945 1 98.88 235 GLN B N 1
ATOM 4038 C CA . GLN B 1 235 ? -4.492 21.734 2.947 1 98.88 235 GLN B CA 1
ATOM 4039 C C . GLN B 1 235 ? -3.287 20.812 2.879 1 98.88 235 GLN B C 1
ATOM 4041 O O . GLN B 1 235 ? -2.215 21.125 3.393 1 98.88 235 GLN B O 1
ATOM 4046 N N . ALA B 1 236 ? -3.529 19.625 2.354 1 98.94 236 ALA B N 1
ATOM 4047 C CA . ALA B 1 236 ? -2.463 18.625 2.262 1 98.94 236 ALA B CA 1
ATOM 4048 C C . ALA B 1 236 ? -2.324 18.109 0.836 1 98.94 236 ALA B C 1
ATOM 4050 O O . ALA B 1 236 ? -3.25 18.219 0.03 1 98.94 236 ALA B O 1
ATOM 4051 N N . VAL B 1 237 ? -1.185 17.594 0.487 1 98.88 237 VAL B N 1
ATOM 4052 C CA . VAL B 1 237 ? -0.923 16.953 -0.803 1 98.88 237 VAL B CA 1
ATOM 4053 C C . VAL B 1 237 ? -0.361 15.555 -0.586 1 98.88 237 VAL B C 1
ATOM 4055 O O . VAL B 1 237 ? 0.609 15.375 0.154 1 98.88 237 VAL B O 1
ATOM 4058 N N . ILE B 1 238 ? -1.027 14.594 -1.191 1 98.81 238 ILE B N 1
ATOM 4059 C CA . ILE B 1 238 ? -0.554 13.219 -1.165 1 98.81 238 ILE B CA 1
ATOM 4060 C C . ILE B 1 238 ? 0.451 12.992 -2.293 1 98.81 238 ILE B C 1
ATOM 4062 O O . ILE B 1 238 ? 0.108 13.109 -3.471 1 98.81 238 ILE B O 1
ATOM 4066 N N . SER B 1 239 ? 1.656 12.672 -1.934 1 98.31 239 SER B N 1
ATOM 4067 C CA . SER B 1 239 ? 2.709 12.461 -2.922 1 98.31 239 SER B CA 1
ATOM 4068 C C . SER B 1 239 ? 3.012 10.977 -3.092 1 98.31 239 SER B C 1
ATOM 4070 O O . SER B 1 239 ? 3.572 10.344 -2.195 1 98.31 239 SER B O 1
ATOM 4072 N N . PRO B 1 240 ? 2.703 10.422 -4.277 1 98.06 240 PRO B N 1
ATOM 4073 C CA . PRO B 1 240 ? 3.143 9.047 -4.527 1 98.06 240 PRO B CA 1
ATOM 4074 C C . PRO B 1 240 ? 4.664 8.922 -4.578 1 98.06 240 PRO B C 1
ATOM 4076 O O . PRO B 1 240 ? 5.371 9.922 -4.719 1 98.06 240 PRO B O 1
ATOM 4079 N N . SER B 1 241 ? 5.117 7.73 -4.523 1 97.19 241 SER B N 1
ATOM 4080 C CA . SER B 1 241 ? 6.551 7.484 -4.379 1 97.19 241 SER B CA 1
ATOM 4081 C C . SER B 1 241 ? 7.316 7.922 -5.621 1 97.19 241 SER B C 1
ATOM 4083 O O . SER B 1 241 ? 8.5 8.273 -5.539 1 97.19 241 SER B O 1
ATOM 4085 N N . TRP B 1 242 ? 6.703 7.875 -6.797 1 97.31 242 TRP B N 1
ATOM 4086 C CA . TRP B 1 242 ? 7.391 8.188 -8.047 1 97.31 242 TRP B CA 1
ATOM 4087 C C . TRP B 1 242 ? 7.516 9.695 -8.227 1 97.31 242 TRP B C 1
ATOM 4089 O O . TRP B 1 242 ? 8.219 10.164 -9.133 1 97.31 242 TRP B O 1
ATOM 4099 N N . SER B 1 243 ? 6.93 10.484 -7.379 1 98.25 243 SER B N 1
ATOM 4100 C CA . SER B 1 243 ? 6.828 11.93 -7.559 1 98.25 243 SER B CA 1
ATOM 4101 C C . SER B 1 243 ? 7.844 12.664 -6.695 1 98.25 243 SER B C 1
ATOM 4103 O O . SER B 1 243 ? 8.062 12.305 -5.539 1 98.25 243 SER B O 1
ATOM 4105 N N . ILE B 1 244 ? 8.344 13.711 -7.25 1 98.19 244 ILE B N 1
ATOM 4106 C CA . ILE B 1 244 ? 9.016 14.672 -6.379 1 98.19 244 ILE B CA 1
ATOM 4107 C C . ILE B 1 244 ? 8 15.328 -5.449 1 98.19 244 ILE B C 1
ATOM 4109 O O . ILE B 1 244 ? 6.793 15.242 -5.68 1 98.19 244 ILE B O 1
ATOM 4113 N N . HIS B 1 245 ? 8.445 15.93 -4.43 1 98.31 245 HIS B N 1
ATOM 4114 C CA . HIS B 1 245 ? 7.629 16.641 -3.453 1 98.31 245 HIS B CA 1
ATOM 4115 C C . HIS B 1 245 ? 8.398 17.812 -2.842 1 98.31 245 HIS B C 1
ATOM 4117 O O . HIS B 1 245 ? 9.234 17.609 -1.957 1 98.31 245 HIS B O 1
ATOM 4123 N N . SER B 1 246 ? 8.18 18.859 -3.293 1 97.81 246 SER B N 1
ATOM 4124 C CA . SER B 1 246 ? 8.797 20.125 -2.896 1 97.81 246 SER B CA 1
ATOM 4125 C C . SER B 1 246 ? 7.84 21.297 -3.084 1 97.81 246 SER B C 1
ATOM 4127 O O . SER B 1 246 ? 6.777 21.141 -3.691 1 97.81 246 SER B O 1
ATOM 4129 N N . GLY B 1 247 ? 8.188 22.453 -2.488 1 98.12 247 GLY B N 1
ATOM 4130 C CA . GLY B 1 247 ? 7.285 23.578 -2.635 1 98.12 247 GLY B CA 1
ATOM 4131 C C . GLY B 1 247 ? 7.922 24.906 -2.273 1 98.12 247 GLY B C 1
ATOM 4132 O O . GLY B 1 247 ? 8.984 24.953 -1.646 1 98.12 247 GLY B O 1
ATOM 4133 N N . VAL B 1 248 ? 7.25 25.969 -2.699 1 98.75 248 VAL B N 1
ATOM 4134 C CA . VAL B 1 248 ? 7.672 27.328 -2.396 1 98.75 248 VAL B CA 1
ATOM 4135 C C . VAL B 1 248 ? 6.453 28.188 -2.074 1 98.75 248 VAL B C 1
ATOM 4137 O O . VAL B 1 248 ? 5.465 28.188 -2.814 1 98.75 248 VAL B O 1
ATOM 4140 N N . GLY B 1 249 ? 6.535 28.906 -1.009 1 98.44 249 GLY B N 1
ATOM 4141 C CA . GLY B 1 249 ? 5.414 29.734 -0.579 1 98.44 249 GLY B CA 1
ATOM 4142 C C . GLY B 1 249 ? 5.516 31.172 -1.051 1 98.44 249 GLY B C 1
ATOM 4143 O O . GLY B 1 249 ? 6.602 31.641 -1.406 1 98.44 249 GLY B O 1
ATOM 4144 N N . THR B 1 250 ? 4.367 31.828 -1.109 1 98.44 250 THR B N 1
ATOM 4145 C CA . THR B 1 250 ? 4.359 33.281 -1.315 1 98.44 250 THR B CA 1
ATOM 4146 C C . THR B 1 250 ? 4.621 34 -0.004 1 98.44 250 THR B C 1
ATOM 4148 O O . THR B 1 250 ? 4.781 35.219 0.008 1 98.44 250 THR B O 1
ATOM 4151 N N . ARG B 1 251 ? 4.645 33.312 1.023 1 97.88 251 ARG B N 1
ATOM 4152 C CA . ARG B 1 251 ? 5.094 33.656 2.371 1 97.88 251 ARG B CA 1
ATOM 4153 C C . ARG B 1 251 ? 5.684 32.438 3.076 1 97.88 251 ARG B C 1
ATOM 4155 O O . ARG B 1 251 ? 5.535 31.312 2.605 1 97.88 251 ARG B O 1
ATOM 4162 N N . ASN B 1 252 ? 6.402 32.719 4.176 1 97.94 252 ASN B N 1
ATOM 4163 C CA . ASN B 1 252 ? 6.867 31.578 4.941 1 97.94 252 ASN B CA 1
ATOM 4164 C C . ASN B 1 252 ? 5.707 30.828 5.594 1 97.94 252 ASN B C 1
ATOM 4166 O O . ASN B 1 252 ? 4.645 31.406 5.828 1 97.94 252 ASN B O 1
ATOM 4170 N N . TYR B 1 253 ? 5.891 29.625 5.914 1 98.5 253 TYR B N 1
ATOM 4171 C CA . TYR B 1 253 ? 4.867 28.703 6.398 1 98.5 253 TYR B CA 1
ATOM 4172 C C . TYR B 1 253 ? 5.496 27.562 7.188 1 98.5 253 TYR B C 1
ATOM 4174 O O . TYR B 1 253 ? 6.711 27.531 7.395 1 98.5 253 TYR B O 1
ATOM 4182 N N . THR B 1 254 ? 4.688 26.75 7.75 1 98.56 254 THR B N 1
ATOM 4183 C CA . THR B 1 254 ? 5.047 25.484 8.383 1 98.56 254 THR B CA 1
ATOM 4184 C C . THR B 1 254 ? 4.406 24.312 7.645 1 98.56 254 THR B C 1
ATOM 4186 O O . THR B 1 254 ? 3.336 24.453 7.055 1 98.56 254 THR B O 1
ATOM 4189 N N . PHE B 1 255 ? 5.141 23.234 7.602 1 98.69 255 PHE B N 1
ATOM 4190 C CA . PHE B 1 255 ? 4.488 22.047 7.031 1 98.69 255 PHE B CA 1
ATOM 4191 C C . PHE B 1 255 ? 4.867 20.797 7.801 1 98.69 255 PHE B C 1
ATOM 4193 O O . PHE B 1 255 ? 5.914 20.75 8.453 1 98.69 255 PHE B O 1
ATOM 4200 N N . ILE B 1 256 ? 3.963 19.828 7.781 1 98.75 256 ILE B N 1
ATOM 4201 C CA . ILE B 1 256 ? 4.188 18.5 8.336 1 98.75 256 ILE B CA 1
ATOM 4202 C C . ILE B 1 256 ? 4.305 17.484 7.203 1 98.75 256 ILE B C 1
ATOM 4204 O O . ILE B 1 256 ? 3.473 17.453 6.297 1 98.75 256 ILE B O 1
ATOM 4208 N N . TRP B 1 257 ? 5.398 16.75 7.223 1 98.25 257 TRP B N 1
ATOM 4209 C CA . TRP B 1 257 ? 5.57 15.633 6.305 1 98.25 257 TRP B CA 1
ATOM 4210 C C . TRP B 1 257 ? 5.422 14.297 7.031 1 98.25 257 TRP B C 1
ATOM 4212 O O . TRP B 1 257 ? 5.91 14.141 8.156 1 98.25 257 TRP B O 1
ATOM 4222 N N . ALA B 1 258 ? 4.637 13.438 6.48 1 98.44 258 ALA B N 1
ATOM 4223 C CA . ALA B 1 258 ? 4.43 12.086 7 1 98.44 258 ALA B CA 1
ATOM 4224 C C . ALA B 1 258 ? 4.676 11.039 5.918 1 98.44 258 ALA B C 1
ATOM 4226 O O . ALA B 1 258 ? 4.277 11.219 4.766 1 98.44 258 ALA B O 1
ATOM 4227 N N . MET B 1 259 ? 5.402 9.992 6.312 1 98 259 MET B N 1
ATOM 4228 C CA . MET B 1 259 ? 5.777 8.969 5.344 1 98 259 MET B CA 1
ATOM 4229 C C . MET B 1 259 ? 5.375 7.582 5.84 1 98 259 MET B C 1
ATOM 4231 O O . MET B 1 259 ? 5.328 7.336 7.047 1 98 259 MET B O 1
ATOM 4235 N N . ALA B 1 260 ? 5.098 6.742 4.918 1 97.38 260 ALA B N 1
ATOM 4236 C CA . ALA B 1 260 ? 4.875 5.316 5.141 1 97.38 260 ALA B CA 1
ATOM 4237 C C . ALA B 1 260 ? 5.242 4.504 3.898 1 97.38 260 ALA B C 1
ATOM 4239 O O . ALA B 1 260 ? 5.191 5.02 2.777 1 97.38 260 ALA B O 1
ATOM 4240 N N . GLY B 1 261 ? 5.574 3.25 4.133 1 96.12 261 GLY B N 1
ATOM 4241 C CA . GLY B 1 261 ? 5.93 2.354 3.043 1 96.12 261 GLY B CA 1
ATOM 4242 C C . GLY B 1 261 ? 6.758 1.166 3.494 1 96.12 261 GLY B C 1
ATOM 4243 O O . GLY B 1 261 ? 6.484 0.572 4.539 1 96.12 261 GLY B O 1
ATOM 4244 N N . ASP B 1 262 ? 7.793 0.82 2.686 1 95.19 262 ASP B N 1
ATOM 4245 C CA . ASP B 1 262 ? 8.523 -0.432 2.857 1 95.19 262 ASP B CA 1
ATOM 4246 C C . ASP B 1 262 ? 9.57 -0.309 3.961 1 95.19 262 ASP B C 1
ATOM 4248 O O . ASP B 1 262 ? 9.992 -1.313 4.539 1 95.19 262 ASP B O 1
ATOM 4252 N N . ASN B 1 263 ? 10.039 0.959 4.152 1 92.81 263 ASN B N 1
ATOM 4253 C CA . ASN B 1 263 ? 11.055 1.119 5.188 1 92.81 263 ASN B CA 1
ATOM 4254 C C . ASN B 1 263 ? 10.875 2.43 5.949 1 92.81 263 ASN B C 1
ATOM 4256 O O . ASN B 1 263 ? 9.906 3.158 5.719 1 92.81 263 ASN B O 1
ATOM 4260 N N . GLN B 1 264 ? 11.773 2.656 6.965 1 92.88 264 GLN B N 1
ATOM 4261 C CA . GLN B 1 264 ? 11.727 3.879 7.758 1 92.88 264 GLN B CA 1
ATOM 4262 C C . GLN B 1 264 ? 13.07 4.605 7.723 1 92.88 264 GLN B C 1
ATOM 4264 O O . GLN B 1 264 ? 13.391 5.379 8.625 1 92.88 264 GLN B O 1
ATOM 4269 N N . ASP B 1 265 ? 13.82 4.219 6.66 1 90.06 265 ASP B N 1
ATOM 4270 C CA . ASP B 1 265 ? 15.141 4.82 6.543 1 90.06 265 ASP B CA 1
ATOM 4271 C C . ASP B 1 265 ? 15.047 6.266 6.055 1 90.06 265 ASP B C 1
ATOM 4273 O O . ASP B 1 265 ? 14.891 6.516 4.859 1 90.06 265 ASP B O 1
ATOM 4277 N N . PHE B 1 266 ? 15.273 7.164 6.914 1 85.12 266 PHE B N 1
ATOM 4278 C CA . PHE B 1 266 ? 15.133 8.586 6.621 1 85.12 266 PHE B CA 1
ATOM 4279 C C . PHE B 1 266 ? 16.141 9.023 5.562 1 85.12 266 PHE B C 1
ATOM 4281 O O . PHE B 1 266 ? 15.922 10.016 4.867 1 85.12 266 PHE B O 1
ATOM 4288 N N . THR B 1 267 ? 17.172 8.266 5.359 1 86.31 267 THR B N 1
ATOM 4289 C CA . THR B 1 267 ? 18.234 8.672 4.438 1 86.31 267 THR B CA 1
ATOM 4290 C C . THR B 1 267 ? 18.031 8.023 3.07 1 86.31 267 THR B C 1
ATOM 4292 O O . THR B 1 267 ? 18.797 8.289 2.137 1 86.31 267 THR B O 1
ATOM 4295 N N . ASP B 1 268 ? 17.047 7.223 3.021 1 91.69 268 ASP B N 1
ATOM 4296 C CA . ASP B 1 268 ? 16.766 6.574 1.746 1 91.69 268 ASP B CA 1
ATOM 4297 C C . ASP B 1 268 ? 16.094 7.543 0.774 1 91.69 268 ASP B C 1
ATOM 4299 O O . ASP B 1 268 ? 14.867 7.531 0.617 1 91.69 268 ASP B O 1
ATOM 4303 N N . MET B 1 269 ? 16.906 8.344 0.095 1 93.88 269 MET B N 1
ATOM 4304 C CA . MET B 1 269 ? 16.438 9.367 -0.838 1 93.88 269 MET B CA 1
ATOM 4305 C C . MET B 1 269 ? 17.172 9.258 -2.172 1 93.88 269 MET B C 1
ATOM 4307 O O . MET B 1 269 ? 18.375 8.992 -2.207 1 93.88 269 MET B O 1
ATOM 4311 N N . ASP B 1 270 ? 16.469 9.359 -3.209 1 95.69 270 ASP B N 1
ATOM 4312 C CA . ASP B 1 270 ? 17.031 9.5 -4.547 1 95.69 270 ASP B CA 1
ATOM 4313 C C . ASP B 1 270 ? 17.062 10.969 -4.973 1 95.69 270 ASP B C 1
ATOM 4315 O O . ASP B 1 270 ? 16.094 11.477 -5.551 1 95.69 270 ASP B O 1
ATOM 4319 N N . PHE B 1 271 ? 18.188 11.617 -4.746 1 95.94 271 PHE B N 1
ATOM 4320 C CA . PHE B 1 271 ? 18.312 13.047 -5.004 1 95.94 271 PHE B CA 1
ATOM 4321 C C . PHE B 1 271 ? 18.281 13.328 -6.5 1 95.94 271 PHE B C 1
ATOM 4323 O O . PHE B 1 271 ? 18.797 12.547 -7.301 1 95.94 271 PHE B O 1
ATOM 4330 N N . ILE B 1 272 ? 17.688 14.422 -6.84 1 96.88 272 ILE B N 1
ATOM 4331 C CA . ILE B 1 272 ? 17.562 14.852 -8.234 1 96.88 272 ILE B CA 1
ATOM 4332 C C . ILE B 1 272 ? 18.438 16.078 -8.469 1 96.88 272 ILE B C 1
ATOM 4334 O O . ILE B 1 272 ? 18.188 17.141 -7.898 1 96.88 272 ILE B O 1
ATOM 4338 N N . PRO B 1 273 ? 19.469 15.953 -9.367 1 96.31 273 PRO B N 1
ATOM 4339 C CA . PRO B 1 273 ? 20.203 17.156 -9.734 1 96.31 273 PRO B CA 1
ATOM 4340 C C . PRO B 1 273 ? 19.297 18.25 -10.305 1 96.31 273 PRO B C 1
ATOM 4342 O O . PRO B 1 273 ? 18.359 17.953 -11.055 1 96.31 273 PRO B O 1
ATOM 4345 N N . MET B 1 274 ? 19.656 19.484 -9.891 1 95.56 274 MET B N 1
ATOM 4346 C CA . MET B 1 274 ? 18.844 20.625 -10.32 1 95.56 274 MET B CA 1
ATOM 4347 C C . MET B 1 274 ? 18.734 20.656 -11.844 1 95.56 274 MET B C 1
ATOM 4349 O O . MET B 1 274 ? 17.672 21 -12.383 1 95.56 274 MET B O 1
ATOM 4353 N N . GLU B 1 275 ? 19.719 20.219 -12.562 1 96.81 275 GLU B N 1
ATOM 4354 C CA . GLU B 1 275 ? 19.781 20.312 -14.023 1 96.81 275 GLU B CA 1
ATOM 4355 C C . GLU B 1 275 ? 18.875 19.25 -14.664 1 96.81 275 GLU B C 1
ATOM 4357 O O . GLU B 1 275 ? 18.578 19.328 -15.859 1 96.81 275 GLU B O 1
ATOM 4362 N N . ASP B 1 276 ? 18.391 18.312 -13.867 1 96.62 276 ASP B N 1
ATOM 4363 C CA . ASP B 1 276 ? 17.578 17.234 -14.406 1 96.62 276 ASP B CA 1
ATOM 4364 C C . ASP B 1 276 ? 16.094 17.562 -14.32 1 96.62 276 ASP B C 1
ATOM 4366 O O . ASP B 1 276 ? 15.258 16.891 -14.914 1 96.62 276 ASP B O 1
ATOM 4370 N N . LEU B 1 277 ? 15.789 18.578 -13.523 1 96.69 277 LEU B N 1
ATOM 4371 C CA . LEU B 1 277 ? 14.391 18.938 -13.336 1 96.69 277 LEU B CA 1
ATOM 4372 C C . LEU B 1 277 ? 13.82 19.578 -14.594 1 96.69 277 LEU B C 1
ATOM 4374 O O . LEU B 1 277 ? 14.477 20.406 -15.234 1 96.69 277 LEU B O 1
ATOM 4378 N N . ARG B 1 278 ? 12.656 19.156 -15.125 1 96.06 278 ARG B N 1
ATOM 4379 C CA . ARG B 1 278 ? 11.93 19.719 -16.25 1 96.06 278 ARG B CA 1
ATOM 4380 C C . ARG B 1 278 ? 10.461 19.938 -15.898 1 96.06 278 ARG B C 1
ATOM 4382 O O . ARG B 1 278 ? 9.883 19.188 -15.109 1 96.06 278 ARG B O 1
#

Nearest PDB structures (foldseek):
  1xru-assembly1_A  TM=9.853E-01  e=4.328E-43  Escherichia coli
  7e4s-assembly1_C  TM=9.806E-01  e=2.816E-40  Lacticaseibacillus rhamnosus
  7yrs-assembly6_F  TM=9.779E-01  e=2.726E-39  Lacticaseibacillus rhamnosus
  1x8m-assembly4_D  TM=9.797E-01  e=9.739E-39  Escherichia coli
  7ye3-assembly1_E  TM=9.676E-01  e=1.243E-37  Lacticaseibacillus rhamnosus

InterPro domains:
  IPR007045 5-keto 4-deoxyuronate isomerase [MF_00687] (3-278)
  IPR007045 5-keto 4-deoxyuronate isomerase [NF002091] (4-278)
  IPR007045 5-keto 4-deoxyuronate isomerase [PIRSF006625] (4-278)
  IPR007045 5-keto 4-deoxyuronate isomerase [PTHR38461] (4-278)
  IPR011051 RmlC-like cupin domain superfamily [SSF51182] (4-262)
  IPR014710 RmlC-like jelly roll fold [G3DSA:2.60.120.10] (10-268)
  IPR021120 KduI/IolB isomerase [PF04962] (39-269)
  IPR027449 5-keto-4-deoxyuronate isomerase, N-terminal [G3DSA:2.60.120.520] (32-143)

Organism: NCBI:txid1064539

Sequence (556 aa):
MKITVRHASHQDDVRNYDTTKLRDHFLVPSVFEADDIVLTYSHIDRFVVGGAMPVSGPLKLESAKAIGSANFLDRRELGAVNVGGPGRITVDGAVFELAPRDCLYITMGSLDVRFESLDPTNPAKFYLNSAPAHARFETMKISIAQAKAVHMGDPAQSNERTIYQMIHPDVCRTAQLVLGMTVLKPNNMWNTMPCHTHDRRCEVYFYFDLPEPARVFHFMGEPSETRHVVVANEQAVISPSWSIHSGVGTRNYTFIWAMAGDNQDFTDMDFIPMEDLRMKITVRHASHQDDVRNYDTTKLRDHFLVPSVFEADDIVLTYSHIDRFVVGGAMPVSGPLKLESAKAIGSANFLDRRELGAVNVGGPGRITVDGAVFELAPRDCLYITMGSLDVRFESLDPTNPAKFYLNSAPAHARFETMKISIAQAKAVHMGDPAQSNERTIYQMIHPDVCRTAQLVLGMTVLKPNNMWNTMPCHTHDRRCEVYFYFDLPEPARVFHFMGEPSETRHVVVANEQAVISPSWSIHSGVGTRNYTFIWAMAGDNQDFTDMDFIPMEDLR

Secondary structure (DSSP, 8-state):
-EEEEE----HHHHTT--HHHHHHHHEE-----BTSEEEEEESSTT-EEEEEB-SSS-EE----TTTTSSSTTSSEEEEEEE-SS-EEEEETTEEEEE-TT-EEEE-TT---EEEEES-TTS---EEEEEEE-SS----EEE-TTTSEEEEE--GGGT--EEEEEEE-TTT---SS-EEEEEEEPTT--B-S-S-EE-TTEEEEEEEES--TT--EEEEEEETTEEEEEEE-TTEEEEE-TTS--EEEESS--EEEEEEEES---TT--EE--GGG--/-EEEEE----HHHHTT--HHHHHHHHEE-----BTSEEEEEESSTT-EEEEEB-SSS-EE----TTTTSSSTTSSEEEEEEE-SS-EEEEETTEEEEE-TT-EEEE-TT---EEEEES-TTS---EEEEEEE-SS----EEE-TTTSEEEEE--GGGT--EEEEEEE-TTT---SS-EEEEEEEPTT--B-S-S-EE-TTEEEEEEEES--TT--EEEEEEETTEEEEEEE-TTEEEEE-TTS--EEEESS--EEEEEEEES---TT--EE--GGG--

Radius of gyration: 24.19 Å; Cα contacts (8 Å, |Δi|>4): 1646; chains: 2; bounding box: 49×69×56 Å

pLDDT: mean 97.29, std 2.4, range [85.0, 99.0]

Foldseek 3Di:
DEEAEAEDDDLVCVLPDDQVRQCVHWKFAAQDDECDWYWYQYNQLRKIWHKYWYQPWKDKQADDVSCVDRGNQQFKKKKKFWQWAWWWKDWPRDIGTAGHGKMKIGWHPTHTIMIFAPHNVTIIMIIMMMHTHDDTFDIDIFHQVNFDWDFDDDVVQLETKIKGFGAAPVHGDDRFKTKIKIFRDWSRWKYQPVWWAFQFKKKKKFWAPAPQVKWKWWWKGAQQRIDTHIGGHGMMTTHHRRMITIITMPTTTMMMMMMGGDHRPPPRTGGDPPVSGD/DEEAEAEDDDLVCVLPDDQVRQCVHWKFAAQDDECDGYWYQYNQLRKIWHKYWYQPWKDKQADDVSCVDRGNQQFKKKKKFWQWAWWWKDWPRDIGTAGHGKMKIGWGPTHTIMIFAPHNVTIIMIIMMMHTHDDTFDIDIFHQVNFDWDFDDDVVQLETKIKGFGAAPVHGDDRFKTKIKIFGDWSRWKYQPVWWAFQFKKKKKFWAPAPQVKWKWWWKGAQQRIDTHIGGHGMMTTHHRRMITIITMPTTTMMMMMMGGDHRPPPRTGGDPPVSGD